Protein AF-0000000080649113 (afdb_homodimer)

Foldseek 3Di:
DFFAAEEEEELVQQADLVDALGGPLVLLLLLLLLCLVQVQNYAYEYEQRSFLLVLCVVQVLAQADDPVSQVRSQVRSVVSLVSNCVSNVVSPAAEDEDECQVAFEAENQATPGGDCVVVVVCNVVRHHYYYYWHWHQYPHRRIDIHHSLRVLLVVCVVPVHPAAEYADQDAAQDDPNHFALEDAPVPCVVCLVVQQQDPHSDPQRHSNNNLVSQNVSQQVPHKYFYGHSNDRPVVNCVSVPHRTTYIYHYDD/DFFAAEEEEELVQQADLVDALGGPLVLLLLLLLLCLVQVQNYAYEYEQRSFLLVLCVVQVLAQADDPVSQVRSQVRSVVSLVSNCVSNVVSPAAEDEDECQVAFEAENQATPGGDCVVVVVCNVVRHHYYYYWHWHQYPHRRIDIHHSLRVLLVVCVPPVHPAAEYADQDAAQDDPNHFALEDAPVPCVVCLVVQQQDPHSDPQRHSNNNLVSQNVSQQVPHKYAYGHSNDRPVVNCVSVPHRTTYIYHYDD

Structure (mmCIF, N/CA/C/O backbone):
data_AF-0000000080649113-model_v1
#
loop_
_entity.id
_entity.type
_entity.pdbx_description
1 polymer 'Isopentenyl phosphate kinase'
#
loop_
_atom_site.group_PDB
_atom_site.id
_atom_site.type_symbol
_atom_site.label_atom_id
_atom_site.label_alt_id
_atom_site.label_comp_id
_atom_site.label_asym_id
_atom_site.label_entity_id
_atom_site.label_seq_id
_atom_site.pdbx_PDB_ins_code
_atom_site.Cartn_x
_atom_site.Cartn_y
_atom_site.Cartn_z
_atom_site.occupancy
_atom_site.B_iso_or_equiv
_atom_site.auth_seq_id
_atom_site.auth_comp_id
_atom_site.auth_asym_id
_atom_site.auth_atom_id
_atom_site.pdbx_PDB_model_num
ATOM 1 N N . MET A 1 1 ? -21.609 15.133 -3.836 1 58.78 1 MET A N 1
ATOM 2 C CA . MET A 1 1 ? -20.297 14.531 -3.654 1 58.78 1 MET A CA 1
ATOM 3 C C . MET A 1 1 ? -19.734 14.852 -2.273 1 58.78 1 MET A C 1
ATOM 5 O O . MET A 1 1 ? -19.906 15.969 -1.771 1 58.78 1 MET A O 1
ATOM 9 N N . THR A 1 2 ? -19.328 13.82 -1.459 1 75.81 2 THR A N 1
ATOM 10 C CA . THR A 1 2 ? -18.844 14.016 -0.098 1 75.81 2 THR A CA 1
ATOM 11 C C . THR A 1 2 ? -17.656 14.984 -0.083 1 75.81 2 THR A C 1
ATOM 13 O O . THR A 1 2 ? -16.766 14.891 -0.926 1 75.81 2 THR A O 1
ATOM 16 N N . GLU A 1 3 ? -17.859 16.141 0.68 1 92.19 3 GLU A N 1
ATOM 17 C CA . GLU A 1 3 ? -16.766 17.078 0.888 1 92.19 3 GLU A CA 1
ATOM 18 C C . GLU A 1 3 ? -15.547 16.375 1.476 1 92.19 3 GLU A C 1
ATOM 20 O O . GLU A 1 3 ? -15.664 15.594 2.428 1 92.19 3 GLU A O 1
ATOM 25 N N . ILE A 1 4 ? -14.43 16.547 0.792 1 97.5 4 ILE A N 1
ATOM 26 C CA . ILE A 1 4 ? -13.203 15.914 1.259 1 97.5 4 ILE A CA 1
ATOM 27 C C . ILE A 1 4 ? -12.367 16.922 2.049 1 97.5 4 ILE A C 1
ATOM 29 O O . ILE A 1 4 ? -12.242 18.078 1.656 1 97.5 4 ILE A O 1
ATOM 33 N N . ARG A 1 5 ? -11.883 16.531 3.195 1 98.44 5 ARG A N 1
ATOM 34 C CA . ARG A 1 5 ? -10.922 17.25 4.02 1 98.44 5 ARG A CA 1
ATOM 35 C C . ARG A 1 5 ? -9.641 16.453 4.199 1 98.44 5 ARG A C 1
ATOM 37 O O . ARG A 1 5 ? -9.664 15.219 4.195 1 98.44 5 ARG A O 1
ATOM 44 N N . ILE A 1 6 ? -8.508 17.141 4.316 1 98.75 6 ILE A N 1
ATOM 45 C CA . ILE A 1 6 ? -7.223 16.5 4.547 1 98.75 6 ILE A CA 1
ATOM 46 C C . ILE A 1 6 ? -6.613 17.016 5.848 1 98.75 6 ILE A C 1
ATOM 48 O O . ILE A 1 6 ? -6.5 18.219 6.047 1 98.75 6 ILE A O 1
ATOM 52 N N . LEU A 1 7 ? -6.266 16.125 6.727 1 98.81 7 LEU A N 1
ATOM 53 C CA . LEU A 1 7 ? -5.562 16.422 7.969 1 98.81 7 LEU A CA 1
ATOM 54 C C . LEU A 1 7 ? -4.199 15.742 8.008 1 98.81 7 LEU A C 1
ATOM 56 O O . LEU A 1 7 ? -4.102 14.539 7.777 1 98.81 7 LEU A O 1
ATOM 60 N N . LYS A 1 8 ? -3.207 16.5 8.203 1 98.62 8 LYS A N 1
ATOM 61 C CA . LYS A 1 8 ? -1.888 15.945 8.508 1 98.62 8 LYS A CA 1
ATOM 62 C C . LYS A 1 8 ? -1.521 16.172 9.969 1 98.62 8 LYS A C 1
ATOM 64 O O . LYS A 1 8 ? -1.706 17.266 10.5 1 98.62 8 LYS A O 1
ATOM 69 N N . VAL A 1 9 ? -1.066 15.172 10.602 1 98.31 9 VAL A N 1
ATOM 70 C CA . VAL A 1 9 ? -0.513 15.289 11.953 1 98.31 9 VAL A CA 1
ATOM 71 C C . VAL A 1 9 ? 0.992 15.031 11.914 1 98.31 9 VAL A C 1
ATOM 73 O O . VAL A 1 9 ? 1.436 13.961 11.477 1 98.31 9 VAL A O 1
ATOM 76 N N . GLY A 1 10 ? 1.728 15.945 12.406 1 96.44 10 GLY A N 1
ATOM 77 C CA . GLY A 1 10 ? 3.178 15.844 12.375 1 96.44 10 GLY A CA 1
ATOM 78 C C . GLY A 1 10 ? 3.719 14.711 13.227 1 96.44 10 GLY A C 1
ATOM 79 O O . GLY A 1 10 ? 3.152 14.398 14.281 1 96.44 10 GLY A O 1
ATOM 80 N N . GLY A 1 11 ? 4.816 14.148 12.797 1 94.62 11 GLY A N 1
ATOM 81 C CA . GLY A 1 11 ? 5.473 13.102 13.562 1 94.62 11 GLY A CA 1
ATOM 82 C C . GLY A 1 11 ? 5.898 13.555 14.945 1 94.62 11 GLY A C 1
ATOM 83 O O . GLY A 1 11 ? 5.918 12.758 15.891 1 94.62 11 GLY A O 1
ATOM 84 N N . SER A 1 12 ? 6.168 14.836 15.086 1 91.94 12 SER A N 1
ATOM 85 C CA . SER A 1 12 ? 6.598 15.383 16.359 1 91.94 12 SER A CA 1
ATOM 86 C C . SER A 1 12 ? 5.453 15.406 17.375 1 91.94 12 SER A C 1
ATOM 88 O O . SER A 1 12 ? 5.684 15.438 18.578 1 91.94 12 SER A O 1
ATOM 90 N N . VAL A 1 13 ? 4.27 15.43 16.844 1 95.5 13 VAL A N 1
ATOM 91 C CA . VAL A 1 13 ? 3.096 15.383 17.703 1 95.5 13 VAL A CA 1
ATOM 92 C C . VAL A 1 13 ? 2.873 13.953 18.188 1 95.5 13 VAL A C 1
ATOM 94 O O . VAL A 1 13 ? 2.535 13.734 19.359 1 95.5 13 VAL A O 1
ATOM 97 N N . LEU A 1 14 ? 3.205 13 17.344 1 97.12 14 LEU A N 1
ATOM 98 C CA . LEU A 1 14 ? 2.848 11.609 17.594 1 97.12 14 LEU A CA 1
ATOM 99 C C . LEU A 1 14 ? 3.984 10.867 18.297 1 97.12 14 LEU A C 1
ATOM 101 O O . LEU A 1 14 ? 3.781 9.789 18.844 1 97.12 14 LEU A O 1
ATOM 105 N N . THR A 1 15 ? 5.176 11.406 18.188 1 94.81 15 THR A N 1
ATOM 106 C CA . THR A 1 15 ? 6.332 10.664 18.672 1 94.81 15 THR A CA 1
ATOM 107 C C . THR A 1 15 ? 7.285 11.57 19.438 1 94.81 15 THR A C 1
ATOM 109 O O . THR A 1 15 ? 7.191 12.797 19.344 1 94.81 15 THR A O 1
ATOM 112 N N . ASP A 1 16 ? 8.086 10.914 20.312 1 89.19 16 ASP A N 1
ATOM 113 C CA . ASP A 1 16 ? 9.258 11.57 20.875 1 89.19 16 ASP A CA 1
ATOM 114 C C . ASP A 1 16 ? 10.461 11.438 19.953 1 89.19 16 ASP A C 1
ATOM 116 O O . ASP A 1 16 ? 11.062 10.359 19.859 1 89.19 16 ASP A O 1
ATOM 120 N N . LYS A 1 17 ? 10.82 12.438 19.297 1 81.81 17 LYS A N 1
ATOM 121 C CA . LYS A 1 17 ? 11.828 12.414 18.234 1 81.81 17 LYS A CA 1
ATOM 122 C C . LYS A 1 17 ? 13.211 12.102 18.797 1 81.81 17 LYS A C 1
ATOM 124 O O . LYS A 1 17 ? 14.125 11.758 18.031 1 81.81 17 LYS A O 1
ATOM 129 N N . THR A 1 18 ? 13.312 12.188 20.094 1 78.56 18 THR A N 1
ATOM 130 C CA . THR A 1 18 ? 14.617 11.977 20.703 1 78.56 18 THR A CA 1
ATOM 131 C C . THR A 1 18 ? 14.844 10.5 21.016 1 78.56 18 THR A C 1
ATOM 133 O O . THR A 1 18 ? 15.961 10.086 21.344 1 78.56 18 THR A O 1
ATOM 136 N N . ARG A 1 19 ? 13.836 9.719 20.953 1 81.56 19 ARG A N 1
ATOM 137 C CA . ARG A 1 19 ? 13.922 8.297 21.281 1 81.56 19 ARG A CA 1
ATOM 138 C C . ARG A 1 19 ? 13.422 7.445 20.109 1 81.56 19 ARG A C 1
ATOM 140 O O . ARG A 1 19 ? 12.352 7.707 19.562 1 81.56 19 ARG A O 1
ATOM 147 N N . LEU A 1 20 ? 14.219 6.449 19.781 1 82.88 20 LEU A N 1
ATOM 148 C CA . LEU A 1 20 ? 13.891 5.555 18.688 1 82.88 20 LEU A CA 1
ATOM 149 C C . LEU A 1 20 ? 12.508 4.938 18.875 1 82.88 20 LEU A C 1
ATOM 151 O O . LEU A 1 20 ? 12.219 4.371 19.938 1 82.88 20 LEU A O 1
ATOM 155 N N . GLU A 1 21 ? 11.703 5.129 17.797 1 86.69 21 GLU A N 1
ATOM 156 C CA . GLU A 1 21 ? 10.383 4.508 17.688 1 86.69 21 GLU A CA 1
ATOM 157 C C . GLU A 1 21 ? 9.594 4.68 18.984 1 86.69 21 GLU A C 1
ATOM 159 O O . GLU A 1 21 ? 9.094 3.701 19.547 1 86.69 21 GLU A O 1
ATOM 164 N N . SER A 1 22 ? 9.469 5.891 19.484 1 91.25 22 SER A N 1
ATOM 165 C CA . SER A 1 22 ? 8.781 6.223 20.719 1 91.25 22 SER A CA 1
ATOM 166 C C . SER A 1 22 ? 7.477 6.961 20.438 1 91.25 22 SER A C 1
ATOM 168 O O . SER A 1 22 ? 7.465 8.188 20.328 1 91.25 22 SER A O 1
ATOM 170 N N . ALA A 1 23 ? 6.465 6.238 20.422 1 95.75 23 ALA A N 1
ATOM 171 C CA . ALA A 1 23 ? 5.141 6.797 20.141 1 95.75 23 ALA A CA 1
ATOM 172 C C . ALA A 1 23 ? 4.559 7.465 21.391 1 95.75 23 ALA A C 1
ATOM 174 O O . ALA A 1 23 ? 4.711 6.957 22.5 1 95.75 23 ALA A O 1
ATOM 175 N N . ARG A 1 24 ? 3.977 8.594 21.219 1 96.88 24 ARG A N 1
ATOM 176 C CA . ARG A 1 24 ? 3.178 9.227 22.266 1 96.88 24 ARG A CA 1
ATOM 177 C C . ARG A 1 24 ? 1.748 8.695 22.266 1 96.88 24 ARG A C 1
ATOM 179 O O . ARG A 1 24 ? 0.84 9.344 21.75 1 96.88 24 ARG A O 1
ATOM 186 N N . THR A 1 25 ? 1.541 7.609 22.953 1 96.88 25 THR A N 1
ATOM 187 C CA . THR A 1 25 ? 0.294 6.855 22.891 1 96.88 25 THR A CA 1
ATOM 188 C C . THR A 1 25 ? -0.881 7.715 23.344 1 96.88 25 THR A C 1
ATOM 190 O O . THR A 1 25 ? -1.963 7.66 22.766 1 96.88 25 THR A O 1
ATOM 193 N N . GLU A 1 26 ? -0.667 8.523 24.391 1 97.06 26 GLU A N 1
ATOM 194 C CA . GLU A 1 26 ? -1.735 9.375 24.891 1 97.06 26 GLU A CA 1
ATOM 195 C C . GLU A 1 26 ? -2.156 10.406 23.844 1 97.06 26 GLU A C 1
ATOM 197 O O . GLU A 1 26 ? -3.344 10.703 23.703 1 97.06 26 GLU A O 1
ATOM 202 N N . GLU A 1 27 ? -1.189 10.953 23.172 1 97.38 27 GLU A N 1
ATOM 203 C CA . GLU A 1 27 ? -1.486 11.914 22.109 1 97.38 27 GLU A CA 1
ATOM 204 C C . GLU A 1 27 ? -2.223 11.242 20.953 1 97.38 27 GLU A C 1
ATOM 206 O O . GLU A 1 27 ? -3.16 11.82 20.391 1 97.38 27 GLU A O 1
ATOM 211 N N . ILE A 1 28 ? -1.804 10.055 20.562 1 98.31 28 ILE A N 1
ATOM 212 C CA . ILE A 1 28 ? -2.445 9.305 19.5 1 98.31 28 ILE A CA 1
ATOM 213 C C . ILE A 1 28 ? -3.908 9.039 19.859 1 98.31 28 ILE A C 1
ATOM 215 O O . ILE A 1 28 ? -4.801 9.242 19.031 1 98.31 28 ILE A O 1
ATOM 219 N N . GLU A 1 29 ? -4.141 8.656 21.094 1 98.19 29 GLU A N 1
ATOM 220 C CA . GLU A 1 29 ? -5.504 8.383 21.547 1 98.19 29 GLU A CA 1
ATOM 221 C C . GLU A 1 29 ? -6.352 9.648 21.547 1 98.19 29 GLU A C 1
ATOM 223 O O . GLU A 1 29 ? -7.52 9.625 21.141 1 98.19 29 GLU A O 1
ATOM 228 N N . ARG A 1 30 ? -5.797 10.688 22.031 1 98.06 30 ARG A N 1
ATOM 229 C CA . ARG A 1 30 ? -6.512 11.953 22.062 1 98.06 30 ARG A CA 1
ATOM 230 C C . ARG A 1 30 ? -6.875 12.406 20.656 1 98.06 30 ARG A C 1
ATOM 232 O O . ARG A 1 30 ? -8.016 12.797 20.391 1 98.06 30 ARG A O 1
ATOM 239 N N . ILE A 1 31 ? -5.945 12.383 19.781 1 98.12 31 ILE A N 1
ATOM 240 C CA . ILE A 1 31 ? -6.148 12.781 18.391 1 98.12 31 ILE A CA 1
ATOM 241 C C . ILE A 1 31 ? -7.199 11.883 17.734 1 98.12 31 ILE A C 1
ATOM 243 O O . ILE A 1 31 ? -8.086 12.367 17.031 1 98.12 31 ILE A O 1
ATOM 247 N N . ALA A 1 32 ? -7.082 10.578 17.969 1 98.44 32 ALA A N 1
ATOM 248 C CA . ALA A 1 32 ? -8.047 9.617 17.438 1 98.44 32 ALA A CA 1
ATOM 249 C C . ALA A 1 32 ? -9.469 9.961 17.891 1 98.44 32 ALA A C 1
ATOM 251 O O . ALA A 1 32 ? -10.406 9.914 17.094 1 98.44 32 ALA A O 1
ATOM 252 N N . ALA A 1 33 ? -9.609 10.312 19.141 1 98 33 ALA A N 1
ATOM 253 C CA . ALA A 1 33 ? -10.914 10.672 19.688 1 98 33 ALA A CA 1
ATOM 254 C C . ALA A 1 33 ? -11.469 11.914 18.984 1 98 33 ALA A C 1
ATOM 256 O O . ALA A 1 33 ? -12.656 11.977 18.672 1 98 33 ALA A O 1
ATOM 257 N N . GLU A 1 34 ? -10.656 12.875 18.781 1 97.81 34 GLU A N 1
ATOM 258 C CA . GLU A 1 34 ? -11.094 14.102 18.109 1 97.81 34 GLU A CA 1
ATOM 259 C C . GLU A 1 34 ? -11.477 13.828 16.656 1 97.81 34 GLU A C 1
ATOM 261 O O . GLU A 1 34 ? -12.453 14.39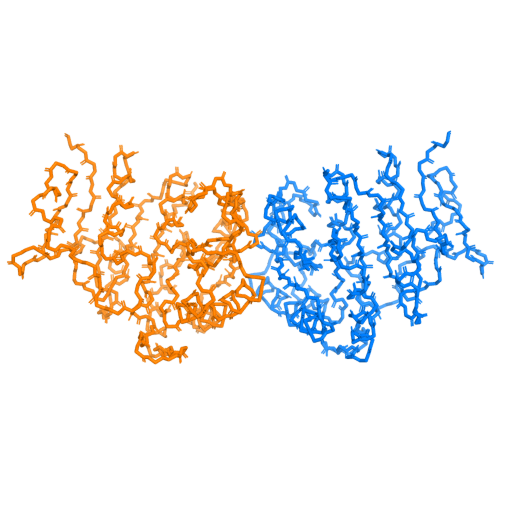8 16.156 1 97.81 34 GLU A O 1
ATOM 266 N N . VAL A 1 35 ? -10.758 12.961 15.969 1 97.31 35 VAL A N 1
ATOM 267 C CA . VAL A 1 35 ? -11 12.625 14.57 1 97.31 35 VAL A CA 1
ATOM 268 C C . VAL A 1 35 ? -12.312 11.852 14.445 1 97.31 35 VAL A C 1
ATOM 270 O O . VAL A 1 35 ? -13.039 12 13.461 1 97.31 35 VAL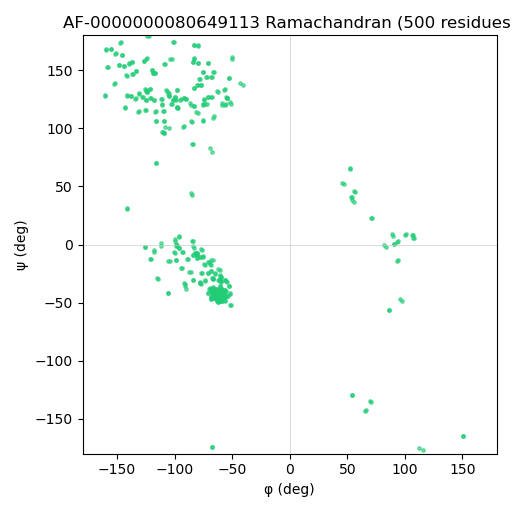 A O 1
ATOM 273 N N . ALA A 1 36 ? -12.594 10.969 15.398 1 95.19 36 ALA A N 1
ATOM 274 C CA . ALA A 1 36 ? -13.766 10.102 15.359 1 95.19 36 ALA A CA 1
ATOM 275 C C . ALA A 1 36 ? -15.047 10.914 15.18 1 95.19 36 ALA A C 1
ATOM 277 O O . ALA A 1 36 ? -15.977 10.484 14.492 1 95.19 36 ALA A O 1
ATOM 278 N N . GLY A 1 37 ? -15.102 12.125 15.703 1 89.88 37 GLY A N 1
ATOM 279 C CA . GLY A 1 37 ? -16.266 12.984 15.586 1 89.88 37 GLY A CA 1
ATOM 280 C C . GLY A 1 37 ? -16.328 13.734 14.266 1 89.88 37 GLY A C 1
ATOM 281 O O . GLY A 1 37 ? -17.359 14.336 13.938 1 89.88 37 GLY A O 1
ATOM 282 N N . CYS A 1 38 ? -15.297 13.641 13.477 1 92 38 CYS A N 1
ATOM 283 C CA . CYS A 1 38 ? -15.172 14.414 12.242 1 92 38 CYS A CA 1
ATOM 284 C C . CYS A 1 38 ? -14.547 13.578 11.133 1 92 38 CYS A C 1
ATOM 286 O O . CYS A 1 38 ? -13.82 14.102 10.281 1 92 38 CYS A O 1
ATOM 288 N N . GLY A 1 39 ? -14.781 12.281 11.148 1 89.19 39 GLY A N 1
ATOM 289 C CA . GLY A 1 39 ? -14.07 11.375 10.266 1 89.19 39 GLY A CA 1
ATOM 290 C C . GLY A 1 39 ? -14.688 11.273 8.883 1 89.19 39 GLY A C 1
ATOM 291 O O . GLY A 1 39 ? -14.078 10.719 7.969 1 89.19 39 GLY A O 1
ATOM 292 N N . GLU A 1 40 ? -15.891 11.875 8.734 1 93.31 40 GLU A N 1
ATOM 293 C CA . GLU A 1 40 ? -16.531 11.82 7.43 1 93.31 40 GLU A CA 1
ATOM 294 C C . GLU A 1 40 ? -15.773 12.648 6.398 1 93.31 40 GLU A C 1
ATOM 296 O O . GLU A 1 40 ? -15.43 13.805 6.664 1 93.31 40 GLU A O 1
ATOM 301 N N . GLY A 1 41 ? -15.438 11.984 5.238 1 97.19 41 GLY A N 1
ATOM 302 C CA . GLY A 1 41 ? -14.766 12.688 4.164 1 97.19 41 GLY A CA 1
ATOM 303 C C . GLY A 1 41 ? -13.32 13.039 4.492 1 97.19 41 GLY A C 1
ATOM 304 O O . GLY A 1 41 ? -12.766 13.992 3.936 1 97.19 41 GLY A O 1
ATOM 305 N N . LEU A 1 42 ? -12.711 12.32 5.406 1 98.44 42 LEU A N 1
ATOM 306 C CA . LEU A 1 42 ? -11.398 12.711 5.895 1 98.44 42 LEU A CA 1
ATOM 307 C C . LEU A 1 42 ? -10.312 11.805 5.324 1 98.44 42 LEU A C 1
ATOM 309 O O . LEU A 1 42 ? -10.461 10.586 5.301 1 98.44 42 LEU A O 1
ATOM 313 N N . ILE A 1 43 ? -9.297 12.414 4.793 1 98.81 43 ILE A N 1
ATOM 314 C CA . ILE A 1 43 ? -8.016 11.766 4.535 1 98.81 43 ILE A CA 1
ATOM 315 C C . ILE A 1 43 ? -7.004 12.164 5.605 1 98.81 43 ILE A C 1
ATOM 317 O O . ILE A 1 43 ? -6.758 13.352 5.82 1 98.81 43 ILE A O 1
ATOM 321 N N . LEU A 1 44 ? -6.473 11.195 6.309 1 98.88 44 LEU A N 1
ATOM 322 C CA . LEU A 1 44 ? -5.508 11.453 7.375 1 98.88 44 LEU A CA 1
ATOM 323 C C . LEU A 1 44 ? 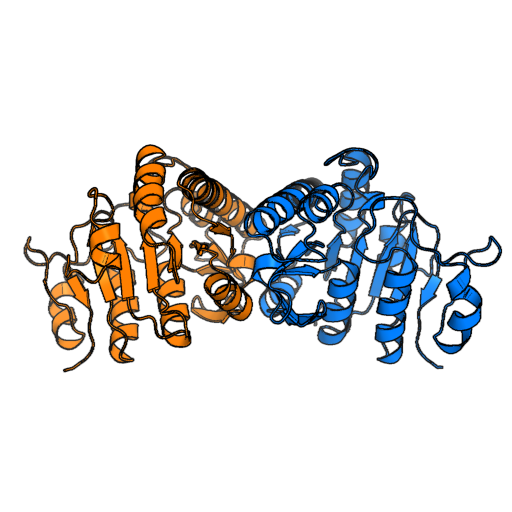-4.094 11.086 6.93 1 98.88 44 LEU A C 1
ATOM 325 O O . LEU A 1 44 ? -3.871 9.992 6.402 1 98.88 44 LEU A O 1
ATOM 329 N N . VAL A 1 45 ? -3.178 11.984 7.074 1 98.88 45 VAL A N 1
ATOM 330 C CA . VAL A 1 45 ? -1.76 11.758 6.812 1 98.88 45 VAL A CA 1
ATOM 331 C C . VAL A 1 45 ? -0.953 12.039 8.078 1 98.88 45 VAL A C 1
ATOM 333 O O . VAL A 1 45 ? -1.215 13.016 8.789 1 98.88 45 VAL A O 1
ATOM 336 N N . HIS A 1 46 ? -0.047 11.172 8.406 1 98.38 46 HIS A N 1
ATOM 337 C CA . HIS A 1 46 ? 0.792 11.523 9.547 1 98.38 46 HIS A CA 1
ATOM 338 C C . HIS A 1 46 ? 2.271 11.438 9.188 1 98.38 46 HIS A C 1
ATOM 340 O O . HIS A 1 46 ? 2.641 10.812 8.188 1 98.38 46 HIS A O 1
ATOM 346 N N . GLY A 1 47 ? 3.068 12.141 9.945 1 95.44 47 GLY A N 1
ATOM 347 C CA . GLY A 1 47 ? 4.512 12.078 9.789 1 95.44 47 GLY A CA 1
ATOM 348 C C . GLY A 1 47 ? 5.133 10.859 10.445 1 95.44 47 GLY A C 1
ATOM 349 O O . GLY A 1 47 ? 4.453 10.117 11.156 1 95.44 47 GLY A O 1
ATOM 350 N N . ALA A 1 48 ? 6.379 10.641 10.211 1 91.94 48 ALA A N 1
ATOM 351 C CA . ALA A 1 48 ? 7.066 9.445 10.703 1 91.94 48 ALA A CA 1
ATOM 352 C C . ALA A 1 48 ? 7.711 9.703 12.062 1 91.94 48 ALA A C 1
ATOM 354 O O . ALA A 1 48 ? 7.844 8.789 12.875 1 91.94 48 ALA A O 1
ATOM 355 N N . GLY A 1 49 ? 8.18 10.961 12.266 1 89 49 GLY A N 1
ATOM 356 C CA . GLY A 1 49 ? 8.867 11.25 13.508 1 89 49 GLY A CA 1
ATOM 357 C C . GLY A 1 49 ? 10.016 10.305 13.797 1 89 49 GLY A C 1
ATOM 358 O O . GLY A 1 49 ? 10.883 10.102 12.945 1 89 49 GLY A O 1
ATOM 359 N N . SER A 1 50 ? 9.984 9.75 15.055 1 88.19 50 SER A N 1
ATOM 360 C CA . SER A 1 50 ? 11.094 8.898 15.461 1 88.19 50 SER A CA 1
ATOM 361 C C . SER A 1 50 ? 10.984 7.516 14.82 1 88.19 50 SER A C 1
ATOM 363 O O . SER A 1 50 ? 11.867 6.672 15.008 1 88.19 50 SER A O 1
ATOM 365 N N . PHE A 1 51 ? 9.891 7.41 14.133 1 89.94 51 PHE A N 1
ATOM 366 C CA . PHE A 1 51 ? 9.734 6.223 13.305 1 89.94 51 PHE A CA 1
ATOM 367 C C . PHE A 1 51 ? 10.18 6.5 11.875 1 89.94 51 PHE A C 1
ATOM 369 O O . PHE A 1 51 ? 9.906 7.57 11.328 1 89.94 51 PHE A O 1
ATOM 376 N N . GLY A 1 52 ? 11.047 5.816 11.289 1 88.31 52 GLY A N 1
ATOM 377 C CA . GLY A 1 52 ? 11.492 5.996 9.914 1 88.31 52 GLY A CA 1
ATOM 378 C C . GLY A 1 52 ? 12.773 6.812 9.812 1 88.31 52 GLY A C 1
ATOM 379 O O . GLY A 1 52 ? 13.734 6.383 9.172 1 88.31 52 GLY A O 1
ATOM 380 N N . HIS A 1 53 ? 12.711 8.047 10.609 1 84.75 53 HIS A N 1
ATOM 381 C CA . HIS A 1 53 ? 13.82 8.984 10.445 1 84.75 53 HIS A CA 1
ATOM 382 C C . HIS A 1 53 ? 15.148 8.344 10.844 1 84.75 53 HIS A C 1
ATOM 384 O O . HIS A 1 53 ? 16.156 8.508 10.148 1 84.75 53 HIS A O 1
ATOM 390 N N . PHE A 1 54 ? 15.156 7.641 11.891 1 84.69 54 PHE A N 1
ATOM 391 C CA . PHE A 1 54 ? 16.375 6.992 12.352 1 84.69 54 PHE A CA 1
ATOM 392 C C . PHE A 1 54 ? 16.891 5.988 11.32 1 84.69 54 PHE A C 1
ATOM 394 O O . PHE A 1 54 ? 18.078 5.941 11.031 1 84.69 54 PHE A O 1
ATOM 401 N N . HIS A 1 55 ? 15.984 5.242 10.75 1 89.06 55 HIS A N 1
ATOM 402 C CA . HIS A 1 55 ? 16.359 4.25 9.75 1 89.06 55 HIS A CA 1
ATOM 403 C C . HIS A 1 55 ? 16.797 4.918 8.445 1 89.06 55 HIS A C 1
ATOM 405 O O . HIS A 1 55 ? 17.797 4.52 7.848 1 89.06 55 HIS A O 1
ATOM 411 N N . ALA A 1 56 ? 16.078 5.918 8.086 1 88.12 56 ALA A N 1
ATOM 412 C CA . ALA A 1 56 ? 16.438 6.652 6.879 1 88.12 56 ALA A CA 1
ATOM 413 C C . ALA A 1 56 ? 17.844 7.25 6.992 1 88.12 56 ALA A C 1
ATOM 415 O O . ALA A 1 56 ? 18.609 7.254 6.023 1 88.12 56 ALA A O 1
ATOM 416 N N . GLU A 1 57 ? 18.125 7.773 8.141 1 88 57 GLU A N 1
ATOM 417 C CA . GLU A 1 57 ? 19.438 8.344 8.383 1 88 57 GLU A CA 1
ATOM 418 C C . GLU A 1 57 ? 20.516 7.258 8.422 1 88 57 GLU A C 1
ATOM 420 O O . GLU A 1 57 ? 21.562 7.395 7.785 1 88 57 GLU A O 1
ATOM 425 N N . ARG A 1 58 ? 20.266 6.219 9.117 1 91.06 58 ARG A N 1
ATOM 426 C CA . ARG A 1 58 ? 21.219 5.117 9.258 1 91.06 58 ARG A CA 1
ATOM 427 C C . ARG A 1 58 ? 21.625 4.57 7.891 1 91.06 58 ARG A C 1
ATOM 429 O O . ARG A 1 58 ? 22.797 4.301 7.648 1 91.06 58 ARG A O 1
ATOM 436 N N . TYR A 1 59 ? 20.656 4.469 6.98 1 93.38 59 TYR A N 1
ATOM 437 C CA . TYR A 1 59 ? 20.906 3.867 5.68 1 93.38 59 TYR A CA 1
ATOM 438 C C . TYR A 1 59 ? 21.172 4.934 4.625 1 93.38 59 TYR A C 1
ATOM 440 O O . TYR A 1 59 ? 21.359 4.621 3.445 1 93.38 59 TYR A O 1
ATOM 448 N N . ARG A 1 60 ? 21.125 6.223 5.02 1 91.62 60 ARG A N 1
ATOM 449 C CA . ARG A 1 60 ? 21.438 7.367 4.164 1 91.62 60 ARG A CA 1
ATOM 450 C C . ARG A 1 60 ? 20.562 7.359 2.91 1 91.62 60 ARG A C 1
ATOM 452 O O . ARG A 1 60 ? 21.078 7.527 1.799 1 91.62 60 ARG A O 1
ATOM 459 N N . LEU A 1 61 ? 19.281 7.117 3.094 1 90.94 61 LEU A N 1
ATOM 460 C CA . LEU A 1 61 ? 18.359 6.945 1.979 1 90.94 61 LEU A CA 1
ATOM 461 C C . LEU A 1 61 ? 18.156 8.258 1.23 1 90.94 61 LEU A C 1
ATOM 463 O O . LEU A 1 61 ? 17.688 8.266 0.094 1 90.94 61 LEU A O 1
ATOM 467 N N . ALA A 1 62 ? 18.484 9.398 1.815 1 82.31 62 ALA A N 1
ATOM 468 C CA . ALA A 1 62 ? 18.438 10.688 1.127 1 82.31 62 ALA A CA 1
ATOM 469 C C . ALA A 1 62 ? 19.594 10.82 0.132 1 82.31 62 ALA A C 1
ATOM 471 O O . ALA A 1 62 ? 19.516 11.609 -0.815 1 82.31 62 ALA A O 1
ATOM 472 N N . GLU A 1 63 ? 20.578 10.016 0.285 1 86.69 63 GLU A N 1
ATOM 473 C CA . GLU A 1 63 ? 21.812 10.18 -0.488 1 86.69 63 GLU A CA 1
ATOM 474 C C . GLU A 1 63 ? 22.031 9 -1.436 1 86.69 63 GLU A C 1
ATOM 476 O O . GLU A 1 63 ? 22.688 9.148 -2.471 1 86.69 63 GLU A O 1
ATOM 481 N N . ARG A 1 64 ? 21.547 7.887 -1.039 1 91.38 64 ARG A N 1
ATOM 482 C CA . ARG A 1 64 ? 21.828 6.699 -1.841 1 91.38 64 ARG A CA 1
ATOM 483 C C . ARG A 1 64 ? 20.703 5.672 -1.706 1 91.38 64 ARG A C 1
ATOM 485 O O . ARG A 1 64 ? 19.953 5.699 -0.737 1 91.38 64 ARG A O 1
ATOM 492 N N . PHE A 1 65 ? 20.828 4.762 -2.705 1 96.44 65 PHE A N 1
ATOM 493 C CA . PHE A 1 65 ? 19.922 3.623 -2.635 1 96.44 65 PHE A CA 1
ATOM 494 C C . PHE A 1 65 ? 20.469 2.547 -1.708 1 96.44 65 PHE A C 1
ATOM 496 O O . PHE A 1 65 ? 21.672 2.229 -1.761 1 96.44 65 PHE A O 1
ATOM 503 N N . ASP A 1 66 ? 19.641 2.031 -0.881 1 97.06 66 ASP A N 1
ATOM 504 C CA . ASP A 1 66 ? 19.969 0.898 -0.017 1 97.06 66 ASP A CA 1
ATOM 505 C C . ASP A 1 66 ? 18.766 -0.03 0.137 1 97.06 66 ASP A C 1
ATOM 507 O O . ASP A 1 66 ? 17.734 0.361 0.706 1 97.06 66 ASP A O 1
ATOM 511 N N . ALA A 1 67 ? 18.953 -1.243 -0.32 1 97 67 ALA A N 1
ATOM 512 C CA . ALA A 1 67 ? 17.844 -2.191 -0.353 1 97 67 ALA A CA 1
ATOM 513 C C . ALA A 1 67 ? 17.328 -2.488 1.055 1 97 67 ALA A C 1
ATOM 515 O O . ALA A 1 67 ? 16.125 -2.469 1.302 1 97 67 ALA A O 1
ATOM 516 N N . GLU A 1 68 ? 18.219 -2.762 1.955 1 96.75 68 GLU A N 1
ATOM 517 C CA . GLU A 1 68 ? 17.844 -3.039 3.336 1 96.75 68 GLU A CA 1
ATOM 518 C C . GLU A 1 68 ? 17.188 -1.821 3.986 1 96.75 68 GLU A C 1
ATOM 520 O O . GLU A 1 68 ? 16.219 -1.956 4.742 1 96.75 68 GLU A O 1
ATOM 525 N N . GLY A 1 69 ? 17.719 -0.648 3.699 1 97.56 69 GLY A N 1
ATOM 526 C CA . GLY A 1 69 ? 17.188 0.593 4.234 1 97.56 69 GLY A CA 1
ATOM 527 C C . GLY A 1 69 ? 15.742 0.846 3.824 1 97.56 69 GLY A C 1
ATOM 528 O O . GLY A 1 69 ? 14.953 1.377 4.609 1 97.56 69 GLY A O 1
ATOM 529 N N . VAL A 1 70 ? 15.391 0.455 2.607 1 98.31 70 VAL A N 1
ATOM 530 C CA . VAL A 1 70 ? 14.023 0.629 2.119 1 98.31 70 VAL A CA 1
ATOM 531 C C . VAL A 1 70 ? 13.055 -0.171 2.99 1 98.31 70 VAL A C 1
ATOM 533 O O . VAL A 1 70 ? 12.078 0.376 3.508 1 98.31 70 VAL A O 1
ATOM 536 N N . LEU A 1 71 ? 13.383 -1.42 3.211 1 98.25 71 LEU A N 1
ATOM 537 C CA . LEU A 1 71 ? 12.5 -2.285 3.98 1 98.25 71 LEU A CA 1
ATOM 538 C C . LEU A 1 71 ? 12.438 -1.844 5.438 1 98.25 71 LEU A C 1
ATOM 540 O O . LEU A 1 71 ? 11.352 -1.722 6.008 1 98.25 71 LEU A O 1
ATOM 544 N N . GLU A 1 72 ? 13.57 -1.545 6.059 1 97.19 72 GLU A N 1
ATOM 545 C CA . GLU A 1 72 ? 13.617 -1.225 7.484 1 97.19 72 GLU A CA 1
ATOM 546 C C . GLU A 1 72 ? 12.93 0.103 7.773 1 97.19 72 GLU A C 1
ATOM 548 O O . GLU A 1 72 ? 12.234 0.24 8.789 1 97.19 72 GLU A O 1
ATOM 553 N N . THR A 1 73 ? 13.133 1.068 6.914 1 97.25 73 THR A N 1
ATOM 554 C CA . THR A 1 73 ? 12.469 2.355 7.082 1 97.25 73 THR A CA 1
ATOM 555 C C . THR A 1 73 ? 10.953 2.209 6.938 1 97.25 73 THR A C 1
ATOM 557 O O . THR A 1 73 ? 10.195 2.732 7.75 1 97.25 73 THR A O 1
ATOM 560 N N . HIS A 1 74 ? 10.547 1.47 5.938 1 98.44 74 HIS A N 1
ATOM 561 C CA . HIS A 1 74 ? 9.125 1.224 5.719 1 98.44 74 HIS A CA 1
ATOM 562 C C . HIS A 1 74 ? 8.492 0.515 6.914 1 98.44 74 HIS A C 1
ATOM 564 O O . HIS A 1 74 ? 7.449 0.938 7.41 1 98.44 74 HIS A O 1
ATOM 570 N N . ARG A 1 75 ? 9.125 -0.529 7.387 1 97.62 75 ARG A N 1
ATOM 571 C CA . ARG A 1 75 ? 8.602 -1.289 8.516 1 97.62 75 ARG A CA 1
ATOM 572 C C . ARG A 1 75 ? 8.461 -0.405 9.75 1 97.62 75 ARG A C 1
ATOM 574 O O . ARG A 1 75 ? 7.492 -0.536 10.508 1 97.62 75 ARG A O 1
ATOM 581 N N . SER A 1 76 ? 9.406 0.438 9.945 1 97.44 76 SER A N 1
ATOM 582 C CA . SER A 1 76 ? 9.398 1.335 11.094 1 97.44 76 SER A CA 1
ATOM 583 C C . SER A 1 76 ? 8.195 2.268 11.062 1 97.44 76 SER A C 1
ATOM 585 O O . SER A 1 76 ? 7.461 2.379 12.047 1 97.44 76 SER A O 1
ATOM 587 N N . VAL A 1 77 ? 7.953 2.881 9.914 1 97.62 77 VAL A N 1
ATOM 588 C CA . VAL A 1 77 ? 6.855 3.836 9.844 1 97.62 77 VAL A CA 1
ATOM 589 C C . VAL A 1 77 ? 5.52 3.09 9.859 1 97.62 77 VAL A C 1
ATOM 591 O O . VAL A 1 77 ? 4.523 3.6 10.383 1 97.62 77 VAL A O 1
ATOM 594 N N . VAL A 1 78 ? 5.449 1.906 9.336 1 98.19 78 VAL A N 1
ATOM 595 C CA . VAL A 1 78 ? 4.23 1.104 9.359 1 98.19 78 VAL A CA 1
ATOM 596 C C . VAL A 1 78 ? 3.85 0.786 10.805 1 98.19 78 VAL A C 1
ATOM 598 O O . VAL A 1 78 ? 2.666 0.771 11.156 1 98.19 78 VAL A O 1
ATOM 601 N N . ARG A 1 79 ? 4.852 0.521 11.672 1 97.56 79 ARG A N 1
ATOM 602 C CA . ARG A 1 79 ? 4.562 0.284 13.086 1 97.56 79 ARG A CA 1
ATOM 603 C C . ARG A 1 79 ? 3.84 1.478 13.703 1 97.56 79 ARG A C 1
ATOM 605 O O . ARG A 1 79 ? 2.885 1.307 14.461 1 97.56 79 ARG A O 1
ATOM 612 N N . LEU A 1 80 ? 4.289 2.662 13.398 1 98.12 80 LEU A N 1
ATOM 613 C CA . LEU A 1 80 ? 3.602 3.852 13.883 1 98.12 80 LEU A CA 1
ATOM 614 C C . LEU A 1 80 ? 2.195 3.945 13.305 1 98.12 80 LEU A C 1
ATOM 616 O O . LEU A 1 80 ? 1.239 4.25 14.016 1 98.12 80 LEU A O 1
ATOM 620 N N . ASN A 1 81 ? 2.109 3.732 12.023 1 98.62 81 ASN A N 1
ATOM 621 C CA . ASN A 1 81 ? 0.804 3.783 11.375 1 98.62 81 ASN A CA 1
ATOM 622 C C . ASN A 1 81 ? -0.18 2.809 12.016 1 98.62 81 ASN A C 1
ATOM 624 O O . ASN A 1 81 ? -1.364 3.119 12.156 1 98.62 81 ASN A O 1
ATOM 628 N N . ASP A 1 82 ? 0.32 1.633 12.367 1 98.25 82 ASP A N 1
ATOM 629 C CA . ASP A 1 82 ? -0.53 0.646 13.023 1 98.25 82 ASP A CA 1
ATOM 630 C C . ASP A 1 82 ? -1.093 1.194 14.336 1 98.25 82 ASP A C 1
ATOM 632 O O . ASP A 1 82 ? -2.26 0.968 14.656 1 98.25 82 ASP A O 1
ATOM 636 N N . LEU A 1 83 ? -0.291 1.891 15.086 1 98.38 83 LEU A N 1
ATOM 637 C CA . LEU A 1 83 ? -0.737 2.486 16.344 1 98.38 83 LEU A CA 1
ATOM 638 C C . LEU A 1 83 ? -1.806 3.545 16.094 1 98.38 83 LEU A C 1
ATOM 640 O O . LEU A 1 83 ? -2.803 3.609 16.812 1 98.38 83 LEU A O 1
ATOM 644 N N . VAL A 1 84 ? -1.623 4.355 15.055 1 98.69 84 VAL A N 1
ATOM 645 C CA . VAL A 1 84 ? -2.586 5.398 14.711 1 98.69 84 VAL A CA 1
ATOM 646 C C . VAL A 1 84 ? -3.898 4.762 14.266 1 98.69 84 VAL A C 1
ATOM 648 O O . VAL A 1 84 ? -4.973 5.145 14.727 1 98.69 84 VAL A O 1
ATOM 651 N N . VAL A 1 85 ? -3.811 3.785 13.422 1 98.75 85 VAL A N 1
ATOM 652 C CA . VAL A 1 85 ? -4.98 3.09 12.898 1 98.75 85 VAL A CA 1
ATOM 653 C C . VAL A 1 85 ? -5.75 2.43 14.039 1 98.75 85 VAL A C 1
ATOM 655 O O . VAL A 1 85 ? -6.977 2.539 14.117 1 98.75 85 VAL A O 1
ATOM 658 N N . GLU A 1 86 ? -5.02 1.817 14.922 1 98.38 86 GLU A N 1
ATOM 659 C CA . GLU A 1 86 ? -5.668 1.164 16.062 1 98.38 86 GLU A CA 1
ATOM 660 C C . GLU A 1 86 ? -6.344 2.184 16.969 1 98.38 86 GLU A C 1
ATOM 662 O O . GLU A 1 86 ? -7.449 1.946 17.453 1 98.38 86 GLU A O 1
ATOM 667 N N . GLY A 1 87 ? -5.656 3.268 17.234 1 98.44 87 GLY A N 1
ATOM 668 C CA . GLY A 1 87 ? -6.27 4.332 18.016 1 98.44 87 GLY A CA 1
ATOM 669 C C . GLY A 1 87 ? -7.57 4.84 17.422 1 98.44 87 GLY A C 1
ATOM 670 O O . GLY A 1 87 ? -8.562 5 18.125 1 98.44 87 GLY A O 1
ATOM 671 N N . LEU A 1 88 ? -7.566 5.07 16.125 1 98.62 88 LEU A N 1
ATOM 672 C CA . LEU A 1 88 ? -8.758 5.539 15.422 1 98.62 88 LEU A CA 1
ATOM 673 C C . LEU A 1 88 ? -9.875 4.512 15.508 1 98.62 88 LEU A C 1
ATOM 675 O O . LEU A 1 88 ? -11.039 4.867 15.734 1 98.62 88 LEU A O 1
ATOM 679 N N . ARG A 1 89 ? -9.484 3.281 15.312 1 98.06 89 ARG A N 1
ATOM 680 C CA . ARG A 1 89 ? -10.469 2.207 15.406 1 98.06 89 ARG A CA 1
ATOM 681 C C . ARG A 1 89 ? -11.117 2.168 16.781 1 98.06 89 ARG A C 1
ATOM 683 O O . ARG A 1 89 ? -12.336 2.08 16.906 1 98.06 89 ARG A O 1
ATOM 690 N N . ARG A 1 90 ? -10.328 2.24 17.828 1 97.88 90 ARG A N 1
ATOM 691 C CA . ARG A 1 90 ? -10.828 2.211 19.203 1 97.88 90 ARG A CA 1
ATOM 692 C C . ARG A 1 90 ? -11.75 3.393 19.484 1 97.88 90 ARG A C 1
ATOM 694 O O . ARG A 1 90 ? -12.688 3.281 20.266 1 97.88 90 ARG A O 1
ATOM 701 N N . ALA A 1 91 ? -11.484 4.508 18.812 1 98.12 91 ALA A N 1
ATOM 702 C CA . ALA A 1 91 ? -12.273 5.719 19.016 1 98.12 91 ALA A CA 1
ATOM 703 C C . ALA A 1 91 ? -13.578 5.664 18.234 1 98.12 91 ALA A C 1
ATOM 705 O O . ALA A 1 91 ? -14.422 6.562 18.344 1 98.12 91 ALA A O 1
ATOM 706 N N . GLY A 1 92 ? -13.734 4.637 17.344 1 97.31 92 GLY A N 1
ATOM 707 C CA . GLY A 1 92 ? -15 4.449 16.641 1 97.31 92 GLY A CA 1
ATOM 708 C C . GLY A 1 92 ? -14.945 4.828 15.18 1 97.31 92 GLY A C 1
ATOM 709 O O . GLY A 1 92 ? -15.969 4.832 14.492 1 97.31 92 GLY A O 1
ATOM 710 N N . SER A 1 93 ? -13.742 5.164 14.711 1 98 93 SER A N 1
ATOM 711 C CA . SER A 1 93 ? -13.578 5.441 13.289 1 98 93 SER A CA 1
ATOM 712 C C . SER A 1 93 ? -13.383 4.156 12.492 1 98 93 SER A C 1
ATOM 714 O O . SER A 1 93 ? -13.305 3.07 13.07 1 98 93 SER A O 1
ATOM 716 N N . SER A 1 94 ? -13.383 4.246 11.164 1 98.19 94 SER A N 1
ATOM 717 C CA . SER A 1 94 ? -13.102 3.137 10.258 1 98.19 94 SER A CA 1
ATOM 718 C C . SER A 1 94 ? -11.844 3.4 9.438 1 98.19 94 SER A C 1
ATOM 720 O O . SER A 1 94 ? -11.914 3.584 8.219 1 98.19 94 SER A O 1
ATOM 722 N N . PRO A 1 95 ? -10.703 3.361 10.117 1 98.62 95 PRO A N 1
ATOM 723 C CA . PRO A 1 95 ? -9.445 3.674 9.438 1 98.62 95 PRO A CA 1
ATOM 724 C C . PRO A 1 95 ? -8.961 2.537 8.539 1 98.62 95 PRO A C 1
ATOM 726 O O . PRO A 1 95 ? -9.203 1.364 8.836 1 98.62 95 PRO A O 1
ATOM 729 N N . VAL A 1 96 ? -8.305 2.854 7.492 1 98.62 96 VAL A N 1
ATOM 730 C CA . VAL A 1 96 ? -7.668 1.895 6.598 1 98.62 96 VAL A CA 1
ATOM 731 C C . VAL A 1 96 ? -6.285 2.402 6.195 1 98.62 96 VAL A C 1
ATOM 733 O O . VAL A 1 96 ? -6.145 3.531 5.719 1 98.62 96 VAL A O 1
ATOM 736 N N . PRO A 1 97 ? -5.246 1.589 6.359 1 98.75 97 PRO A N 1
ATOM 737 C CA . PRO A 1 97 ? -3.891 2.049 6.047 1 98.75 97 PRO A CA 1
ATOM 738 C C . PRO A 1 97 ? -3.607 2.07 4.547 1 98.75 97 PRO A C 1
ATOM 740 O O . PRO A 1 97 ? -4.062 1.187 3.816 1 98.75 97 PRO A O 1
ATOM 743 N N . VAL A 1 98 ? -2.979 3.086 4.059 1 98.44 98 VAL A N 1
ATOM 744 C CA . VAL A 1 98 ? -2.455 3.215 2.701 1 98.44 98 VAL A CA 1
ATOM 745 C C . VAL A 1 98 ? -0.967 3.555 2.752 1 98.44 98 VAL A C 1
ATOM 747 O O . VAL A 1 98 ? -0.586 4.637 3.199 1 98.44 98 VAL A O 1
ATOM 750 N N . HIS A 1 99 ? -0.145 2.65 2.252 1 98.19 99 HIS A N 1
ATOM 751 C CA . HIS A 1 99 ? 1.299 2.826 2.371 1 98.19 99 HIS A CA 1
ATOM 752 C C . HIS A 1 99 ? 1.893 3.396 1.088 1 98.19 99 HIS A C 1
ATOM 754 O O . HIS A 1 99 ? 1.781 2.785 0.022 1 98.19 99 HIS A O 1
ATOM 760 N N . PRO A 1 100 ? 2.584 4.477 1.178 1 97.94 100 PRO A N 1
ATOM 761 C CA . PRO A 1 100 ? 3.098 5.148 -0.017 1 97.94 100 PRO A CA 1
ATOM 762 C C . PRO A 1 100 ? 4.156 4.328 -0.748 1 97.94 100 PRO A C 1
ATOM 764 O O . PRO A 1 100 ? 4.281 4.422 -1.971 1 97.94 100 PRO A O 1
ATOM 767 N N . LEU A 1 101 ? 4.891 3.502 -0.037 1 97.81 101 LEU A N 1
ATOM 768 C CA . LEU A 1 101 ? 5.922 2.699 -0.685 1 97.81 101 LEU A CA 1
ATOM 769 C C . LEU A 1 101 ? 5.352 1.942 -1.88 1 97.81 101 LEU A C 1
ATOM 771 O O . LEU A 1 101 ? 5.977 1.894 -2.943 1 97.81 101 LEU A O 1
ATOM 775 N N . GLY A 1 102 ? 4.152 1.396 -1.693 1 96.62 102 GLY A N 1
ATOM 776 C CA . GLY A 1 102 ? 3.568 0.585 -2.75 1 96.62 102 GLY A CA 1
ATOM 777 C C . GLY A 1 102 ? 2.613 1.361 -3.639 1 96.62 102 GLY A C 1
ATOM 778 O O . GLY A 1 102 ? 2.172 0.858 -4.672 1 96.62 102 GLY A O 1
ATOM 779 N N . SER A 1 103 ? 2.373 2.625 -3.34 1 96.31 103 SER A N 1
ATOM 780 C CA . SER A 1 103 ? 1.296 3.309 -4.047 1 96.31 103 SER A CA 1
ATOM 781 C C . SER A 1 103 ? 1.789 4.598 -4.691 1 96.31 103 SER A C 1
ATOM 783 O O . SER A 1 103 ? 1.046 5.258 -5.422 1 96.31 103 SER A O 1
ATOM 785 N N . SER A 1 104 ? 3.057 4.934 -4.496 1 97.44 104 SER A N 1
ATOM 786 C CA . SER A 1 104 ? 3.57 6.176 -5.062 1 97.44 104 SER A CA 1
ATOM 787 C C . SER A 1 104 ? 4.906 5.953 -5.762 1 97.44 104 SER A C 1
ATOM 789 O O . SER A 1 104 ? 5.664 5.055 -5.391 1 97.44 104 SER A O 1
ATOM 791 N N . LEU A 1 105 ? 5.137 6.703 -6.742 1 98.31 105 LEU A N 1
ATOM 792 C CA . LEU A 1 105 ? 6.383 6.723 -7.5 1 98.31 105 LEU A CA 1
ATOM 793 C C . LEU A 1 105 ? 6.984 8.125 -7.52 1 98.31 105 LEU A C 1
ATOM 795 O O . LEU A 1 105 ? 6.273 9.109 -7.754 1 98.31 105 LEU A O 1
ATOM 799 N N . LEU A 1 106 ? 8.242 8.188 -7.219 1 98.06 106 LEU A N 1
ATOM 800 C CA . LEU A 1 106 ? 8.93 9.477 -7.156 1 98.06 106 LEU A CA 1
ATOM 801 C C . LEU A 1 106 ? 9.898 9.633 -8.328 1 98.06 106 LEU A C 1
ATOM 803 O O . LEU A 1 106 ? 10.273 8.641 -8.969 1 98.06 106 LEU A O 1
ATOM 807 N N . LYS A 1 107 ? 10.188 10.805 -8.672 1 98.19 107 LYS A N 1
ATOM 808 C CA . LYS A 1 107 ? 11.297 11.227 -9.523 1 98.19 107 LYS A CA 1
ATOM 809 C C . LYS A 1 107 ? 12.062 12.383 -8.891 1 98.19 107 LYS A C 1
ATOM 811 O O . LYS A 1 107 ? 11.5 13.461 -8.664 1 98.19 107 LYS A O 1
ATOM 816 N N . ASP A 1 108 ? 13.227 12.133 -8.555 1 97 108 ASP A N 1
ATOM 817 C CA . ASP A 1 108 ? 14.094 13.109 -7.906 1 97 108 ASP A CA 1
ATOM 818 C C . ASP A 1 108 ? 13.43 13.688 -6.66 1 97 108 ASP A C 1
ATOM 820 O O . ASP A 1 108 ? 13.391 14.906 -6.48 1 97 108 ASP A O 1
ATOM 824 N N . GLY A 1 109 ? 12.797 12.836 -5.934 1 95.31 109 GLY A N 1
ATOM 825 C CA . GLY A 1 109 ? 12.266 13.172 -4.621 1 95.31 109 GLY A CA 1
ATOM 826 C C . GLY A 1 109 ? 10.836 13.695 -4.672 1 95.31 109 GLY A C 1
ATOM 827 O O . GLY A 1 109 ? 10.242 13.984 -3.635 1 95.31 109 GLY A O 1
ATOM 828 N N . ARG A 1 110 ? 10.273 13.758 -5.859 1 96.94 110 ARG A N 1
ATOM 829 C CA . ARG A 1 110 ? 8.93 14.305 -6 1 96.94 110 ARG A CA 1
ATOM 830 C C . ARG A 1 110 ? 7.961 13.25 -6.527 1 96.94 110 ARG A C 1
ATOM 832 O O . ARG A 1 110 ? 8.32 12.438 -7.387 1 96.94 110 ARG A O 1
ATOM 839 N N . ILE A 1 111 ? 6.797 13.344 -6.129 1 97.88 111 ILE A N 1
ATOM 840 C CA . ILE A 1 111 ? 5.793 12.383 -6.566 1 97.88 111 ILE A CA 1
ATOM 841 C C . ILE A 1 111 ? 5.461 12.609 -8.039 1 97.88 111 ILE A C 1
ATOM 843 O O . ILE A 1 111 ? 5.062 13.711 -8.422 1 97.88 111 ILE A O 1
ATOM 847 N N . VAL A 1 112 ? 5.543 11.586 -8.828 1 97.75 112 VAL A N 1
ATOM 848 C CA . VAL A 1 112 ? 5.188 11.688 -10.242 1 97.75 112 VAL A CA 1
ATOM 849 C C . VAL A 1 112 ? 4.07 10.695 -10.562 1 97.75 112 VAL A C 1
ATOM 851 O O . VAL A 1 112 ? 3.479 10.75 -11.641 1 97.75 112 VAL A O 1
ATOM 854 N N . GLY A 1 113 ? 3.805 9.805 -9.664 1 96.12 113 GLY A N 1
ATOM 855 C CA . GLY A 1 113 ? 2.725 8.844 -9.812 1 96.12 113 GLY A CA 1
ATOM 856 C C . GLY A 1 113 ? 2.154 8.383 -8.484 1 96.12 113 GLY A C 1
ATOM 857 O O . GLY A 1 113 ? 2.896 8.18 -7.523 1 96.12 113 GLY A O 1
ATOM 858 N N . MET A 1 114 ? 0.851 8.258 -8.414 1 95.81 114 MET A N 1
ATOM 859 C CA . MET A 1 114 ? 0.157 7.73 -7.242 1 95.81 114 MET A CA 1
ATOM 860 C C . MET A 1 114 ? -1.248 7.262 -7.605 1 95.81 114 MET A C 1
ATOM 862 O O . MET A 1 114 ? -1.971 7.953 -8.328 1 95.81 114 MET A O 1
ATOM 866 N N . GLU A 1 115 ? -1.568 6.047 -7.238 1 93.62 115 GLU A N 1
ATOM 867 C CA . GLU A 1 115 ? -2.941 5.582 -7.418 1 93.62 115 GLU A CA 1
ATOM 868 C C . GLU A 1 115 ? -3.869 6.188 -6.367 1 93.62 115 GLU A C 1
ATOM 870 O O . GLU A 1 115 ? -3.883 5.746 -5.215 1 93.62 115 GLU A O 1
ATOM 875 N N . VAL A 1 116 ? -4.711 7.133 -6.738 1 96.12 116 VAL A N 1
ATOM 876 C CA . VAL A 1 116 ? -5.531 7.859 -5.777 1 96.12 116 VAL A CA 1
ATOM 877 C C . VAL A 1 116 ? -6.938 7.266 -5.738 1 96.12 116 VAL A C 1
ATOM 879 O O . VAL A 1 116 ? -7.703 7.535 -4.812 1 96.12 116 VAL A O 1
ATOM 882 N N . GLY A 1 117 ? -7.293 6.426 -6.723 1 96.81 117 GLY A N 1
ATOM 883 C CA . GLY A 1 117 ? -8.609 5.816 -6.82 1 96.81 117 GLY A CA 1
ATOM 884 C C . GLY A 1 117 ? -9.047 5.137 -5.539 1 96.81 117 GLY A C 1
ATOM 885 O O . GLY A 1 117 ? -10.133 5.418 -5.023 1 96.81 117 GLY A O 1
ATOM 886 N N . PRO A 1 118 ? -8.203 4.281 -5.039 1 98.06 118 PRO A N 1
ATOM 887 C CA . PRO A 1 118 ? -8.586 3.604 -3.797 1 98.06 118 PRO A CA 1
ATOM 888 C C . PRO A 1 118 ? -8.859 4.578 -2.652 1 98.06 118 PRO A C 1
ATOM 890 O O . PRO A 1 118 ? -9.797 4.379 -1.879 1 98.06 118 PRO A O 1
ATOM 893 N N . ILE A 1 119 ? -8.094 5.617 -2.512 1 98.12 119 ILE A N 1
ATOM 894 C CA . ILE A 1 119 ? -8.242 6.594 -1.439 1 98.12 119 ILE A CA 1
ATOM 895 C C . ILE A 1 119 ? -9.609 7.273 -1.545 1 98.12 119 ILE A C 1
ATOM 897 O O . ILE A 1 119 ? -10.328 7.387 -0.552 1 98.12 119 ILE A O 1
ATOM 901 N N . LEU A 1 120 ? -9.969 7.684 -2.74 1 97.62 120 LEU A N 1
ATOM 902 C CA . LEU A 1 120 ? -11.242 8.352 -2.967 1 97.62 120 LEU A CA 1
ATOM 903 C C . LEU A 1 120 ? -12.406 7.418 -2.674 1 97.62 120 LEU A C 1
ATOM 905 O O . LEU A 1 120 ? -13.406 7.828 -2.08 1 97.62 120 LEU A O 1
ATOM 909 N N . GLU A 1 121 ? -12.258 6.188 -3.1 1 97.81 121 GLU A N 1
ATOM 910 C CA . GLU A 1 121 ? -13.328 5.223 -2.842 1 97.81 121 GLU A CA 1
ATOM 911 C C . GLU A 1 121 ? -13.461 4.93 -1.35 1 97.81 121 GLU A C 1
ATOM 913 O O . GLU A 1 121 ? -14.562 4.719 -0.847 1 97.81 121 GLU A O 1
ATOM 918 N N . MET A 1 122 ? -12.312 4.879 -0.622 1 98.31 122 MET A N 1
ATOM 919 C CA . MET A 1 122 ? -12.352 4.73 0.831 1 98.31 122 MET A CA 1
ATOM 920 C C . MET A 1 122 ? -13.18 5.844 1.466 1 98.31 122 MET A C 1
ATOM 922 O O . MET A 1 122 ? -14.086 5.574 2.252 1 98.31 122 MET A O 1
ATOM 926 N N . VAL A 1 123 ? -12.914 7.059 1.073 1 97.81 123 VAL A N 1
ATOM 927 C CA . VAL A 1 123 ? -13.609 8.219 1.623 1 97.81 123 VAL A CA 1
ATOM 928 C C . VAL A 1 123 ? -15.094 8.148 1.271 1 97.81 123 VAL A C 1
ATOM 930 O O . VAL A 1 123 ? -15.953 8.375 2.127 1 97.81 123 VAL A O 1
ATOM 933 N N . ARG A 1 124 ? -15.367 7.793 0.084 1 96.62 124 ARG A N 1
ATOM 934 C CA . ARG A 1 124 ? -16.734 7.699 -0.39 1 96.62 124 ARG A CA 1
ATOM 935 C C . ARG A 1 124 ? -17.531 6.684 0.427 1 96.62 124 ARG A C 1
ATOM 937 O O . ARG A 1 124 ? -18.734 6.859 0.646 1 96.62 124 ARG A O 1
ATOM 944 N N . ARG A 1 125 ? -16.859 5.684 0.913 1 96.81 125 ARG A N 1
ATOM 945 C CA . ARG A 1 125 ? -17.531 4.598 1.623 1 96.81 125 ARG A CA 1
ATOM 946 C C . ARG A 1 125 ? -17.484 4.82 3.131 1 96.81 125 ARG A C 1
ATOM 948 O O . ARG A 1 125 ? -17.828 3.926 3.906 1 96.81 125 ARG A O 1
ATOM 955 N N . GLY A 1 126 ? -17 5.949 3.533 1 96.56 126 GLY A N 1
ATOM 956 C CA . GLY A 1 126 ? -17.031 6.312 4.941 1 96.56 126 GLY A CA 1
ATOM 957 C C . GLY A 1 126 ? -15.805 5.848 5.703 1 96.56 126 GLY A C 1
ATOM 958 O O . GLY A 1 126 ? -15.781 5.879 6.938 1 96.56 126 GLY A O 1
ATOM 959 N N . LEU A 1 127 ? -14.852 5.34 5.012 1 98.25 127 LEU A N 1
ATOM 960 C CA . LEU A 1 127 ? -13.586 4.969 5.637 1 98.25 127 LEU A CA 1
ATOM 961 C C . LEU A 1 127 ? -12.672 6.18 5.773 1 98.25 127 LEU A C 1
ATOM 963 O O . LEU A 1 127 ? -12.891 7.207 5.129 1 98.25 127 LEU A O 1
ATOM 967 N N . VAL A 1 128 ? -11.711 6.086 6.648 1 98.62 128 VAL A N 1
ATOM 968 C CA . VAL A 1 128 ? -10.664 7.094 6.805 1 98.62 128 VAL A CA 1
ATOM 969 C C . VAL A 1 128 ? -9.328 6.527 6.328 1 98.62 128 VAL A C 1
ATOM 971 O O . VAL A 1 128 ? -8.656 5.801 7.066 1 98.62 128 VAL A O 1
ATOM 974 N N . PRO A 1 129 ? -8.992 6.84 5.09 1 98.81 129 PRO A N 1
ATOM 975 C CA . PRO A 1 129 ? -7.637 6.438 4.691 1 98.81 129 PRO A CA 1
ATOM 976 C C . PRO A 1 129 ? -6.551 7.113 5.523 1 98.81 129 PRO A C 1
ATOM 978 O O . PRO A 1 129 ? -6.617 8.32 5.762 1 98.81 129 PRO A O 1
ATOM 981 N N . VAL A 1 130 ? -5.625 6.301 5.996 1 98.88 130 VAL A N 1
ATOM 982 C CA . VAL A 1 130 ? -4.52 6.789 6.812 1 98.88 130 VAL A CA 1
ATOM 983 C C . VAL A 1 130 ? -3.195 6.562 6.086 1 98.88 130 VAL A C 1
ATOM 985 O O . VAL A 1 130 ? -2.736 5.426 5.961 1 98.88 130 VAL A O 1
ATOM 988 N N . LEU A 1 131 ? -2.623 7.629 5.578 1 98.81 131 LEU A N 1
ATOM 989 C CA . LEU A 1 131 ? -1.315 7.605 4.934 1 98.81 131 LEU A CA 1
ATOM 990 C C . LEU A 1 131 ? -0.233 8.117 5.879 1 98.81 131 LEU A C 1
ATOM 992 O O . LEU A 1 131 ? -0.53 8.539 7 1 98.81 131 LEU A O 1
ATOM 996 N N . HIS A 1 132 ? 1.007 8.023 5.43 1 98.56 132 HIS A N 1
ATOM 997 C CA . HIS A 1 132 ? 2.127 8.438 6.266 1 98.56 132 HIS A CA 1
ATOM 998 C C . HIS A 1 132 ? 3.359 8.75 5.422 1 98.56 132 HIS A C 1
ATOM 1000 O O . HIS A 1 132 ? 3.494 8.242 4.305 1 98.56 132 HIS A O 1
ATOM 1006 N N . GLY A 1 133 ? 4.203 9.648 5.969 1 97.12 133 GLY A N 1
ATOM 1007 C CA . GLY A 1 133 ? 5.523 9.695 5.363 1 97.12 133 GLY A CA 1
ATOM 1008 C C . GLY A 1 133 ? 6.195 8.336 5.293 1 97.12 133 GLY A C 1
ATOM 1009 O O . GLY A 1 133 ? 6.09 7.539 6.223 1 97.12 133 GLY A O 1
ATOM 1010 N N . ASP A 1 134 ? 6.918 8.156 4.191 1 97.5 134 ASP A N 1
ATOM 1011 C CA . ASP A 1 134 ? 7.465 6.828 3.943 1 97.5 134 ASP A CA 1
ATOM 1012 C C . ASP A 1 134 ? 8.641 6.891 2.975 1 97.5 134 ASP A C 1
ATOM 1014 O O . ASP A 1 134 ? 8.938 7.953 2.418 1 97.5 134 ASP A O 1
ATOM 1018 N N . VAL A 1 135 ? 9.328 5.828 2.895 1 97.75 135 VAL A N 1
ATOM 1019 C CA . VAL A 1 135 ? 10.219 5.637 1.755 1 97.75 135 VAL A CA 1
ATOM 1020 C C . VAL A 1 135 ? 9.406 5.207 0.534 1 97.75 135 VAL A C 1
ATOM 1022 O O . VAL A 1 135 ? 8.391 4.516 0.666 1 97.75 135 VAL A O 1
ATOM 1025 N N . ALA A 1 136 ? 9.758 5.664 -0.625 1 97.56 136 ALA A N 1
ATOM 1026 C CA . ALA A 1 136 ? 9.141 5.281 -1.892 1 97.56 136 ALA A CA 1
ATOM 1027 C C . ALA A 1 136 ? 10.188 5.113 -2.986 1 97.56 136 ALA A C 1
ATOM 1029 O O . ALA A 1 136 ? 11.312 5.613 -2.861 1 97.56 136 ALA A O 1
ATOM 1030 N N . MET A 1 137 ? 9.859 4.344 -3.961 1 98.31 137 MET A N 1
ATOM 1031 C CA . MET A 1 137 ? 10.773 4.168 -5.086 1 98.31 137 MET A CA 1
ATOM 1032 C C . MET A 1 137 ? 10.898 5.457 -5.891 1 98.31 137 MET A C 1
ATOM 1034 O O . MET A 1 137 ? 9.93 6.195 -6.051 1 98.31 137 MET A O 1
ATOM 1038 N N . ASP A 1 138 ? 12.047 5.711 -6.387 1 98.25 138 ASP A N 1
ATOM 1039 C CA . ASP A 1 138 ? 12.375 6.938 -7.109 1 98.25 138 ASP A CA 1
ATOM 1040 C C . ASP A 1 138 ? 13.078 6.621 -8.43 1 98.25 138 ASP A C 1
ATOM 1042 O O . ASP A 1 138 ? 14.086 5.914 -8.453 1 98.25 138 ASP A O 1
ATOM 1046 N N . LEU A 1 139 ? 12.664 7.156 -9.523 1 97.88 139 LEU A N 1
ATOM 1047 C CA . LEU A 1 139 ? 13.133 6.836 -10.867 1 97.88 139 LEU A CA 1
ATOM 1048 C C . LEU A 1 139 ? 14.57 7.297 -11.062 1 97.88 139 LEU A C 1
ATOM 1050 O O . LEU A 1 139 ? 15.289 6.773 -11.922 1 97.88 139 LEU A O 1
ATOM 1054 N N . VAL A 1 140 ? 15.055 8.273 -10.281 1 97.56 140 VAL A N 1
ATOM 1055 C CA . VAL A 1 140 ? 16.391 8.836 -10.43 1 97.56 140 VAL A CA 1
ATOM 1056 C C . VAL A 1 140 ? 17.297 8.336 -9.305 1 97.56 140 VAL A C 1
ATOM 1058 O O . VAL A 1 140 ? 18.375 7.812 -9.562 1 97.56 140 VAL A O 1
ATOM 1061 N N . ARG A 1 141 ? 16.766 8.297 -8.102 1 96.75 141 ARG A N 1
ATOM 1062 C CA . ARG A 1 141 ? 17.578 8.047 -6.918 1 96.75 141 ARG A CA 1
ATOM 1063 C C . ARG A 1 141 ? 17.453 6.594 -6.465 1 96.75 141 ARG A C 1
ATOM 1065 O O . ARG A 1 141 ? 18.172 6.16 -5.555 1 96.75 141 ARG A O 1
ATOM 1072 N N . GLY A 1 142 ? 16.594 5.836 -7.066 1 97.25 142 GLY A N 1
ATOM 1073 C CA . GLY A 1 142 ? 16.281 4.496 -6.605 1 97.25 142 GLY A CA 1
ATOM 1074 C C . GLY A 1 142 ? 15.195 4.477 -5.539 1 97.25 142 GLY A C 1
ATOM 1075 O O . GLY A 1 142 ? 14.18 3.791 -5.688 1 97.25 142 GLY A O 1
ATOM 1076 N N . ALA A 1 143 ? 15.461 5.203 -4.508 1 97.5 143 ALA A N 1
ATOM 1077 C CA . ALA A 1 143 ? 14.5 5.414 -3.426 1 97.5 143 ALA A CA 1
ATOM 1078 C C . ALA A 1 143 ? 14.68 6.793 -2.797 1 97.5 143 ALA A C 1
ATOM 1080 O O . ALA A 1 143 ? 15.766 7.375 -2.861 1 97.5 143 ALA A O 1
ATOM 1081 N N . ALA A 1 144 ? 13.648 7.281 -2.24 1 96.44 144 ALA A N 1
ATOM 1082 C CA . ALA A 1 144 ? 13.664 8.547 -1.513 1 96.44 144 ALA A CA 1
ATOM 1083 C C . ALA A 1 144 ? 12.539 8.602 -0.486 1 96.44 144 ALA A C 1
ATOM 1085 O O . ALA A 1 144 ? 11.672 7.723 -0.456 1 96.44 144 ALA A O 1
ATOM 1086 N N . ILE A 1 145 ? 12.648 9.586 0.35 1 95.81 145 ILE A N 1
ATOM 1087 C CA . ILE A 1 145 ? 11.617 9.773 1.367 1 95.81 145 ILE A CA 1
ATOM 1088 C C . ILE A 1 145 ? 10.516 10.68 0.825 1 95.81 145 ILE A C 1
ATOM 1090 O O . ILE A 1 145 ? 10.797 11.742 0.27 1 95.81 145 ILE A O 1
ATOM 1094 N N . VAL A 1 146 ? 9.336 10.227 0.87 1 95.81 146 VAL A N 1
ATOM 1095 C CA . VAL A 1 146 ? 8.188 11.078 0.603 1 95.81 146 VAL A CA 1
ATOM 1096 C C . VAL A 1 146 ? 7.578 11.555 1.92 1 95.81 146 VAL A C 1
ATOM 1098 O O . VAL A 1 146 ? 7.129 10.742 2.732 1 95.81 146 VAL A O 1
ATOM 1101 N N . SER A 1 147 ? 7.566 12.836 2.137 1 94.62 147 SER A N 1
ATOM 1102 C CA . SER A 1 147 ? 7.074 13.383 3.395 1 94.62 147 SER A CA 1
ATOM 1103 C C . SER A 1 147 ? 5.547 13.438 3.414 1 94.62 147 SER A C 1
ATOM 1105 O O . SER A 1 147 ? 4.906 13.43 2.361 1 94.62 147 SER A O 1
ATOM 1107 N N . GLY A 1 148 ? 5.031 13.43 4.637 1 96.75 148 GLY A N 1
ATOM 1108 C CA . GLY A 1 148 ? 3.602 13.664 4.762 1 96.75 148 GLY A CA 1
ATOM 1109 C C . GLY A 1 148 ? 3.156 14.977 4.137 1 96.75 148 GLY A C 1
ATOM 1110 O O . GLY A 1 148 ? 2.053 15.07 3.596 1 96.75 148 GLY A O 1
ATOM 1111 N N . ASP A 1 149 ? 4.012 15.953 4.133 1 96.31 149 ASP A N 1
ATOM 1112 C CA . ASP A 1 149 ? 3.68 17.25 3.555 1 96.31 149 ASP A CA 1
ATOM 1113 C C . ASP A 1 149 ? 3.537 17.156 2.037 1 96.31 149 ASP A C 1
ATOM 1115 O O . ASP A 1 149 ? 2.623 17.75 1.456 1 96.31 149 ASP A O 1
ATOM 1119 N N . GLN A 1 150 ? 4.43 16.5 1.428 1 96.25 150 GLN A N 1
ATOM 1120 C CA . GLN A 1 150 ? 4.344 16.297 -0.014 1 96.25 150 GLN A CA 1
ATOM 1121 C C . GLN A 1 150 ? 3.096 15.508 -0.384 1 96.25 150 GLN A C 1
ATOM 1123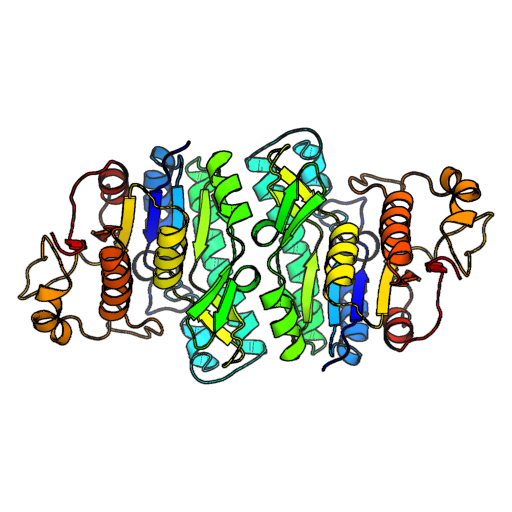 O O . GLN A 1 150 ? 2.43 15.812 -1.376 1 96.25 150 GLN A O 1
ATOM 1128 N N . LEU A 1 151 ? 2.768 14.484 0.414 1 98.06 151 LEU A N 1
ATOM 1129 C CA . LEU A 1 151 ? 1.56 13.703 0.18 1 98.06 151 LEU A CA 1
ATOM 1130 C C . LEU A 1 151 ? 0.319 14.586 0.233 1 98.06 151 LEU A C 1
ATOM 1132 O O . LEU A 1 151 ? -0.549 14.5 -0.638 1 98.06 151 LEU A O 1
ATOM 1136 N N . VAL A 1 152 ? 0.244 15.422 1.249 1 98.06 152 VAL A N 1
ATOM 1137 C CA . VAL A 1 152 ? -0.886 16.328 1.417 1 98.06 152 VAL A CA 1
ATOM 1138 C C . VAL A 1 152 ? -1.008 17.234 0.195 1 98.06 152 VAL A C 1
ATOM 1140 O O . VAL A 1 152 ? -2.092 17.391 -0.374 1 98.06 152 VAL A O 1
ATOM 1143 N N . SER A 1 153 ? 0.122 17.828 -0.193 1 96.81 153 SER A N 1
ATOM 1144 C CA . SER A 1 153 ? 0.096 18.734 -1.342 1 96.81 153 SER A CA 1
ATOM 1145 C C . SER A 1 153 ? -0.351 18 -2.604 1 96.81 153 SER A C 1
ATOM 1147 O O . SER A 1 153 ? -1.175 18.516 -3.365 1 96.81 153 SER A O 1
ATOM 1149 N N . HIS A 1 154 ? 0.161 16.812 -2.834 1 97.25 154 HIS A N 1
ATOM 1150 C CA . HIS A 1 154 ? -0.182 16.031 -4.012 1 97.25 154 HIS A CA 1
ATOM 1151 C C . HIS A 1 154 ? -1.664 15.672 -4.02 1 97.25 154 HIS A C 1
ATOM 1153 O O . HIS A 1 154 ? -2.35 15.867 -5.027 1 97.25 154 HIS A O 1
ATOM 1159 N N . LEU A 1 155 ? -2.139 15.188 -2.912 1 98 155 LEU A N 1
ATOM 1160 C CA . LEU A 1 155 ? -3.537 14.781 -2.801 1 98 155 LEU A CA 1
ATOM 1161 C C . LEU A 1 155 ? -4.461 15.984 -2.924 1 98 155 LEU A C 1
ATOM 1163 O O . LEU A 1 155 ? -5.496 15.914 -3.59 1 98 155 LEU A O 1
ATOM 1167 N N . ALA A 1 156 ? -4.07 17.062 -2.299 1 97.94 156 ALA A N 1
ATOM 1168 C CA . ALA A 1 156 ? -4.91 18.25 -2.311 1 97.94 156 ALA A CA 1
ATOM 1169 C C . ALA A 1 156 ? -5.086 18.781 -3.729 1 97.94 156 ALA A C 1
ATOM 1171 O O . ALA A 1 156 ? -6.176 19.234 -4.098 1 97.94 156 ALA A O 1
ATOM 1172 N N . ARG A 1 157 ? -4.027 18.75 -4.531 1 95.75 157 ARG A N 1
ATOM 1173 C CA . ARG A 1 157 ? -4.102 19.188 -5.922 1 95.75 157 ARG A CA 1
ATOM 1174 C C . ARG A 1 157 ? -5.117 18.359 -6.703 1 95.75 157 ARG A C 1
ATOM 1176 O O . ARG A 1 157 ? -5.789 18.875 -7.598 1 95.75 157 ARG A O 1
ATOM 1183 N N . LEU A 1 158 ? -5.273 17.156 -6.363 1 94.19 158 LEU A N 1
ATOM 1184 C CA . LEU A 1 158 ? -6.082 16.219 -7.145 1 94.19 158 LEU A CA 1
ATOM 1185 C C . LEU A 1 158 ? -7.531 16.219 -6.668 1 94.19 158 LEU A C 1
ATOM 1187 O O . LEU A 1 158 ? -8.461 16.156 -7.48 1 94.19 158 LEU A O 1
ATOM 1191 N N . VAL A 1 159 ? -7.742 16.375 -5.34 1 95 159 VAL A N 1
ATOM 1192 C CA . VAL A 1 159 ? -9.086 16.125 -4.832 1 95 159 VAL A CA 1
ATOM 1193 C C . VAL A 1 159 ? -9.773 17.453 -4.504 1 95 159 VAL A C 1
ATOM 1195 O O . VAL A 1 159 ? -10.984 17.484 -4.27 1 95 159 VAL A O 1
ATOM 1198 N N . LYS A 1 160 ? -9.023 18.547 -4.43 1 93.06 160 LYS A N 1
ATOM 1199 C CA . LYS A 1 160 ? -9.547 19.891 -4.141 1 93.06 160 LYS A CA 1
ATOM 1200 C C . LYS A 1 160 ? -10.391 19.875 -2.865 1 93.06 160 LYS A C 1
ATOM 1202 O O . LYS A 1 160 ? -11.57 20.219 -2.896 1 93.06 160 LYS A O 1
ATOM 1207 N N . PRO A 1 161 ? -9.773 19.609 -1.751 1 97.06 161 PRO A N 1
ATOM 1208 C CA . PRO A 1 161 ? -10.477 19.5 -0.472 1 97.06 161 PRO A CA 1
ATOM 1209 C C . PRO A 1 161 ? -10.984 20.844 0.041 1 97.06 161 PRO A C 1
ATOM 1211 O O . PRO A 1 161 ? -10.469 21.891 -0.344 1 97.06 161 PRO A O 1
ATOM 1214 N N . THR A 1 162 ? -12.008 20.797 0.88 1 96.38 162 THR A N 1
ATOM 1215 C CA . THR A 1 162 ? -12.562 22.016 1.479 1 96.38 162 THR A CA 1
ATOM 1216 C C . THR A 1 162 ? -11.664 22.516 2.602 1 96.38 162 THR A C 1
ATOM 1218 O O . THR A 1 162 ? -11.664 23.719 2.914 1 96.38 162 THR A O 1
ATOM 1221 N N . ILE A 1 163 ? -10.898 21.578 3.16 1 97 163 ILE A N 1
ATOM 1222 C CA . ILE A 1 163 ? -9.984 21.922 4.242 1 97 163 ILE A CA 1
ATOM 1223 C C . ILE A 1 163 ? -8.672 21.141 4.078 1 97 163 ILE A C 1
ATOM 1225 O O . ILE A 1 163 ? -8.688 19.938 3.793 1 97 163 ILE A O 1
ATOM 1229 N N . VAL A 1 164 ? -7.617 21.859 4.105 1 98.19 164 VAL A N 1
ATOM 1230 C CA . VAL A 1 164 ? -6.285 21.297 4.293 1 98.19 164 VAL A CA 1
ATOM 1231 C C . VAL A 1 164 ? -5.684 21.812 5.602 1 98.19 164 VAL A C 1
ATOM 1233 O O . VAL A 1 164 ? -5.422 23 5.746 1 98.19 164 VAL A O 1
ATOM 1236 N N . ALA A 1 165 ? -5.477 20.891 6.543 1 98.38 165 ALA A N 1
ATOM 1237 C CA . ALA A 1 165 ? -5.008 21.266 7.875 1 98.38 165 ALA A CA 1
ATOM 1238 C C . ALA A 1 165 ? -3.732 20.516 8.242 1 98.38 165 ALA A C 1
ATOM 1240 O O . ALA A 1 165 ? -3.703 19.281 8.211 1 98.38 165 ALA A O 1
ATOM 1241 N N . LEU A 1 166 ? -2.721 21.25 8.578 1 98.19 166 LEU A N 1
ATOM 1242 C CA . LEU A 1 166 ? -1.455 20.672 9.008 1 98.19 166 LEU A CA 1
ATOM 1243 C C . LEU A 1 166 ? -1.229 20.891 10.5 1 98.19 166 LEU A C 1
ATOM 1245 O O . LEU A 1 166 ? -0.89 22 10.922 1 98.19 166 LEU A O 1
ATOM 1249 N N . GLY A 1 167 ? -1.39 19.797 11.211 1 97.75 167 GLY A N 1
ATOM 1250 C CA . GLY A 1 167 ? -1.171 19.844 12.648 1 97.75 167 GLY A CA 1
ATOM 1251 C C . GLY A 1 167 ? 0.277 19.625 13.039 1 97.75 167 GLY A C 1
ATOM 1252 O O . GLY A 1 167 ? 0.848 18.562 12.75 1 97.75 167 GLY A O 1
ATOM 1253 N N . THR A 1 168 ? 0.859 20.562 13.719 1 95.94 168 THR A N 1
ATOM 1254 C CA . THR A 1 168 ? 2.221 20.5 14.234 1 95.94 168 THR A CA 1
ATOM 1255 C C . THR A 1 168 ? 2.238 20.719 15.742 1 95.94 168 THR A C 1
ATOM 1257 O O . THR A 1 168 ? 1.185 20.75 16.391 1 95.94 168 THR A O 1
ATOM 1260 N N . ALA A 1 169 ? 3.473 20.672 16.312 1 93.25 169 ALA A N 1
ATOM 1261 C CA . ALA A 1 169 ? 3.604 20.953 17.75 1 93.25 169 ALA A CA 1
ATOM 1262 C C . ALA A 1 169 ? 3.688 22.453 18 1 93.25 169 ALA A C 1
ATOM 1264 O O . ALA A 1 169 ? 3.691 22.891 19.156 1 93.25 169 ALA A O 1
ATOM 1265 N N . ALA A 1 170 ? 3.668 23.25 16.984 1 93.25 170 ALA A N 1
ATOM 1266 C CA . ALA A 1 170 ? 3.713 24.719 17.109 1 93.25 170 ALA A CA 1
ATOM 1267 C C . ALA A 1 170 ? 2.332 25.328 16.875 1 93.25 170 ALA A C 1
ATOM 1269 O O . ALA A 1 170 ? 1.487 24.734 16.203 1 93.25 170 ALA A O 1
ATOM 1270 N N . ASP A 1 171 ? 2.088 26.547 17.344 1 95.31 171 ASP A N 1
ATOM 1271 C CA . ASP A 1 171 ? 0.798 27.219 17.234 1 95.31 171 ASP A CA 1
ATOM 1272 C C . ASP A 1 171 ? 0.556 27.719 15.812 1 95.31 171 ASP A C 1
ATOM 1274 O O . ASP A 1 171 ? -0.564 28.094 15.469 1 95.31 171 ASP A O 1
ATOM 1278 N N . GLY A 1 172 ? 1.478 27.703 14.953 1 94.88 172 GLY A N 1
ATOM 1279 C CA . GLY A 1 172 ? 1.507 28.188 13.578 1 94.88 172 GLY A CA 1
ATOM 1280 C C . GLY A 1 172 ? 2.889 28.625 13.133 1 94.88 172 GLY A C 1
ATOM 1281 O O . GLY A 1 172 ? 3.896 28.172 13.688 1 94.88 172 GLY A O 1
ATOM 1282 N N . VAL A 1 173 ? 2.941 29.312 12.102 1 93.19 173 VAL A N 1
ATOM 1283 C CA . VAL A 1 173 ? 4.203 29.922 11.688 1 93.19 173 VAL A CA 1
ATOM 1284 C C . VAL A 1 173 ? 4.516 31.125 12.57 1 93.19 173 VAL A C 1
ATOM 1286 O O . VAL A 1 173 ? 3.719 32.062 12.664 1 93.19 173 VAL A O 1
ATOM 1289 N N . ILE A 1 174 ? 5.645 31.031 13.211 1 91.19 174 ILE A N 1
ATOM 1290 C CA . ILE A 1 174 ? 6.02 32.062 14.172 1 91.19 174 ILE A CA 1
ATOM 1291 C C . ILE A 1 174 ? 7.043 33 13.539 1 91.19 174 ILE A C 1
ATOM 1293 O O . ILE A 1 174 ? 8.031 32.562 12.961 1 91.19 174 ILE A O 1
ATOM 1297 N N . SER A 1 175 ? 6.746 34.219 13.539 1 87.62 175 SER A N 1
ATOM 1298 C CA . SER A 1 175 ? 7.641 35.312 13.141 1 87.62 175 SER A CA 1
ATOM 1299 C C . SER A 1 175 ? 7.699 36.406 14.203 1 87.62 175 SER A C 1
ATOM 1301 O O . SER A 1 175 ? 6.664 36.875 14.664 1 87.62 175 SER A O 1
ATOM 1303 N N . ASP A 1 176 ? 8.922 36.719 14.602 1 87.25 176 ASP A N 1
ATOM 1304 C CA . ASP A 1 176 ? 9.141 37.75 15.641 1 87.25 176 ASP A CA 1
ATOM 1305 C C . ASP A 1 176 ? 8.367 37.406 16.906 1 87.25 176 ASP A C 1
ATOM 1307 O O . ASP A 1 176 ? 7.707 38.25 17.484 1 87.25 176 ASP A O 1
ATOM 1311 N N . GLY A 1 177 ? 8.305 36.094 17.219 1 87.38 177 GLY A N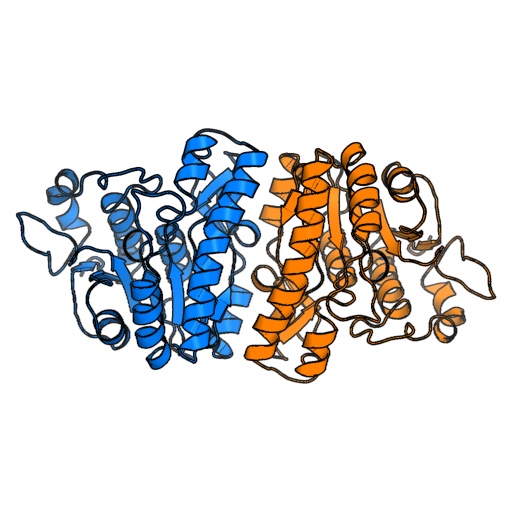 1
ATOM 1312 C CA . GLY A 1 177 ? 7.75 35.625 18.469 1 87.38 177 GLY A CA 1
ATOM 1313 C C . GLY A 1 177 ? 6.238 35.5 18.438 1 87.38 177 GLY A C 1
ATOM 1314 O O . GLY A 1 177 ? 5.625 35.125 19.438 1 87.38 177 GLY A O 1
ATOM 1315 N N . GLU A 1 178 ? 5.688 35.875 17.328 1 92.38 178 GLU A N 1
ATOM 1316 C CA . GLU A 1 178 ? 4.23 35.844 17.219 1 92.38 178 GLU A CA 1
ATOM 1317 C C . GLU A 1 178 ? 3.779 34.906 16.094 1 92.38 178 GLU A C 1
ATOM 1319 O O . GLU A 1 178 ? 4.484 34.75 15.109 1 92.38 178 GLU A O 1
ATOM 1324 N N . VAL A 1 179 ? 2.625 34.344 16.281 1 94.31 179 VAL A N 1
ATOM 1325 C CA . VAL A 1 179 ? 2.041 33.5 15.242 1 94.31 179 VAL A CA 1
ATOM 1326 C C . VAL A 1 179 ? 1.513 34.375 14.109 1 94.31 179 VAL A C 1
ATOM 1328 O O . VAL A 1 179 ? 0.738 35.312 14.352 1 94.31 179 VAL A O 1
ATOM 1331 N N . LEU A 1 180 ? 1.934 34.156 12.914 1 93.75 180 LEU A N 1
ATOM 1332 C CA . LEU A 1 180 ? 1.385 34.844 11.758 1 93.75 180 LEU A CA 1
ATOM 1333 C C . LEU A 1 180 ? -0.024 34.344 11.445 1 93.75 180 LEU A C 1
ATOM 1335 O O . LEU A 1 180 ? -0.233 33.156 11.219 1 93.75 180 LEU A O 1
ATOM 1339 N N . PRO A 1 181 ? -0.987 35.281 11.477 1 94.81 181 PRO A N 1
ATOM 1340 C CA . PRO A 1 181 ? -2.346 34.812 11.18 1 94.81 181 PRO A CA 1
ATOM 1341 C C . PRO A 1 181 ? -2.506 34.344 9.734 1 94.81 181 PRO A C 1
ATOM 1343 O O . PRO A 1 181 ? -3.361 33.5 9.445 1 94.81 181 PRO A O 1
ATOM 1346 N N . GLN A 1 182 ? -1.703 34.969 8.867 1 94.81 182 GLN A N 1
ATOM 1347 C CA . GLN A 1 182 ? -1.765 34.656 7.438 1 94.81 182 GLN A CA 1
ATOM 1348 C C . GLN A 1 182 ? -0.372 34.656 6.816 1 94.81 182 GLN A C 1
ATOM 1350 O O . GLN A 1 182 ? 0.517 35.375 7.27 1 94.81 182 GLN A O 1
ATOM 1355 N N . LEU A 1 183 ? -0.224 33.781 5.883 1 93.81 183 LEU A N 1
ATOM 1356 C CA . LEU A 1 183 ? 1.027 33.688 5.137 1 93.81 183 LEU A CA 1
ATOM 1357 C C . LEU A 1 183 ? 0.763 33.594 3.641 1 93.81 183 LEU A C 1
ATOM 1359 O O . LEU A 1 183 ? -0.073 32.781 3.209 1 93.81 183 LEU A O 1
ATOM 1363 N N . ARG A 1 184 ? 1.351 34.469 2.818 1 93.56 184 ARG A N 1
ATOM 1364 C CA . ARG A 1 184 ? 1.312 34.469 1.36 1 93.56 184 ARG A CA 1
ATOM 1365 C C . ARG A 1 184 ? 2.719 34.469 0.774 1 93.56 184 ARG A C 1
ATOM 1367 O O . ARG A 1 184 ? 3.689 34.781 1.47 1 93.56 184 ARG A O 1
ATOM 1374 N N . ARG A 1 185 ? 2.779 34.062 -0.45 1 90.31 185 ARG A N 1
ATOM 1375 C CA . ARG A 1 185 ? 4.074 33.969 -1.113 1 90.31 185 ARG A CA 1
ATOM 1376 C C . ARG A 1 185 ? 4.844 35.281 -1.038 1 90.31 185 ARG A C 1
ATOM 1378 O O . ARG A 1 185 ? 6.059 35.281 -0.817 1 90.31 185 ARG A O 1
ATOM 1385 N N . ALA A 1 186 ? 4.203 36.375 -1.284 1 85 186 ALA A N 1
ATOM 1386 C CA . ALA A 1 186 ? 4.828 37.688 -1.289 1 85 186 ALA A CA 1
ATOM 1387 C C . ALA A 1 186 ? 5.445 38.031 0.07 1 85 186 ALA A C 1
ATOM 1389 O O . ALA A 1 186 ? 6.422 38.75 0.156 1 85 186 ALA A O 1
ATOM 1390 N N . GLY A 1 187 ? 4.984 37.5 1.172 1 79.12 187 GLY A N 1
ATOM 1391 C CA . GLY A 1 187 ? 5.422 37.844 2.514 1 79.12 187 GLY A CA 1
ATOM 1392 C C . GLY A 1 187 ? 6.449 36.875 3.076 1 79.12 187 GLY A C 1
ATOM 1393 O O . GLY A 1 187 ? 6.977 37.094 4.168 1 79.12 187 GLY A O 1
ATOM 1394 N N . VAL A 1 188 ? 6.793 35.844 2.32 1 80.25 188 VAL A N 1
ATOM 1395 C CA . VAL A 1 188 ? 7.559 34.75 2.914 1 80.25 188 VAL A CA 1
ATOM 1396 C C . VAL A 1 188 ? 9.047 35.094 2.9 1 80.25 188 VAL A C 1
ATOM 1398 O O . VAL A 1 188 ? 9.805 34.656 3.766 1 80.25 188 VAL A O 1
ATOM 1401 N N . SER A 1 189 ? 9.484 35.844 1.955 1 76.94 189 SER A N 1
ATOM 1402 C CA . SER A 1 189 ? 10.906 36.156 1.842 1 76.94 189 SER A CA 1
ATOM 1403 C C . SER A 1 189 ? 11.453 36.719 3.15 1 76.94 189 SER A C 1
ATOM 1405 O O . SER A 1 189 ? 12.578 36.406 3.547 1 76.94 189 SER A O 1
ATOM 1407 N N . GLY A 1 190 ? 10.664 37.469 3.83 1 74.5 190 GLY A N 1
ATOM 1408 C CA . GLY A 1 190 ? 11.117 38.125 5.043 1 74.5 190 GLY A CA 1
ATOM 1409 C C . GLY A 1 190 ? 11.188 37.188 6.238 1 74.5 190 GLY A C 1
ATOM 1410 O O . GLY A 1 190 ? 11.812 37.5 7.254 1 74.5 190 GLY A O 1
ATOM 1411 N N . ILE A 1 191 ? 10.609 35.969 6.066 1 77.5 191 ILE A N 1
ATOM 1412 C CA . ILE A 1 191 ? 10.5 35.156 7.27 1 77.5 191 ILE A CA 1
ATOM 1413 C C . ILE A 1 191 ? 11.297 33.875 7.09 1 77.5 191 ILE A C 1
ATOM 1415 O O . ILE A 1 191 ? 11.484 33.125 8.039 1 77.5 191 ILE A O 1
ATOM 1419 N N . TRP A 1 192 ? 11.859 33.562 5.938 1 76.19 192 TRP A N 1
ATOM 1420 C CA . TRP A 1 192 ? 12.562 32.312 5.656 1 76.19 192 TRP A CA 1
ATOM 1421 C C . TRP A 1 192 ? 13.703 32.125 6.645 1 76.19 192 TRP A C 1
ATOM 1423 O O . TRP A 1 192 ? 13.945 30.984 7.094 1 76.19 192 TRP A O 1
ATOM 1433 N N . SER A 1 193 ? 14.312 33.188 6.906 1 72.69 193 SER A N 1
ATOM 1434 C CA . SER A 1 193 ? 15.469 33.125 7.797 1 72.69 193 SER A CA 1
ATOM 1435 C C . SER A 1 193 ? 15.055 32.688 9.203 1 72.69 193 SER A C 1
ATOM 1437 O O . SER A 1 193 ? 15.875 32.188 9.969 1 72.69 193 SER A O 1
ATOM 1439 N N . GLU A 1 194 ? 13.805 32.938 9.508 1 72.25 194 GLU A N 1
ATOM 1440 C CA . GLU A 1 194 ? 13.281 32.594 10.828 1 72.25 194 GLU A CA 1
ATOM 1441 C C . GLU A 1 194 ? 12.773 31.172 10.859 1 72.25 194 GLU A C 1
ATOM 1443 O O . GLU A 1 194 ? 12.602 30.594 11.938 1 72.25 194 GLU A O 1
ATOM 1448 N N . LEU A 1 195 ? 12.445 30.688 9.711 1 69.06 195 LEU A N 1
ATOM 1449 C CA . LEU A 1 195 ? 11.875 29.344 9.602 1 69.06 195 LEU A CA 1
ATOM 1450 C C . LEU A 1 195 ? 12.969 28.281 9.523 1 69.06 195 LEU A C 1
ATOM 1452 O O . LEU A 1 195 ? 13.344 27.859 8.43 1 69.06 195 LEU A O 1
ATOM 1456 N N . GLY A 1 196 ? 13.938 28.453 10.383 1 55.88 196 GLY A N 1
ATOM 1457 C CA . GLY A 1 196 ? 15.109 27.594 10.359 1 55.88 196 GLY A CA 1
ATOM 1458 C C . GLY A 1 196 ? 14.758 26.109 10.344 1 55.88 196 GLY A C 1
ATOM 1459 O O . GLY A 1 196 ? 13.578 25.75 10.43 1 55.88 196 GLY A O 1
ATOM 1460 N N . PRO A 1 197 ? 15.812 25.312 9.906 1 51.53 197 PRO A N 1
ATOM 1461 C CA . PRO A 1 197 ? 15.656 23.859 9.953 1 51.53 197 PRO A CA 1
ATOM 1462 C C . PRO A 1 197 ? 15.211 23.359 11.328 1 51.53 197 PRO A C 1
ATOM 1464 O O . PRO A 1 197 ? 15.453 24.031 12.336 1 51.53 197 PRO A O 1
ATOM 1467 N N . SER A 1 198 ? 14.094 22.641 11.484 1 49.56 198 SER A N 1
ATOM 1468 C CA . SER A 1 198 ? 13.625 22.078 12.742 1 49.56 198 SER A CA 1
ATOM 1469 C C . SER A 1 198 ? 14.781 21.453 13.531 1 49.56 198 SER A C 1
ATOM 1471 O O . SER A 1 198 ? 15.773 21.016 12.945 1 49.56 198 SER A O 1
ATOM 1473 N N . ALA A 1 199 ? 14.758 21.703 14.93 1 46.69 199 ALA A N 1
ATOM 1474 C CA . ALA A 1 199 ? 15.641 21 15.859 1 46.69 199 ALA A CA 1
ATOM 1475 C C . ALA A 1 199 ? 15.43 19.5 15.789 1 46.69 199 ALA A C 1
ATOM 1477 O O . ALA A 1 199 ? 14.297 19.031 15.719 1 46.69 199 ALA A O 1
ATOM 1478 N N . GLY A 1 200 ? 16.516 18.609 15.461 1 46.12 200 GLY A N 1
ATOM 1479 C CA . GLY A 1 200 ? 16.609 17.156 15.453 1 46.12 200 GLY A CA 1
ATOM 1480 C C . GLY A 1 200 ? 16.766 16.594 14.055 1 46.12 200 GLY A C 1
ATOM 1481 O O . GLY A 1 200 ? 17.031 17.328 13.102 1 46.12 200 GLY A O 1
ATOM 1482 N N . VAL A 1 201 ? 16.75 15.242 14.016 1 39.84 201 VAL A N 1
ATOM 1483 C CA . VAL A 1 201 ? 16.938 14.531 12.758 1 39.84 201 VAL A CA 1
ATOM 1484 C C . VAL A 1 201 ? 15.719 14.742 11.859 1 39.84 201 VAL A C 1
ATOM 1486 O O . VAL A 1 201 ? 14.617 14.312 12.195 1 39.84 201 VAL A O 1
ATOM 1489 N N . ASP A 1 202 ? 15.625 15.914 11.078 1 49.91 202 ASP A N 1
ATOM 1490 C CA . ASP A 1 202 ? 14.508 16.188 10.18 1 49.91 202 ASP A CA 1
ATOM 1491 C C . ASP A 1 202 ? 14.93 16.062 8.719 1 49.91 202 ASP A C 1
ATOM 1493 O O . ASP A 1 202 ? 15.703 16.875 8.211 1 49.91 202 ASP A O 1
ATOM 1497 N N . VAL A 1 203 ? 14.57 14.891 8.086 1 49.06 203 VAL A N 1
ATOM 1498 C CA . VAL A 1 203 ? 14.969 14.609 6.711 1 49.06 203 VAL A CA 1
ATOM 1499 C C . VAL A 1 203 ? 13.977 15.25 5.746 1 49.06 203 VAL A C 1
ATOM 1501 O O . VAL A 1 203 ? 14.109 15.117 4.527 1 49.06 203 VAL A O 1
ATOM 1504 N N . THR A 1 204 ? 12.961 16 6.242 1 57.88 204 THR A N 1
ATOM 1505 C CA . THR A 1 204 ? 11.906 16.547 5.395 1 57.88 204 THR A CA 1
ATOM 1506 C C . THR A 1 204 ? 12.008 18.062 5.309 1 57.88 204 THR A C 1
ATOM 1508 O O . THR A 1 204 ? 11.234 18.703 4.59 1 57.88 204 THR A O 1
ATOM 1511 N N . GLY A 1 205 ? 12.875 18.703 5.91 1 66.94 205 GLY A N 1
ATOM 1512 C CA . GLY A 1 205 ? 13.102 20.141 5.82 1 66.94 205 GLY A CA 1
ATOM 1513 C C . GLY A 1 205 ? 12.391 20.922 6.906 1 66.94 205 GLY A C 1
ATOM 1514 O O . GLY A 1 205 ? 12.359 22.156 6.867 1 66.94 205 GLY A O 1
ATOM 1515 N N . GLY A 1 206 ? 11.719 20.312 7.828 1 79.88 206 GLY A N 1
ATOM 1516 C CA . GLY A 1 206 ? 11.117 20.969 8.969 1 79.88 206 GLY A CA 1
ATOM 1517 C C . GLY A 1 206 ? 9.992 21.922 8.586 1 79.88 206 GLY A C 1
ATOM 1518 O O . GLY A 1 206 ? 9.188 21.609 7.703 1 79.88 206 GLY A O 1
ATOM 1519 N N . MET A 1 207 ? 9.898 23.062 9.312 1 85.12 207 MET A N 1
ATOM 1520 C CA . MET A 1 207 ? 8.844 24.047 9.086 1 85.12 207 MET A CA 1
ATOM 1521 C C . MET A 1 207 ? 8.992 24.703 7.715 1 85.12 207 MET A C 1
ATOM 1523 O O . MET A 1 207 ? 8 24.953 7.031 1 85.12 207 MET A O 1
ATOM 1527 N N . ARG A 1 208 ? 10.219 24.969 7.309 1 86.56 208 ARG A N 1
ATOM 1528 C CA . ARG A 1 208 ? 10.461 25.578 6.004 1 86.56 208 ARG A CA 1
ATOM 1529 C C . ARG A 1 208 ? 9.914 24.703 4.883 1 86.56 208 ARG A C 1
ATOM 1531 O O . ARG A 1 208 ? 9.25 25.188 3.967 1 86.56 208 ARG A O 1
ATOM 1538 N N . GLY A 1 209 ? 10.203 23.438 4.922 1 89.06 209 GLY A N 1
ATOM 1539 C CA . GLY A 1 209 ? 9.695 22.516 3.928 1 89.06 209 GLY A CA 1
ATOM 1540 C C . GLY A 1 209 ? 8.18 22.469 3.873 1 89.06 209 GLY A C 1
ATOM 1541 O O . GLY A 1 209 ? 7.59 22.453 2.789 1 89.06 209 GLY A O 1
ATOM 1542 N N . LYS A 1 210 ? 7.57 22.516 5.02 1 93.06 210 LYS A N 1
ATOM 1543 C CA . LYS A 1 210 ? 6.113 22.531 5.109 1 93.06 210 LYS A CA 1
ATOM 1544 C C . LYS A 1 210 ? 5.531 23.781 4.453 1 93.06 210 LYS A C 1
ATOM 1546 O O . LYS A 1 210 ? 4.605 23.688 3.643 1 93.06 210 LYS A O 1
ATOM 1551 N N . VAL A 1 211 ? 6.098 24.844 4.801 1 92.69 211 VAL A N 1
ATOM 1552 C CA . VAL A 1 211 ? 5.605 26.125 4.309 1 92.69 211 VAL A CA 1
ATOM 1553 C C . VAL A 1 211 ? 5.77 26.188 2.793 1 92.69 211 VAL A C 1
ATOM 1555 O O . VAL A 1 211 ? 4.859 26.625 2.084 1 92.69 211 VAL A O 1
ATOM 1558 N N . GLU A 1 212 ? 6.891 25.75 2.312 1 92.06 212 GLU A N 1
ATOM 1559 C CA . GLU A 1 212 ? 7.117 25.75 0.87 1 92.06 212 GLU A CA 1
ATOM 1560 C C . GLU A 1 212 ? 6.066 24.906 0.145 1 92.06 212 GLU A C 1
ATOM 1562 O O . GLU A 1 212 ? 5.504 25.344 -0.862 1 92.06 212 GLU A O 1
ATOM 1567 N N . GLU A 1 213 ? 5.785 23.719 0.641 1 94 213 GLU A N 1
ATOM 1568 C CA . GLU A 1 213 ? 4.766 22.844 0.063 1 94 213 GLU A CA 1
ATOM 1569 C C . GLU A 1 213 ? 3.402 23.531 0.039 1 94 213 GLU A C 1
ATOM 1571 O O . GLU A 1 213 ? 2.682 23.453 -0.959 1 94 213 GLU A O 1
ATOM 1576 N N . LEU A 1 214 ? 3.1 24.219 1.107 1 95.44 214 LEU A N 1
ATOM 1577 C CA . LEU A 1 214 ? 1.771 24.797 1.266 1 95.44 214 LEU A CA 1
ATOM 1578 C C . LEU A 1 214 ? 1.632 26.062 0.432 1 95.44 214 LEU A C 1
ATOM 1580 O O . LEU A 1 214 ? 0.547 26.375 -0.073 1 95.44 214 LEU A O 1
ATOM 1584 N N . LEU A 1 215 ? 2.744 26.797 0.299 1 94.5 215 LEU A N 1
ATOM 1585 C CA . LEU A 1 215 ? 2.707 27.969 -0.569 1 94.5 215 LEU A CA 1
ATOM 1586 C C . LEU A 1 215 ? 2.502 27.562 -2.023 1 94.5 215 LEU A C 1
ATOM 1588 O O . LEU A 1 215 ? 1.771 28.234 -2.764 1 94.5 215 LEU A O 1
ATOM 1592 N N . ASP A 1 216 ? 3.146 26.5 -2.43 1 94.44 216 ASP A N 1
ATOM 1593 C CA . ASP A 1 216 ? 2.93 25.969 -3.773 1 94.44 216 ASP A CA 1
ATOM 1594 C C . ASP A 1 216 ? 1.46 25.609 -3.992 1 94.44 216 ASP A C 1
ATOM 1596 O O . ASP A 1 216 ? 0.9 25.891 -5.055 1 94.44 216 ASP A O 1
ATOM 1600 N N . LEU A 1 217 ? 0.894 25 -3.035 1 95.38 217 LEU A N 1
ATOM 1601 C CA . LEU A 1 217 ? -0.521 24.641 -3.094 1 95.38 217 LEU A CA 1
ATOM 1602 C C . LEU A 1 217 ? -1.39 25.891 -3.162 1 95.38 217 LEU A C 1
ATOM 1604 O O . LEU A 1 217 ? -2.346 25.953 -3.939 1 95.38 217 LEU A O 1
ATOM 1608 N N . ALA A 1 218 ? -1.054 26.859 -2.352 1 95.62 218 ALA A N 1
ATOM 1609 C CA . ALA A 1 218 ? -1.791 28.125 -2.322 1 95.62 218 ALA A CA 1
ATOM 1610 C C . ALA A 1 218 ? -1.746 28.812 -3.682 1 95.62 218 ALA A C 1
ATOM 1612 O O . ALA A 1 218 ? -2.732 29.406 -4.113 1 95.62 218 ALA A O 1
ATOM 1613 N N . ASP A 1 219 ? -0.619 28.703 -4.32 1 93.94 219 ASP A N 1
ATOM 1614 C CA . ASP A 1 219 ? -0.454 29.281 -5.652 1 93.94 219 ASP A CA 1
ATOM 1615 C C . ASP A 1 219 ? -1.421 28.641 -6.648 1 93.94 219 ASP A C 1
ATOM 1617 O O . ASP A 1 219 ? -1.755 29.25 -7.668 1 93.94 219 ASP A O 1
ATOM 1621 N N . GLU A 1 220 ? -1.875 27.531 -6.344 1 94.12 220 GLU A N 1
ATOM 1622 C CA . GLU A 1 220 ? -2.803 26.812 -7.215 1 94.12 220 GLU A CA 1
ATOM 1623 C C . GLU A 1 220 ? -4.246 26.969 -6.742 1 94.12 220 GLU A C 1
ATOM 1625 O O . GLU A 1 220 ? -5.152 26.312 -7.254 1 94.12 220 GLU A O 1
ATOM 1630 N N . GLY A 1 221 ? -4.438 27.75 -5.742 1 94.44 221 GLY A N 1
ATOM 1631 C CA . GLY A 1 221 ? -5.781 28.109 -5.328 1 94.44 221 GLY A CA 1
ATOM 1632 C C . GLY A 1 221 ? -6.285 27.312 -4.145 1 94.44 221 GLY A C 1
ATOM 1633 O O . GLY A 1 221 ? -7.465 27.375 -3.799 1 94.44 221 GLY A O 1
ATOM 1634 N N . VAL A 1 222 ? -5.434 26.516 -3.504 1 96.19 222 VAL A N 1
ATOM 1635 C CA . VAL A 1 222 ? -5.848 25.703 -2.365 1 96.19 222 VAL A CA 1
ATOM 1636 C C . VAL A 1 222 ? -5.227 26.266 -1.084 1 96.19 222 VAL A C 1
ATOM 1638 O O . VAL A 1 222 ? -4.004 26.234 -0.921 1 96.19 222 VAL A O 1
ATOM 1641 N N . SER A 1 223 ? -6.035 26.75 -0.199 1 96.38 223 SER A N 1
ATOM 1642 C CA . SER A 1 223 ? -5.574 27.281 1.082 1 96.38 223 SER A CA 1
ATOM 1643 C C . SER A 1 223 ? -5.391 26.156 2.102 1 96.38 223 SER A C 1
ATOM 1645 O O . SER A 1 223 ? -5.949 25.062 1.946 1 96.38 223 SER A O 1
ATOM 1647 N N . SER A 1 224 ? -4.578 26.422 3.068 1 97.62 224 SER A N 1
ATOM 1648 C CA . SER A 1 224 ? -4.316 25.469 4.141 1 97.62 224 SER A CA 1
ATOM 1649 C C . SER A 1 224 ? -4.086 26.188 5.469 1 97.62 224 SER A C 1
ATOM 1651 O O . SER A 1 224 ? -3.885 27.391 5.504 1 97.62 224 SER A O 1
ATOM 1653 N N . VAL A 1 225 ? -4.18 25.469 6.547 1 98 225 VAL A N 1
ATOM 1654 C CA . VAL A 1 225 ? -3.934 26.031 7.871 1 98 225 VAL A CA 1
ATOM 1655 C C . VAL A 1 225 ? -2.869 25.203 8.594 1 98 225 VAL A C 1
ATOM 1657 O O . VAL A 1 225 ? -2.852 23.969 8.484 1 98 225 VAL A O 1
ATOM 1660 N N . ILE A 1 226 ? -1.953 25.859 9.164 1 97.56 226 ILE A N 1
ATOM 1661 C CA . ILE A 1 226 ? -0.995 25.266 10.086 1 97.56 226 ILE A CA 1
ATOM 1662 C C . ILE A 1 226 ? -1.411 25.547 11.523 1 97.56 226 ILE A C 1
ATOM 1664 O O . ILE A 1 226 ? -1.616 26.703 11.898 1 97.56 226 ILE A O 1
ATOM 1668 N N . PHE A 1 227 ? -1.529 24.547 12.367 1 97.81 227 PHE A N 1
ATOM 1669 C CA . PHE A 1 227 ? -2.051 24.75 13.711 1 97.81 227 PHE A CA 1
ATOM 1670 C C . PHE A 1 227 ? -1.392 23.781 14.695 1 97.81 227 PHE A C 1
ATOM 1672 O O . PHE A 1 227 ? -0.588 22.938 14.305 1 97.81 227 PHE A O 1
ATOM 1679 N N . ASN A 1 228 ? -1.687 23.969 15.969 1 97.75 228 ASN A N 1
ATOM 1680 C CA . ASN A 1 228 ? -1.102 23.156 17.031 1 97.75 228 ASN A CA 1
ATOM 1681 C C . ASN A 1 228 ? -1.971 21.938 17.359 1 97.75 228 ASN A C 1
ATOM 1683 O O . ASN A 1 228 ? -2.928 22.047 18.125 1 97.75 228 ASN A O 1
ATOM 1687 N N . ALA A 1 229 ? -1.594 20.797 16.875 1 97.81 229 ALA A N 1
ATOM 1688 C CA . ALA A 1 229 ? -2.363 19.562 17.078 1 97.81 229 ALA A CA 1
ATOM 1689 C C . ALA A 1 229 ? -2.09 18.953 18.438 1 97.81 229 ALA A C 1
ATOM 1691 O O . ALA A 1 229 ? -2.764 18.016 18.859 1 97.81 229 ALA A O 1
ATOM 1692 N N . SER A 1 230 ? -1.127 19.469 19.203 1 97.12 230 SER A N 1
ATOM 1693 C CA . SER A 1 230 ? -0.83 18.984 20.547 1 97.12 230 SER A CA 1
ATOM 1694 C C . SER A 1 230 ? -1.799 19.562 21.562 1 97.12 230 SER A C 1
ATOM 1696 O O . SER A 1 230 ? -1.838 19.109 22.719 1 97.12 230 SER A O 1
ATOM 1698 N N . LYS A 1 231 ? -2.539 20.516 21.188 1 97.19 231 LYS A N 1
ATOM 1699 C CA . LYS A 1 231 ? -3.527 21.125 22.078 1 97.19 231 LYS A CA 1
ATOM 1700 C C . LYS A 1 231 ? -4.887 20.453 21.922 1 97.19 231 LYS A C 1
ATOM 1702 O O . LYS A 1 231 ? -5.441 20.391 20.828 1 97.19 231 LYS A O 1
ATOM 1707 N N . PRO A 1 232 ? -5.398 20.016 23.062 1 97.44 232 PRO A N 1
ATOM 1708 C CA . PRO A 1 232 ? -6.688 19.312 23.016 1 97.44 232 PRO A CA 1
ATOM 1709 C C . PRO A 1 232 ? -7.785 20.172 22.359 1 97.44 232 PRO A C 1
ATOM 1711 O O . PRO A 1 232 ? -7.875 21.359 22.625 1 97.44 232 PRO A O 1
ATOM 1714 N N . GLY A 1 233 ? -8.523 19.547 21.453 1 97.12 233 GLY A N 1
ATOM 1715 C CA . GLY A 1 233 ? -9.688 20.172 20.859 1 97.12 233 GLY A CA 1
ATOM 1716 C C . GLY A 1 233 ? -9.383 20.891 19.562 1 97.12 233 GLY A C 1
ATOM 1717 O O . GLY A 1 233 ? -10.289 21.219 18.797 1 97.12 233 GLY A O 1
ATOM 1718 N N . MET A 1 234 ? -8.156 21.125 19.266 1 97.62 234 MET A N 1
ATOM 1719 C CA . MET A 1 234 ? -7.777 21.938 18.125 1 97.62 234 MET A CA 1
ATOM 1720 C C . MET A 1 234 ? -8.117 21.234 16.812 1 97.62 234 MET A C 1
ATOM 1722 O O . MET A 1 234 ? -8.555 21.875 15.852 1 97.62 234 MET A O 1
ATOM 1726 N N . ILE A 1 235 ? -7.941 19.953 16.703 1 98 235 ILE A N 1
ATOM 1727 C CA . ILE A 1 235 ? -8.203 19.203 15.492 1 98 235 ILE A CA 1
ATOM 1728 C C . ILE A 1 235 ? -9.688 19.297 15.141 1 98 235 ILE A C 1
ATOM 1730 O O . ILE A 1 235 ? -10.047 19.562 13.984 1 98 235 ILE A O 1
ATOM 1734 N N . GLU A 1 236 ? -10.539 19.109 16.109 1 96.94 236 GLU A N 1
ATOM 1735 C CA . GLU A 1 236 ? -11.977 19.219 15.875 1 96.94 236 GLU A CA 1
ATOM 1736 C C . GLU A 1 236 ? -12.352 20.609 15.375 1 96.94 236 GLU A C 1
ATOM 1738 O O . GLU A 1 236 ? -13.133 20.75 14.43 1 96.94 236 GLU A O 1
ATOM 1743 N N . ARG A 1 237 ? -11.805 21.609 16.031 1 97 237 ARG A N 1
ATOM 1744 C CA . ARG A 1 237 ? -12.094 23 15.672 1 97 237 ARG A CA 1
ATOM 1745 C C . ARG A 1 237 ? -11.703 23.281 14.234 1 97 237 ARG A C 1
ATOM 1747 O O . ARG A 1 237 ? -12.484 23.859 13.469 1 97 237 ARG A O 1
ATOM 1754 N N . VAL A 1 238 ? -10.523 22.859 13.852 1 97.25 238 VAL A N 1
ATOM 1755 C CA . VAL A 1 238 ? -10.016 23.125 12.508 1 97.25 238 VAL A CA 1
ATOM 1756 C C . VAL A 1 238 ? -10.844 22.375 11.477 1 97.25 238 VAL A C 1
ATOM 1758 O O . VAL A 1 238 ? -11.188 22.922 10.43 1 97.25 238 VAL A O 1
ATOM 1761 N N . LEU A 1 239 ? -11.188 21.125 11.758 1 96.38 239 LEU A N 1
ATOM 1762 C CA . LEU A 1 239 ? -11.922 20.297 10.812 1 96.38 239 LEU A CA 1
ATOM 1763 C C . LEU A 1 239 ? -13.359 20.781 10.672 1 96.38 239 LEU A C 1
ATOM 1765 O O . LEU A 1 239 ? -14.047 20.438 9.703 1 96.38 239 LEU A O 1
ATOM 1769 N N . ARG A 1 240 ? -13.797 21.609 11.594 1 94.62 240 ARG A N 1
ATOM 1770 C CA . ARG A 1 240 ? -15.117 22.219 11.516 1 94.62 240 ARG A CA 1
ATOM 1771 C C . ARG A 1 240 ? -15.055 23.578 10.828 1 94.62 240 ARG A C 1
ATOM 1773 O O . ARG A 1 240 ? -16.078 24.25 10.672 1 94.62 240 ARG A O 1
ATOM 1780 N N . GLY A 1 241 ? -13.906 24.031 10.555 1 94.31 241 GLY A N 1
ATOM 1781 C CA . GLY A 1 241 ? -13.789 25.219 9.727 1 94.31 241 GLY A CA 1
ATOM 1782 C C . GLY A 1 241 ? -13.375 26.453 10.516 1 94.31 241 GLY A C 1
ATOM 1783 O O . GLY A 1 241 ? -13.328 27.562 9.969 1 94.31 241 GLY A O 1
ATOM 1784 N N . GLU A 1 242 ? -13.023 26.25 11.781 1 95.38 242 GLU A N 1
ATOM 1785 C CA . GLU A 1 242 ? -12.594 27.391 12.586 1 95.38 242 GLU A CA 1
ATOM 1786 C C . GLU A 1 242 ? -11.203 27.875 12.156 1 95.38 242 GLU A C 1
ATOM 1788 O O . GLU A 1 242 ? -10.336 27.062 11.836 1 95.38 242 GLU A O 1
ATOM 1793 N N . ARG A 1 243 ? -10.992 29.156 12.195 1 90.81 243 ARG A N 1
ATOM 1794 C CA . ARG A 1 243 ? -9.695 29.734 11.891 1 90.81 243 ARG A CA 1
ATOM 1795 C C . ARG A 1 243 ? -8.75 29.625 13.086 1 90.81 243 ARG A C 1
ATOM 1797 O O . ARG A 1 243 ? -9.016 30.203 14.148 1 90.81 243 ARG A O 1
ATOM 1804 N N . VAL A 1 244 ? -7.762 28.875 12.953 1 93.75 244 VAL A N 1
ATOM 1805 C CA . VAL A 1 244 ? -6.75 28.688 13.992 1 93.75 244 VAL A CA 1
ATOM 1806 C C . VAL A 1 244 ? -5.359 28.703 13.367 1 93.75 244 VAL A C 1
ATOM 1808 O O . VAL A 1 244 ? -5.191 28.375 12.188 1 93.75 244 VAL A O 1
ATOM 1811 N N . GLY A 1 245 ? -4.422 29.188 14.07 1 96.75 245 GLY A N 1
ATOM 1812 C CA . GLY A 1 245 ? -3.035 29.125 13.633 1 96.75 245 GLY A CA 1
ATOM 1813 C C . GLY A 1 245 ? -2.746 30.047 12.461 1 96.75 245 GLY A C 1
ATOM 1814 O O . GLY A 1 245 ? -3.121 31.219 12.477 1 96.75 245 GLY A O 1
ATOM 1815 N N . THR A 1 246 ? -2.031 29.578 11.469 1 97.06 246 THR A N 1
ATOM 1816 C CA . THR A 1 246 ? -1.632 30.359 10.312 1 97.06 246 THR A CA 1
ATOM 1817 C C . THR A 1 246 ? -2.354 29.891 9.055 1 97.06 246 THR A C 1
ATOM 1819 O O . THR A 1 246 ? -2.268 28.719 8.688 1 97.06 246 THR A O 1
ATOM 1822 N N . LEU A 1 247 ? -3.1 30.781 8.445 1 97.19 247 LEU A N 1
ATOM 1823 C CA . LEU A 1 247 ? -3.705 30.5 7.145 1 97.19 247 LEU A CA 1
ATOM 1824 C C . LEU A 1 247 ? -2.711 30.766 6.016 1 97.19 247 LEU A C 1
ATOM 1826 O O . LEU A 1 247 ? -2.166 31.859 5.898 1 97.19 247 LEU A O 1
ATOM 1830 N N . VAL A 1 248 ? -2.4 29.734 5.242 1 96.56 248 VAL A N 1
ATOM 1831 C CA . VAL A 1 248 ? -1.569 29.875 4.051 1 96.56 248 VAL A CA 1
ATOM 1832 C C . VAL A 1 248 ? -2.455 29.984 2.812 1 96.56 248 VAL A C 1
ATOM 1834 O O . VAL A 1 248 ? -3.172 29.047 2.471 1 96.56 248 VAL A O 1
ATOM 1837 N N . GLU A 1 249 ? -2.42 31.031 2.129 1 95.44 249 GLU A N 1
ATOM 1838 C CA . GLU A 1 249 ? -3.344 31.25 1.02 1 95.44 249 GLU A CA 1
ATOM 1839 C C . GLU A 1 249 ? -2.664 32 -0.128 1 95.44 249 GLU A C 1
ATOM 1841 O O . GLU A 1 249 ? -1.561 32.531 0.032 1 95.44 249 GLU A O 1
ATOM 1846 N N . GLY A 1 250 ? -3.225 31.734 -1.337 1 86.12 250 GLY A N 1
ATOM 1847 C CA . GLY A 1 250 ? -2.682 32.375 -2.533 1 86.12 250 GLY A CA 1
ATOM 1848 C C . GLY A 1 250 ? -2.9 33.875 -2.576 1 86.12 250 GLY A C 1
ATOM 1849 O O . GLY A 1 250 ? -3.273 34.469 -1.571 1 86.12 250 GLY A O 1
ATOM 1850 N N . ARG A 1 251 ? -2.473 34.531 -3.828 1 72.75 251 ARG A N 1
ATOM 1851 C CA . ARG A 1 251 ? -2.568 35.969 -4.086 1 72.75 251 ARG A CA 1
ATOM 1852 C C . ARG A 1 251 ? -4.023 36.406 -4.152 1 72.75 251 ARG A C 1
ATOM 1854 O O . ARG A 1 251 ? -4.883 35.656 -4.637 1 72.75 251 ARG A O 1
ATOM 1861 N N . ARG A 1 252 ? -4.48 37.188 -3.121 1 55.75 252 ARG A N 1
ATOM 1862 C CA . ARG A 1 252 ? -5.738 37.875 -3.447 1 55.75 252 ARG A CA 1
ATOM 1863 C C . ARG A 1 252 ? -5.582 38.75 -4.68 1 55.75 252 ARG A C 1
ATOM 1865 O O . ARG A 1 252 ? -4.5 39.281 -4.938 1 55.75 252 ARG A O 1
ATOM 1872 N N . MET B 1 1 ? 17.156 -4.352 -20.656 1 58.34 1 MET B N 1
ATOM 1873 C CA . MET B 1 1 ? 16.078 -4.297 -19.672 1 58.34 1 MET B CA 1
ATOM 1874 C C . MET B 1 1 ? 15.969 -5.613 -18.922 1 58.34 1 MET B C 1
ATOM 1876 O O . MET B 1 1 ? 16.141 -6.688 -19.484 1 58.34 1 MET B O 1
ATOM 1880 N N . THR B 1 2 ? 16.031 -5.586 -17.531 1 75.31 2 THR B N 1
ATOM 1881 C CA . THR B 1 2 ? 15.992 -6.793 -16.719 1 75.31 2 THR B CA 1
ATOM 1882 C C . THR B 1 2 ? 14.75 -7.625 -17.031 1 75.31 2 THR B C 1
ATOM 1884 O O . THR B 1 2 ? 13.656 -7.082 -17.172 1 75.31 2 THR B O 1
ATOM 1887 N N . GLU B 1 3 ? 15.016 -8.914 -17.484 1 92.12 3 GLU B N 1
ATOM 1888 C CA . GLU B 1 3 ? 13.922 -9.852 -17.688 1 92.12 3 GLU B CA 1
ATOM 1889 C C . GLU B 1 3 ? 13.078 -9.992 -16.422 1 92.12 3 GLU B C 1
ATOM 1891 O O . GLU B 1 3 ? 13.617 -10.164 -15.328 1 92.12 3 GLU B O 1
ATOM 1896 N N . ILE B 1 4 ? 11.789 -9.773 -16.609 1 97.44 4 ILE B N 1
ATOM 1897 C CA . ILE B 1 4 ? 10.891 -9.875 -15.461 1 97.44 4 ILE B CA 1
ATOM 1898 C C . ILE B 1 4 ? 10.219 -11.25 -15.453 1 97.44 4 ILE B C 1
ATOM 1900 O O . ILE B 1 4 ? 9.805 -11.75 -16.5 1 97.44 4 ILE B O 1
ATOM 1904 N N . ARG B 1 5 ? 10.203 -11.891 -14.32 1 98.44 5 ARG B N 1
ATOM 1905 C CA . ARG B 1 5 ? 9.469 -13.125 -14.039 1 98.44 5 ARG B CA 1
ATOM 1906 C C . ARG B 1 5 ? 8.445 -12.914 -12.93 1 98.44 5 ARG B C 1
ATOM 1908 O O . ARG B 1 5 ? 8.656 -12.094 -12.031 1 98.44 5 ARG B O 1
ATOM 1915 N N . ILE B 1 6 ? 7.328 -13.633 -13 1 98.75 6 ILE B N 1
ATOM 1916 C CA . ILE B 1 6 ? 6.301 -13.57 -11.969 1 98.75 6 ILE B CA 1
ATOM 1917 C C . ILE B 1 6 ? 6.078 -14.953 -11.367 1 98.75 6 ILE B C 1
ATOM 1919 O O . ILE B 1 6 ? 5.859 -15.93 -12.094 1 98.75 6 ILE B O 1
ATOM 1923 N N . LEU B 1 7 ? 6.176 -15.062 -10.078 1 98.81 7 LEU B N 1
ATOM 1924 C CA . LEU B 1 7 ? 5.883 -16.281 -9.32 1 98.81 7 LEU B CA 1
ATOM 1925 C C . LEU B 1 7 ? 4.723 -16.047 -8.359 1 98.81 7 LEU B C 1
ATOM 1927 O O . LEU B 1 7 ? 4.738 -15.102 -7.574 1 98.81 7 LEU B O 1
ATOM 1931 N N . LYS B 1 8 ? 3.744 -16.844 -8.477 1 98.62 8 LYS B N 1
ATOM 1932 C CA . LYS B 1 8 ? 2.693 -16.906 -7.465 1 98.62 8 LYS B CA 1
ATOM 1933 C C . LYS B 1 8 ? 2.793 -18.172 -6.629 1 98.62 8 LYS B C 1
ATOM 1935 O O . LYS B 1 8 ? 2.982 -19.266 -7.172 1 98.62 8 LYS B O 1
ATOM 1940 N N . VAL B 1 9 ? 2.729 -18.047 -5.367 1 98.31 9 VAL B N 1
ATOM 1941 C CA . VAL B 1 9 ? 2.633 -19.188 -4.469 1 98.31 9 VAL B CA 1
ATOM 1942 C C . VAL B 1 9 ? 1.256 -19.219 -3.809 1 98.31 9 VAL B C 1
ATOM 1944 O O . VAL B 1 9 ? 0.857 -18.25 -3.148 1 98.31 9 VAL B O 1
ATOM 1947 N N . GLY B 1 10 ? 0.584 -20.297 -3.941 1 96.44 10 GLY B N 1
ATOM 1948 C CA . GLY B 1 10 ? -0.766 -20.422 -3.416 1 96.44 10 GLY B CA 1
ATOM 1949 C C . GLY B 1 10 ? -0.822 -20.375 -1.9 1 96.44 10 GLY B C 1
ATOM 1950 O O . GLY B 1 10 ? 0.095 -20.844 -1.226 1 96.44 10 GLY B O 1
ATOM 1951 N N . GLY B 1 11 ? -1.906 -19.844 -1.388 1 94.5 11 GLY B N 1
ATOM 1952 C CA . GLY B 1 11 ? -2.111 -19.812 0.052 1 94.5 11 GLY B CA 1
ATOM 1953 C C . GLY B 1 11 ? -2.121 -21.188 0.688 1 94.5 11 GLY B C 1
ATOM 1954 O O . GLY B 1 11 ? -1.716 -21.344 1.841 1 94.5 11 GLY B O 1
ATOM 1955 N N . SER B 1 12 ? -2.516 -22.172 -0.081 1 91.94 12 SER B N 1
ATOM 1956 C CA . SER B 1 12 ? -2.582 -23.547 0.429 1 91.94 12 SER B CA 1
ATOM 1957 C C . SER B 1 12 ? -1.188 -24.125 0.648 1 91.94 12 SER B C 1
ATOM 1959 O O . SER B 1 12 ? -1.015 -25.062 1.422 1 91.94 12 SER B O 1
ATOM 1961 N N . VAL B 1 13 ? -0.259 -23.562 -0.084 1 95.5 13 VAL B N 1
ATOM 1962 C CA . VAL B 1 13 ? 1.126 -24 0.09 1 95.5 13 VAL B CA 1
ATOM 1963 C C . VAL B 1 13 ? 1.705 -23.359 1.355 1 95.5 13 VAL B C 1
ATOM 1965 O O . VAL B 1 13 ? 2.434 -24.016 2.104 1 95.5 13 VAL B O 1
ATOM 1968 N N . LEU B 1 14 ? 1.265 -22.156 1.646 1 97.12 14 LEU B N 1
ATOM 1969 C CA . LEU B 1 14 ? 1.885 -21.359 2.695 1 97.12 14 LEU B CA 1
ATOM 1970 C C . LEU B 1 14 ? 1.161 -21.547 4.023 1 97.12 14 LEU B C 1
ATOM 1972 O O . LEU B 1 14 ? 1.693 -21.203 5.082 1 97.12 14 LEU B O 1
ATOM 1976 N N . THR B 1 15 ? -0.066 -22 3.955 1 94.75 15 THR B N 1
ATOM 1977 C CA . THR B 1 15 ? -0.876 -22.031 5.168 1 94.75 15 THR B CA 1
ATOM 1978 C C . THR B 1 15 ? -1.656 -23.328 5.273 1 94.75 15 THR B C 1
ATOM 1980 O O . THR B 1 15 ? -1.785 -24.062 4.289 1 94.75 15 THR B O 1
ATOM 1983 N N . ASP B 1 16 ? -2.023 -23.641 6.539 1 89 16 ASP B N 1
ATOM 1984 C CA . ASP B 1 16 ? -3.033 -24.672 6.781 1 89 16 ASP B CA 1
ATOM 1985 C C . ASP B 1 16 ? -4.441 -24.078 6.719 1 89 16 ASP B C 1
ATOM 1987 O O . ASP B 1 16 ? -4.867 -23.375 7.641 1 89 16 ASP B O 1
ATOM 1991 N N . LYS B 1 17 ? -5.148 -24.328 5.723 1 81.75 17 LYS B N 1
ATOM 1992 C CA . LYS B 1 17 ? -6.426 -23.688 5.422 1 81.75 17 LYS B CA 1
ATOM 1993 C C . LYS B 1 17 ? -7.492 -24.094 6.438 1 81.75 17 LYS B C 1
ATOM 1995 O O . LYS B 1 17 ? -8.539 -23.438 6.531 1 81.75 17 LYS B O 1
ATOM 2000 N N . THR B 1 18 ? -7.172 -25.109 7.191 1 78.62 18 THR B N 1
ATOM 2001 C CA . THR B 1 18 ? -8.164 -25.609 8.133 1 78.62 18 THR B CA 1
ATOM 2002 C C . THR B 1 18 ? -8.047 -24.891 9.477 1 78.62 18 THR B C 1
ATOM 2004 O O . THR B 1 18 ? -8.93 -25.016 10.328 1 78.62 18 THR B O 1
ATOM 2007 N N . ARG B 1 19 ? -7.008 -24.188 9.68 1 81.62 19 ARG B N 1
ATOM 2008 C CA . ARG B 1 19 ? -6.766 -23.484 10.945 1 81.62 19 ARG B CA 1
ATOM 2009 C C . ARG B 1 19 ? -6.547 -22 10.711 1 81.62 19 ARG B C 1
ATOM 2011 O O . ARG B 1 19 ? -5.773 -21.609 9.828 1 81.62 19 ARG B O 1
ATOM 2018 N N . LEU B 1 20 ? -7.246 -21.219 11.508 1 83 20 LEU B N 1
ATOM 2019 C CA . LEU B 1 20 ? -7.164 -19.766 11.398 1 83 20 LEU B CA 1
ATOM 2020 C C . LEU B 1 20 ? -5.715 -19.297 11.508 1 83 20 LEU B C 1
ATOM 2022 O O . LEU B 1 20 ? -5.016 -19.641 12.453 1 83 20 LEU B O 1
ATOM 2026 N N . GLU B 1 21 ? -5.355 -18.5 10.453 1 86.75 21 GLU B N 1
ATOM 2027 C CA . GLU B 1 21 ? -4.066 -17.828 10.414 1 86.75 21 GLU B CA 1
ATOM 2028 C C . GLU B 1 21 ? -2.93 -18.766 10.805 1 86.75 21 GLU B C 1
ATOM 2030 O O . GLU B 1 21 ? -2.131 -18.453 11.688 1 86.75 21 GLU B O 1
ATOM 2035 N N . SER B 1 22 ? -2.84 -19.906 10.172 1 91.31 22 SER B N 1
ATOM 2036 C CA . SER B 1 22 ? -1.842 -20.938 10.445 1 91.31 22 SER B CA 1
ATOM 2037 C C . SER B 1 22 ? -0.823 -21.031 9.312 1 91.31 22 SER B C 1
ATOM 2039 O O . SER B 1 22 ? -1.034 -21.766 8.344 1 91.31 22 SER B O 1
ATOM 2041 N N . ALA B 1 23 ? 0.224 -20.391 9.492 1 95.75 23 ALA B N 1
ATOM 2042 C CA . ALA B 1 23 ? 1.285 -20.359 8.484 1 95.75 23 ALA B CA 1
ATOM 2043 C C . ALA B 1 23 ? 2.135 -21.625 8.555 1 95.75 23 ALA B C 1
ATOM 2045 O O . ALA B 1 23 ? 2.434 -22.125 9.641 1 95.75 23 ALA B O 1
ATOM 2046 N N . ARG B 1 24 ? 2.453 -22.172 7.445 1 96.88 24 ARG B N 1
ATOM 2047 C CA . ARG B 1 24 ? 3.445 -23.234 7.355 1 96.88 24 ARG B CA 1
ATOM 2048 C C . ARG B 1 24 ? 4.855 -22.672 7.273 1 96.88 24 ARG B C 1
ATOM 2050 O O . ARG B 1 24 ? 5.441 -22.594 6.191 1 96.88 24 ARG B O 1
ATOM 2057 N N . THR B 1 25 ? 5.438 -22.422 8.414 1 96.81 25 THR B N 1
ATOM 2058 C CA . THR B 1 25 ? 6.695 -21.688 8.523 1 96.81 25 THR B CA 1
ATOM 2059 C C . THR B 1 25 ? 7.812 -22.422 7.785 1 96.81 25 THR B C 1
ATOM 2061 O O . THR B 1 25 ? 8.641 -21.797 7.121 1 96.81 25 THR B O 1
ATOM 2064 N N . GLU B 1 26 ? 7.828 -23.75 7.883 1 97.06 26 GLU B N 1
ATOM 2065 C CA . GLU B 1 26 ? 8.859 -24.531 7.211 1 97.06 26 GLU B CA 1
ATOM 2066 C C . GLU B 1 26 ? 8.758 -24.391 5.695 1 97.06 26 GLU B C 1
ATOM 2068 O O . GLU B 1 26 ? 9.781 -24.312 5.004 1 97.06 26 GLU B O 1
ATOM 2073 N N . GLU B 1 27 ? 7.566 -24.406 5.203 1 97.38 27 GLU B N 1
ATOM 2074 C CA . GLU B 1 27 ? 7.355 -24.219 3.771 1 97.38 27 GLU B CA 1
ATOM 2075 C C . GLU B 1 27 ? 7.762 -22.812 3.324 1 97.38 27 GLU B C 1
ATOM 2077 O O . GLU B 1 27 ? 8.367 -22.656 2.266 1 97.38 27 GLU B O 1
ATOM 2082 N N . ILE B 1 28 ? 7.418 -21.812 4.094 1 98.31 28 ILE B N 1
ATOM 2083 C CA . ILE B 1 28 ? 7.785 -20.422 3.797 1 98.31 28 ILE B CA 1
ATOM 2084 C C . ILE B 1 28 ? 9.305 -20.297 3.729 1 98.31 28 ILE B C 1
ATOM 2086 O O . ILE B 1 28 ? 9.844 -19.703 2.795 1 98.31 28 ILE B O 1
ATOM 2090 N N . GLU B 1 29 ? 9.984 -20.922 4.676 1 98.19 29 GLU B N 1
ATOM 2091 C CA . GLU B 1 29 ? 11.445 -20.859 4.703 1 98.19 29 GLU B CA 1
ATOM 2092 C C . GLU B 1 29 ? 12.047 -21.578 3.498 1 98.19 29 GLU B C 1
ATOM 2094 O O . GLU B 1 29 ? 13.008 -21.094 2.9 1 98.19 29 GLU B O 1
ATOM 2099 N N . ARG B 1 30 ? 11.531 -22.703 3.221 1 98.06 30 ARG B N 1
ATOM 2100 C CA . ARG B 1 30 ? 12.023 -23.469 2.074 1 98.06 30 ARG B CA 1
ATOM 2101 C C . ARG B 1 30 ? 11.836 -22.688 0.779 1 98.06 30 ARG B C 1
ATOM 2103 O O . ARG B 1 30 ? 12.758 -22.578 -0.028 1 98.06 30 ARG B O 1
ATOM 2110 N N . ILE B 1 31 ? 10.688 -22.172 0.574 1 98.12 31 ILE B N 1
ATOM 2111 C CA . ILE B 1 31 ? 10.367 -21.391 -0.616 1 98.12 31 ILE B CA 1
ATOM 2112 C C . ILE B 1 31 ? 11.266 -20.156 -0.688 1 98.12 31 ILE B C 1
ATOM 2114 O O . ILE B 1 31 ? 11.797 -19.828 -1.753 1 98.12 31 ILE B O 1
ATOM 2118 N N . ALA B 1 32 ? 11.43 -19.469 0.44 1 98.44 32 ALA B N 1
ATOM 2119 C CA . ALA B 1 32 ? 12.297 -18.297 0.508 1 98.44 32 ALA B CA 1
ATOM 2120 C C . ALA B 1 32 ? 13.719 -18.641 0.062 1 98.44 32 ALA B C 1
ATOM 2122 O O . ALA B 1 32 ? 14.344 -17.891 -0.688 1 98.44 32 ALA B O 1
ATOM 2123 N N . ALA B 1 33 ? 14.211 -19.766 0.506 1 97.94 33 ALA B N 1
ATOM 2124 C CA . ALA B 1 33 ? 15.555 -20.219 0.139 1 97.94 33 ALA B CA 1
ATOM 2125 C C . ALA B 1 33 ? 15.656 -20.453 -1.364 1 97.94 33 ALA B C 1
ATOM 2127 O O . ALA B 1 33 ? 16.656 -20.078 -1.989 1 97.94 33 ALA B O 1
ATOM 2128 N N . GLU B 1 34 ? 14.695 -21.062 -1.923 1 97.81 34 GLU B N 1
ATOM 2129 C CA . GLU B 1 34 ? 14.695 -21.312 -3.359 1 97.81 34 GLU B CA 1
ATOM 2130 C C . GLU B 1 34 ? 14.625 -20.016 -4.156 1 97.81 34 GLU B C 1
ATOM 2132 O O . GLU B 1 34 ? 15.289 -19.875 -5.188 1 97.81 34 GLU B O 1
ATOM 2137 N N . VAL B 1 35 ? 13.859 -19.047 -3.699 1 97.31 35 VAL B N 1
ATOM 2138 C CA . VAL B 1 35 ? 13.68 -17.766 -4.371 1 97.31 35 VAL B CA 1
ATOM 2139 C C . VAL B 1 35 ? 14.977 -16.953 -4.305 1 97.31 35 VAL B C 1
ATOM 2141 O O . VAL B 1 35 ? 15.305 -16.234 -5.238 1 97.31 35 VAL B O 1
ATOM 2144 N N . ALA B 1 36 ? 15.68 -17.031 -3.186 1 95.12 36 ALA B N 1
ATOM 2145 C CA . ALA B 1 36 ? 16.891 -16.234 -2.957 1 95.12 36 ALA B CA 1
ATOM 2146 C C . ALA B 1 36 ? 17.906 -16.453 -4.078 1 95.12 36 ALA B C 1
ATOM 2148 O O . ALA B 1 36 ? 18.609 -15.523 -4.48 1 95.12 36 ALA B O 1
ATOM 2149 N N . GLY B 1 37 ? 17.953 -17.625 -4.676 1 89.69 37 GLY B N 1
ATOM 2150 C CA . GLY B 1 37 ? 18.875 -17.938 -5.754 1 89.69 37 GLY B CA 1
ATOM 2151 C C . GLY B 1 37 ? 18.391 -17.469 -7.113 1 89.69 37 GLY B C 1
ATOM 2152 O O . GLY B 1 37 ? 19.141 -17.469 -8.086 1 89.69 37 GLY B O 1
ATOM 2153 N N . CYS B 1 38 ? 17.172 -16.984 -7.176 1 92 38 CYS B N 1
ATOM 2154 C CA . CYS B 1 38 ? 16.531 -16.609 -8.438 1 92 38 CYS B CA 1
ATOM 2155 C C . CYS B 1 38 ? 15.711 -15.344 -8.281 1 92 38 CYS B C 1
ATOM 2157 O O . CYS B 1 38 ? 14.68 -15.18 -8.938 1 92 38 CYS B O 1
ATOM 2159 N N . GLY B 1 39 ? 16.125 -14.461 -7.398 1 89.31 39 GLY B N 1
ATOM 2160 C CA . GLY B 1 39 ? 15.312 -13.32 -7.027 1 89.31 39 GLY B CA 1
ATOM 2161 C C . GLY B 1 39 ? 15.453 -12.148 -7.984 1 89.31 39 GLY B C 1
ATOM 2162 O O . GLY B 1 39 ? 14.672 -11.195 -7.93 1 89.31 39 GLY B O 1
ATOM 2163 N N . GLU B 1 40 ? 16.438 -12.25 -8.906 1 93.38 40 GLU B N 1
ATOM 2164 C CA . GLU B 1 40 ? 16.625 -11.164 -9.867 1 93.38 40 GLU B CA 1
ATOM 2165 C C . GLU B 1 40 ? 15.453 -11.078 -10.836 1 93.38 40 GLU B C 1
ATOM 2167 O O . GLU B 1 40 ? 15.039 -12.086 -11.414 1 93.38 40 GLU B O 1
ATOM 2172 N N . GLY B 1 41 ? 14.867 -9.836 -10.93 1 97.25 41 GLY B N 1
ATOM 2173 C CA . GLY B 1 41 ? 13.781 -9.625 -11.867 1 97.25 41 GLY B CA 1
ATOM 2174 C C . GLY B 1 41 ? 12.492 -10.312 -11.461 1 97.25 41 GLY B C 1
ATOM 2175 O O . GLY B 1 41 ? 11.641 -10.609 -12.305 1 97.25 41 GLY B O 1
ATOM 2176 N N . LEU B 1 42 ? 12.328 -10.602 -10.188 1 98.44 42 LEU B N 1
ATOM 2177 C CA . LEU B 1 42 ? 11.195 -11.414 -9.75 1 98.44 42 LEU B CA 1
ATOM 2178 C C . LEU B 1 42 ? 10.133 -10.555 -9.078 1 98.44 42 LEU B C 1
ATOM 2180 O O . LEU B 1 42 ? 10.453 -9.703 -8.25 1 98.44 42 LEU B O 1
ATOM 2184 N N . ILE B 1 43 ? 8.922 -10.734 -9.508 1 98.81 43 ILE B N 1
ATOM 2185 C CA . ILE B 1 43 ? 7.734 -10.297 -8.773 1 98.81 43 ILE B CA 1
ATOM 2186 C C . ILE B 1 43 ? 7.078 -11.492 -8.094 1 98.81 43 ILE B C 1
ATOM 2188 O O . ILE B 1 43 ? 6.738 -12.484 -8.75 1 98.81 43 ILE B O 1
ATOM 2192 N N . LEU B 1 44 ? 6.965 -11.438 -6.789 1 98.88 44 LEU B N 1
ATOM 2193 C CA . LEU B 1 44 ? 6.371 -12.531 -6.027 1 98.88 44 LEU B CA 1
ATOM 2194 C C . LEU B 1 44 ? 4.965 -12.172 -5.562 1 98.88 44 LEU B C 1
ATOM 2196 O O . LEU B 1 44 ? 4.746 -11.086 -5.012 1 98.88 44 LEU B O 1
ATOM 2200 N N . VAL B 1 45 ? 4.02 -13.016 -5.84 1 98.88 45 VAL B N 1
ATOM 2201 C CA . VAL B 1 45 ? 2.645 -12.891 -5.367 1 98.88 45 VAL B CA 1
ATOM 2202 C C . VAL B 1 45 ? 2.262 -14.125 -4.551 1 98.88 45 VAL B C 1
ATOM 2204 O O . VAL B 1 45 ? 2.588 -15.25 -4.93 1 98.88 45 VAL B O 1
ATOM 2207 N N . HIS B 1 46 ? 1.656 -13.914 -3.424 1 98.38 46 HIS B N 1
ATOM 2208 C CA . HIS B 1 46 ? 1.194 -15.109 -2.725 1 98.38 46 HIS B CA 1
ATOM 2209 C C . HIS B 1 46 ? -0.292 -15.016 -2.396 1 98.38 46 HIS B C 1
ATOM 2211 O O . HIS B 1 46 ? -0.868 -13.922 -2.41 1 98.38 46 HIS B O 1
ATOM 2217 N N . GLY B 1 47 ? -0.892 -16.156 -2.197 1 95.44 47 GLY B N 1
ATOM 2218 C CA . GLY B 1 47 ? -2.281 -16.219 -1.774 1 95.44 47 GLY B CA 1
ATOM 2219 C C . GLY B 1 47 ? -2.463 -15.977 -0.287 1 95.44 47 GLY B C 1
ATOM 2220 O O . GLY B 1 47 ? -1.486 -15.914 0.461 1 95.44 47 GLY B O 1
ATOM 2221 N N . ALA B 1 48 ? -3.666 -15.836 0.14 1 91.88 48 ALA B N 1
ATOM 2222 C CA . ALA B 1 48 ? -3.969 -15.508 1.53 1 91.88 48 ALA B CA 1
ATOM 2223 C C . ALA B 1 48 ? -4.168 -16.766 2.363 1 91.88 48 ALA B C 1
ATOM 2225 O O . ALA B 1 48 ? -3.877 -16.781 3.561 1 91.88 48 ALA B O 1
ATOM 2226 N N . GLY B 1 49 ? -4.734 -17.828 1.722 1 88.81 49 GLY B N 1
ATOM 2227 C CA . GLY B 1 49 ? -5.02 -19.047 2.477 1 88.81 49 GLY B CA 1
ATOM 2228 C C . GLY B 1 49 ? -5.863 -18.781 3.713 1 88.81 49 GLY B C 1
ATOM 2229 O O . GLY B 1 49 ? -6.918 -18.156 3.631 1 88.81 49 GLY B O 1
ATOM 2230 N N . SER B 1 50 ? -5.34 -19.328 4.863 1 87.81 50 SER B N 1
ATOM 2231 C CA . SER B 1 50 ? -6.117 -19.219 6.094 1 87.81 50 SER B CA 1
ATOM 2232 C C . SER B 1 50 ? -6.023 -17.812 6.68 1 87.81 50 SER B C 1
ATOM 2234 O O . SER B 1 50 ? -6.66 -17.516 7.691 1 87.81 50 SER B O 1
ATOM 2236 N N . PHE B 1 51 ? -5.199 -17.094 5.988 1 89.94 51 PHE B N 1
ATOM 2237 C CA . PHE B 1 51 ? -5.145 -15.664 6.305 1 89.94 51 PHE B CA 1
ATOM 2238 C C . PHE B 1 51 ? -6.07 -14.867 5.395 1 89.94 51 PHE B C 1
ATOM 2240 O O . PHE B 1 51 ? -6.168 -15.148 4.199 1 89.94 51 PHE B O 1
ATOM 2247 N N . GLY B 1 52 ? -6.957 -14.102 5.84 1 88.19 52 GLY B N 1
ATOM 2248 C CA . GLY B 1 52 ? -7.852 -13.289 5.035 1 88.19 52 GLY B CA 1
ATOM 2249 C C . GLY B 1 52 ? -9.195 -13.945 4.789 1 88.19 52 GLY B C 1
ATOM 2250 O O . GLY B 1 52 ? -10.242 -13.328 5.012 1 88.19 52 GLY B O 1
ATOM 2251 N N . HIS B 1 53 ? -9.07 -15.336 4.367 1 85 53 HIS B N 1
ATOM 2252 C CA . HIS B 1 53 ? -10.297 -16 3.945 1 85 53 HIS B CA 1
ATOM 2253 C C . HIS B 1 53 ? -11.312 -16.062 5.086 1 85 53 HIS B C 1
ATOM 2255 O O . HIS B 1 53 ? -12.5 -15.828 4.879 1 85 53 HIS B O 1
ATOM 2261 N N . PHE B 1 54 ? -10.875 -16.375 6.227 1 84.88 54 PHE B N 1
ATOM 2262 C CA . PHE B 1 54 ? -11.766 -16.469 7.379 1 84.88 54 PHE B CA 1
ATOM 2263 C C . PHE B 1 54 ? -12.422 -15.117 7.656 1 84.88 54 PHE B C 1
ATOM 2265 O O . PHE B 1 54 ? -13.633 -15.055 7.902 1 84.88 54 PHE B O 1
ATOM 2272 N N . HIS B 1 55 ? -11.664 -14.078 7.559 1 89.25 55 HIS B N 1
ATOM 2273 C CA . HIS B 1 55 ? -12.188 -12.734 7.801 1 89.25 55 HIS B CA 1
ATOM 2274 C C . HIS B 1 55 ? -13.117 -12.297 6.676 1 89.25 55 HIS B C 1
ATOM 2276 O O . HIS B 1 55 ? -14.188 -11.742 6.934 1 89.25 55 HIS B O 1
ATOM 2282 N N . ALA B 1 56 ? -12.719 -12.594 5.496 1 88.38 56 ALA B N 1
ATOM 2283 C CA . ALA B 1 56 ? -13.555 -12.25 4.352 1 88.38 56 ALA B CA 1
ATOM 2284 C C . ALA B 1 56 ? -14.914 -12.938 4.438 1 88.38 56 ALA B C 1
ATOM 2286 O O . ALA B 1 56 ? -15.945 -12.344 4.102 1 88.38 56 ALA B O 1
ATOM 2287 N N . GLU B 1 57 ? -14.891 -14.164 4.828 1 88.06 57 GLU B N 1
ATOM 2288 C CA . GLU B 1 57 ? -16.125 -14.922 4.984 1 88.06 57 GLU B CA 1
ATOM 2289 C C . GLU B 1 57 ? -16.953 -14.383 6.148 1 88.06 57 GLU B C 1
ATOM 2291 O O . GLU B 1 57 ? -18.156 -14.164 6.012 1 88.06 57 GLU B O 1
ATOM 2296 N N . ARG B 1 58 ? -16.344 -14.164 7.258 1 91.19 58 ARG B N 1
ATOM 2297 C CA . ARG B 1 58 ? -17.016 -13.672 8.453 1 91.19 58 ARG B CA 1
ATOM 2298 C C . ARG B 1 58 ? -17.75 -12.375 8.164 1 91.19 58 ARG B C 1
ATOM 2300 O O . ARG B 1 58 ? -18.891 -12.188 8.609 1 91.19 58 ARG B O 1
ATOM 2307 N N . TYR B 1 59 ? -17.141 -11.492 7.383 1 93.38 59 TYR B N 1
ATOM 2308 C CA . TYR B 1 59 ? -17.719 -10.18 7.129 1 93.38 59 TYR B CA 1
ATOM 2309 C C . TYR B 1 59 ? -18.453 -10.156 5.801 1 93.38 59 TYR B C 1
ATOM 2311 O O . TYR B 1 59 ? -18.969 -9.109 5.383 1 93.38 59 TYR B O 1
ATOM 2319 N N . ARG B 1 60 ? -18.469 -11.305 5.082 1 91.75 60 ARG B N 1
ATOM 2320 C CA . ARG B 1 60 ? -19.203 -11.492 3.834 1 91.75 60 ARG B CA 1
ATOM 2321 C C . ARG B 1 60 ? -18.812 -10.438 2.805 1 91.75 60 ARG B C 1
ATOM 2323 O O . ARG B 1 60 ? -19.672 -9.812 2.182 1 91.75 60 ARG B O 1
ATOM 2330 N N . LEU B 1 61 ? -17.516 -10.219 2.67 1 90.94 61 LEU B N 1
ATOM 2331 C CA . LEU B 1 61 ? -17 -9.148 1.823 1 90.94 61 LEU B CA 1
ATOM 2332 C C . LEU B 1 61 ? -17.25 -9.453 0.35 1 90.94 61 LEU B C 1
ATOM 2334 O O . LEU B 1 61 ? -17.172 -8.555 -0.493 1 90.94 61 LEU B O 1
ATOM 2338 N N . ALA B 1 62 ? -17.547 -10.695 -0.029 1 82.5 62 ALA B N 1
ATOM 2339 C CA . ALA B 1 62 ? -17.906 -11.039 -1.398 1 82.5 62 ALA B CA 1
ATOM 2340 C C . ALA B 1 62 ? -19.328 -10.57 -1.72 1 82.5 62 ALA B C 1
ATOM 2342 O O . ALA B 1 62 ? -19.688 -10.398 -2.889 1 82.5 62 ALA B O 1
ATOM 2343 N N . GLU B 1 63 ? -20.078 -10.281 -0.708 1 86.88 63 GLU B N 1
ATOM 2344 C CA . GLU B 1 63 ? -21.5 -10.008 -0.894 1 86.88 63 GLU B CA 1
ATOM 2345 C C . GLU B 1 63 ? -21.844 -8.562 -0.528 1 86.88 63 GLU B C 1
ATOM 2347 O O . GLU B 1 63 ? -22.812 -8 -1.034 1 86.88 63 GLU B O 1
ATOM 2352 N N . ARG B 1 64 ? -21.078 -8.039 0.368 1 91.44 64 ARG B N 1
ATOM 2353 C CA . ARG B 1 64 ? 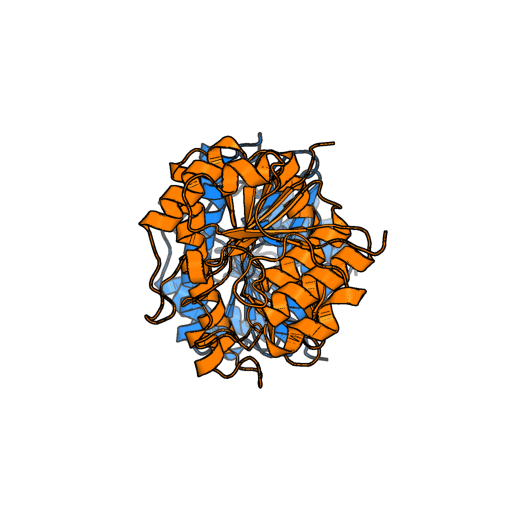-21.422 -6.707 0.851 1 91.44 64 ARG B CA 1
ATOM 2354 C C . ARG B 1 64 ? -20.188 -5.957 1.312 1 91.44 64 ARG B C 1
ATOM 2356 O O . ARG B 1 64 ? -19.156 -6.566 1.616 1 91.44 64 ARG B O 1
ATOM 2363 N N . PHE B 1 65 ? -20.484 -4.645 1.419 1 96.44 65 PHE B N 1
ATOM 2364 C CA . PHE B 1 65 ? -19.453 -3.801 2 1 96.44 65 PHE B CA 1
ATOM 2365 C C . PHE B 1 65 ? -19.5 -3.846 3.523 1 96.44 65 PHE B C 1
ATOM 2367 O O . PHE B 1 65 ? -20.594 -3.777 4.109 1 96.44 65 PHE B O 1
ATOM 2374 N N . ASP B 1 66 ? -18.391 -3.979 4.125 1 97.12 66 ASP B N 1
ATOM 2375 C CA . ASP B 1 66 ? -18.234 -3.902 5.574 1 97.12 66 ASP B CA 1
ATOM 2376 C C . ASP B 1 66 ? -16.922 -3.217 5.953 1 97.12 66 ASP B C 1
ATOM 2378 O O . ASP B 1 66 ? -15.836 -3.738 5.676 1 97.12 66 ASP B O 1
ATOM 2382 N N . ALA B 1 67 ? -17.062 -2.107 6.633 1 97 67 ALA B N 1
ATOM 2383 C CA . ALA B 1 67 ? -15.898 -1.285 6.945 1 97 67 ALA B CA 1
ATOM 2384 C C . ALA B 1 67 ? -14.922 -2.041 7.836 1 97 67 ALA B C 1
ATOM 2386 O O . ALA B 1 67 ? -13.719 -2.053 7.574 1 97 67 ALA B O 1
ATOM 2387 N N . GLU B 1 68 ? -15.422 -2.643 8.867 1 96.81 68 GLU B N 1
ATOM 2388 C CA . GLU B 1 68 ? -14.57 -3.412 9.773 1 96.81 68 GLU B CA 1
ATOM 2389 C C . GLU B 1 68 ? -13.938 -4.602 9.055 1 96.81 68 GLU B C 1
ATOM 2391 O O . GLU B 1 68 ? -12.766 -4.922 9.297 1 96.81 68 GLU B O 1
ATOM 2396 N N . GLY B 1 69 ? -14.695 -5.258 8.203 1 97.56 69 GLY B N 1
ATOM 2397 C CA . GLY B 1 69 ? -14.203 -6.395 7.441 1 97.56 69 GLY B CA 1
ATOM 2398 C C . GLY B 1 69 ? -13.031 -6.047 6.543 1 97.56 69 GLY B C 1
ATOM 2399 O O . GLY B 1 69 ? -12.117 -6.855 6.367 1 97.56 69 GLY B O 1
ATOM 2400 N N . VAL B 1 70 ? -13.039 -4.84 5.98 1 98.38 70 VAL B N 1
ATOM 2401 C CA . VAL B 1 70 ? -11.945 -4.395 5.117 1 98.38 70 VAL B CA 1
ATOM 2402 C C . VAL B 1 70 ? -10.641 -4.355 5.91 1 98.38 70 VAL B C 1
ATOM 2404 O O . VAL B 1 70 ? -9.641 -4.953 5.5 1 98.38 70 VAL B O 1
ATOM 2407 N N . LEU B 1 71 ? -10.688 -3.738 7.062 1 98.25 71 LEU B N 1
ATOM 2408 C CA . LEU B 1 71 ? -9.484 -3.594 7.867 1 98.25 71 LEU B CA 1
ATOM 2409 C C . LEU B 1 71 ? -9.016 -4.945 8.391 1 98.25 71 LEU B C 1
ATOM 2411 O O . LEU B 1 71 ? -7.836 -5.285 8.289 1 98.25 71 LEU B O 1
ATOM 2415 N N . GLU B 1 72 ? -9.914 -5.766 8.922 1 97.19 72 GLU B N 1
ATOM 2416 C CA . GLU B 1 72 ? -9.547 -7.027 9.555 1 97.19 72 GLU B CA 1
ATOM 2417 C C . GLU B 1 72 ? -9 -8.023 8.531 1 97.19 72 GLU B C 1
ATOM 2419 O O . GLU B 1 72 ? -8.047 -8.75 8.812 1 97.19 72 GLU B O 1
ATOM 2424 N N . THR B 1 73 ? -9.625 -8.062 7.375 1 97.25 73 THR B N 1
ATOM 2425 C CA . THR B 1 73 ? -9.148 -8.945 6.32 1 97.25 73 THR B CA 1
ATOM 2426 C C . THR B 1 73 ? -7.762 -8.516 5.848 1 97.25 73 THR B C 1
ATOM 2428 O O . THR B 1 73 ? -6.863 -9.352 5.707 1 97.25 73 THR B O 1
ATOM 2431 N N . HIS B 1 74 ? -7.586 -7.242 5.652 1 98.38 74 HIS B N 1
ATOM 2432 C CA . HIS B 1 74 ? -6.293 -6.707 5.234 1 98.38 74 HIS B CA 1
ATOM 2433 C C . HIS B 1 74 ? -5.211 -7.016 6.266 1 98.38 74 HIS B C 1
ATOM 2435 O O . HIS B 1 74 ? -4.137 -7.504 5.914 1 98.38 74 HIS B O 1
ATOM 2441 N N . ARG B 1 75 ? -5.488 -6.754 7.523 1 97.62 75 ARG B N 1
ATOM 2442 C CA . ARG B 1 75 ? -4.516 -6.996 8.586 1 97.62 75 ARG B CA 1
ATOM 2443 C C . ARG B 1 75 ? -4.109 -8.461 8.633 1 97.62 75 ARG B C 1
ATOM 2445 O O . ARG B 1 75 ? -2.943 -8.781 8.867 1 97.62 75 ARG B O 1
ATOM 2452 N N . SER B 1 76 ? -5.062 -9.305 8.438 1 97.38 76 SER B N 1
ATOM 2453 C CA . SER B 1 76 ? -4.812 -10.742 8.469 1 97.38 76 SER B CA 1
ATOM 2454 C C . SER B 1 76 ? -3.836 -11.164 7.375 1 97.38 76 SER B C 1
ATOM 2456 O O . SER B 1 76 ? -2.85 -11.852 7.645 1 97.38 76 SER B O 1
ATOM 2458 N N . VAL B 1 77 ? -4.078 -10.695 6.156 1 97.56 77 VAL B N 1
ATOM 2459 C CA . VAL B 1 77 ? -3.217 -11.117 5.059 1 97.56 77 VAL B CA 1
ATOM 2460 C C . VAL B 1 77 ? -1.857 -10.43 5.176 1 97.56 77 VAL B C 1
ATOM 2462 O O . VAL B 1 77 ? -0.834 -11 4.785 1 97.56 77 VAL B O 1
ATOM 2465 N N . VAL B 1 78 ? -1.782 -9.25 5.707 1 98.12 78 VAL B N 1
ATOM 2466 C CA . VAL B 1 78 ? -0.518 -8.547 5.91 1 98.12 78 VAL B CA 1
ATOM 2467 C C . VAL B 1 78 ? 0.359 -9.336 6.879 1 98.12 78 VAL B C 1
ATOM 2469 O O . VAL B 1 78 ? 1.579 -9.406 6.711 1 98.12 78 VAL B O 1
ATOM 2472 N N . ARG B 1 79 ? -0.251 -9.945 7.918 1 97.56 79 ARG B N 1
ATOM 2473 C CA . ARG B 1 79 ? 0.518 -10.773 8.844 1 97.56 79 ARG B CA 1
ATOM 2474 C C . ARG B 1 79 ? 1.214 -11.914 8.102 1 97.56 79 ARG B C 1
ATOM 2476 O O . ARG B 1 79 ? 2.379 -12.211 8.375 1 97.56 79 ARG B O 1
ATOM 2483 N N . LEU B 1 80 ? 0.515 -12.547 7.199 1 98.06 80 LEU B N 1
ATOM 2484 C CA . LEU B 1 80 ? 1.139 -13.594 6.398 1 98.06 80 LEU B CA 1
ATOM 2485 C C . LEU B 1 80 ? 2.246 -13.016 5.52 1 98.06 80 LEU B C 1
ATOM 2487 O O . LEU B 1 80 ? 3.328 -13.602 5.414 1 98.06 80 LEU B O 1
ATOM 2491 N N . ASN B 1 81 ? 1.947 -11.922 4.887 1 98.62 81 ASN B N 1
ATOM 2492 C CA . ASN B 1 81 ? 2.945 -11.289 4.035 1 98.62 81 ASN B CA 1
ATOM 2493 C C . ASN B 1 81 ? 4.219 -10.961 4.809 1 98.62 81 ASN B C 1
ATOM 2495 O O . ASN B 1 81 ? 5.324 -11.094 4.277 1 98.62 81 ASN B O 1
ATOM 2499 N N . ASP B 1 82 ? 4.039 -10.516 6.043 1 98.25 82 ASP B N 1
ATOM 2500 C CA . ASP B 1 82 ? 5.195 -10.219 6.883 1 98.25 82 ASP B CA 1
ATOM 2501 C C . ASP B 1 82 ? 6.062 -11.461 7.082 1 98.25 82 ASP B C 1
ATOM 2503 O O . ASP B 1 82 ? 7.293 -11.375 7.055 1 98.25 82 ASP B O 1
ATOM 2507 N N . LEU B 1 83 ? 5.453 -12.586 7.281 1 98.38 83 LEU B N 1
ATOM 2508 C CA . LEU B 1 83 ? 6.188 -13.836 7.449 1 98.38 83 LEU B CA 1
ATOM 2509 C C . LEU B 1 83 ? 6.945 -14.195 6.176 1 98.38 83 LEU B C 1
ATOM 2511 O O . LEU B 1 83 ? 8.102 -14.625 6.238 1 98.38 83 LEU B O 1
ATOM 2515 N N . VAL B 1 84 ? 6.32 -14.008 5.023 1 98.69 84 VAL B N 1
ATOM 2516 C CA . VAL B 1 84 ? 6.949 -14.305 3.74 1 98.69 84 VAL B CA 1
ATOM 2517 C C . VAL B 1 84 ? 8.125 -13.359 3.51 1 98.69 84 VAL B C 1
ATOM 2519 O O . VAL B 1 84 ? 9.219 -13.797 3.156 1 98.69 84 VAL B O 1
ATOM 2522 N N . VAL B 1 85 ? 7.906 -12.102 3.75 1 98.75 85 VAL B N 1
ATOM 2523 C CA . VAL B 1 85 ? 8.93 -11.086 3.561 1 98.75 85 VAL B CA 1
ATOM 2524 C C . VAL B 1 85 ? 10.117 -11.367 4.477 1 98.75 85 VAL B C 1
ATOM 2526 O O . VAL B 1 85 ? 11.273 -11.312 4.043 1 98.75 85 VAL B O 1
ATOM 2529 N N . GLU B 1 86 ? 9.82 -11.711 5.691 1 98.38 86 GLU B N 1
ATOM 2530 C CA . GLU B 1 86 ? 10.891 -12.016 6.637 1 98.38 86 GLU B CA 1
ATOM 2531 C C . GLU B 1 86 ? 11.664 -13.258 6.219 1 98.38 86 GLU B C 1
ATOM 2533 O O . GLU B 1 86 ? 12.891 -13.297 6.328 1 98.38 86 GLU B O 1
ATOM 2538 N N . GLY B 1 87 ? 10.953 -14.281 5.809 1 98.44 87 GLY B N 1
ATOM 2539 C CA . GLY B 1 87 ? 11.625 -15.469 5.297 1 98.44 87 GLY B CA 1
ATOM 2540 C C . GLY B 1 87 ? 12.562 -15.172 4.145 1 98.44 87 GLY B C 1
ATOM 2541 O O . GLY B 1 87 ? 13.695 -15.656 4.125 1 98.44 87 GLY B O 1
ATOM 2542 N N . LEU B 1 88 ? 12.109 -14.375 3.207 1 98.62 88 LEU B N 1
ATOM 2543 C CA . LEU B 1 88 ? 12.914 -13.992 2.055 1 98.62 88 LEU B CA 1
ATOM 2544 C C . LEU B 1 88 ? 14.148 -13.203 2.494 1 98.62 88 LEU B C 1
ATOM 2546 O O . LEU B 1 88 ? 15.25 -13.438 1.989 1 98.62 88 LEU B O 1
ATOM 2550 N N . ARG B 1 89 ? 13.898 -12.305 3.406 1 98.06 89 ARG B N 1
ATOM 2551 C CA . ARG B 1 89 ? 15.008 -11.508 3.926 1 98.06 89 ARG B CA 1
ATOM 2552 C C . ARG B 1 89 ? 16.062 -12.398 4.57 1 98.06 89 ARG B C 1
ATOM 2554 O O . ARG B 1 89 ? 17.266 -12.242 4.309 1 98.06 89 ARG B O 1
ATOM 2561 N N . ARG B 1 90 ? 15.656 -13.336 5.402 1 97.88 90 ARG B N 1
ATOM 2562 C CA . ARG B 1 90 ? 16.578 -14.242 6.086 1 97.88 90 ARG B CA 1
ATOM 2563 C C . ARG B 1 90 ? 17.344 -15.094 5.086 1 97.88 90 ARG B C 1
ATOM 2565 O O . ARG B 1 90 ? 18.5 -15.461 5.336 1 97.88 90 ARG B O 1
ATOM 2572 N N . ALA B 1 91 ? 16.719 -15.391 3.957 1 98.12 91 ALA B N 1
ATOM 2573 C CA . ALA B 1 91 ? 17.344 -16.219 2.934 1 98.12 91 ALA B CA 1
ATOM 2574 C C . ALA B 1 91 ? 18.312 -15.414 2.078 1 98.12 91 ALA B C 1
ATOM 2576 O O . ALA B 1 91 ? 19 -15.969 1.215 1 98.12 91 ALA B O 1
ATOM 2577 N N . GLY B 1 92 ? 18.328 -14.062 2.238 1 97.31 92 GLY B N 1
ATOM 2578 C CA . GLY B 1 92 ? 19.312 -13.242 1.551 1 97.31 92 GLY B CA 1
ATOM 2579 C C . GLY B 1 92 ? 18.719 -12.43 0.416 1 97.31 92 GLY B C 1
ATOM 2580 O O . GLY B 1 92 ? 19.453 -11.773 -0.33 1 97.31 92 GLY B O 1
ATOM 2581 N N . SER B 1 93 ? 17.391 -12.484 0.276 1 98 93 SER B N 1
ATOM 2582 C CA . SER B 1 93 ? 16.734 -11.656 -0.726 1 98 93 SER B CA 1
ATOM 2583 C C . SER B 1 93 ? 16.484 -10.242 -0.197 1 98 93 SER B C 1
ATOM 2585 O O . SER B 1 93 ? 16.766 -9.953 0.968 1 98 93 SER B O 1
ATOM 2587 N N . SER B 1 94 ? 16.047 -9.328 -1.057 1 98.19 94 SER B N 1
ATOM 2588 C CA . SER B 1 94 ? 15.648 -7.973 -0.698 1 98.19 94 SER B CA 1
ATOM 2589 C C . SER B 1 94 ? 14.164 -7.734 -0.973 1 98.19 94 SER B C 1
ATOM 2591 O O . SER B 1 94 ? 13.812 -6.957 -1.859 1 98.19 94 SER B O 1
ATOM 2593 N N . PRO B 1 95 ? 13.328 -8.375 -0.167 1 98.62 95 PRO B N 1
ATOM 2594 C CA . PRO B 1 95 ? 11.883 -8.273 -0.395 1 98.62 95 PRO B CA 1
ATOM 2595 C C . PRO B 1 95 ? 11.305 -6.934 0.056 1 98.62 95 PRO B C 1
ATOM 2597 O O . PRO B 1 95 ? 11.805 -6.336 1.016 1 98.62 95 PRO B O 1
ATOM 2600 N N . VAL B 1 96 ? 10.305 -6.484 -0.589 1 98.62 96 VAL B N 1
ATOM 2601 C CA . VAL B 1 96 ? 9.562 -5.289 -0.208 1 98.62 96 VAL B CA 1
ATOM 2602 C C . VAL B 1 96 ? 8.062 -5.543 -0.371 1 98.62 96 VAL B C 1
ATOM 2604 O O . VAL B 1 96 ? 7.609 -5.969 -1.437 1 98.62 96 VAL B O 1
ATOM 2607 N N . PRO B 1 97 ? 7.266 -5.277 0.663 1 98.75 97 PRO B N 1
ATOM 2608 C CA . PRO B 1 97 ? 5.832 -5.555 0.583 1 98.75 97 PRO B CA 1
ATOM 2609 C C . PRO B 1 97 ? 5.074 -4.516 -0.24 1 98.75 97 PRO B C 1
ATOM 2611 O O . PRO B 1 97 ? 5.391 -3.324 -0.181 1 98.75 97 PRO B O 1
ATOM 2614 N N . VAL B 1 98 ? 4.176 -4.926 -1.069 1 98.44 98 VAL B N 1
ATOM 2615 C CA . VAL B 1 98 ? 3.227 -4.098 -1.807 1 98.44 98 VAL B CA 1
ATOM 2616 C C . VAL B 1 98 ? 1.803 -4.582 -1.542 1 98.44 98 VAL B C 1
ATOM 2618 O O . VAL B 1 98 ? 1.434 -5.691 -1.936 1 98.44 98 VAL B O 1
ATOM 2621 N N . HIS B 1 99 ? 1.005 -3.736 -0.92 1 98.19 99 HIS B N 1
ATOM 2622 C CA . HIS B 1 99 ? -0.329 -4.156 -0.507 1 98.19 99 HIS B CA 1
ATOM 2623 C C . HIS B 1 99 ? -1.387 -3.684 -1.5 1 98.19 99 HIS B C 1
ATOM 2625 O O . HIS B 1 99 ? -1.54 -2.482 -1.728 1 98.19 99 HIS B O 1
ATOM 2631 N N . PRO B 1 100 ? -2.17 -4.562 -2.002 1 97.94 100 PRO B N 1
ATOM 2632 C CA . PRO B 1 100 ? -3.141 -4.215 -3.041 1 97.94 100 PRO B CA 1
ATOM 2633 C C . PRO B 1 100 ? -4.246 -3.293 -2.531 1 97.94 100 PRO B C 1
ATOM 2635 O O . PRO B 1 100 ? -4.781 -2.482 -3.293 1 97.94 100 PRO B O 1
ATOM 2638 N N . LEU B 1 101 ? -4.566 -3.377 -1.262 1 97.81 101 LEU B N 1
ATOM 2639 C CA . LEU B 1 101 ? -5.621 -2.521 -0.723 1 97.81 101 LEU B CA 1
ATOM 2640 C C . LEU B 1 101 ? -5.363 -1.06 -1.07 1 97.81 101 LEU B C 1
ATOM 2642 O O . LEU B 1 101 ? -6.281 -0.342 -1.47 1 97.81 101 LEU B O 1
ATOM 2646 N N . GLY B 1 102 ? -4.105 -0.65 -0.948 1 96.69 102 GLY B N 1
ATOM 2647 C CA . GLY B 1 102 ? -3.783 0.75 -1.178 1 96.69 102 GLY B CA 1
ATOM 2648 C C . GLY B 1 102 ? -3.295 1.026 -2.586 1 96.69 102 GLY B C 1
ATOM 2649 O O . GLY B 1 102 ? -3.143 2.184 -2.98 1 96.69 102 GLY B O 1
ATOM 2650 N N . SER B 1 103 ? -3.158 0.001 -3.416 1 96.38 103 SER B N 1
ATOM 2651 C CA . SER B 1 103 ? -2.48 0.225 -4.688 1 96.38 103 SER B CA 1
ATOM 2652 C C . SER B 1 103 ? -3.342 -0.23 -5.859 1 96.38 103 SER B C 1
ATOM 2654 O O . SER B 1 103 ? -2.975 -0.031 -7.02 1 96.38 103 SER B O 1
ATOM 2656 N N . SER B 1 104 ? -4.512 -0.775 -5.574 1 97.44 104 SER B N 1
ATOM 2657 C CA . SER B 1 104 ? -5.359 -1.258 -6.66 1 97.44 104 SER B CA 1
ATOM 2658 C C . SER B 1 104 ? -6.805 -0.8 -6.477 1 97.44 104 SER B C 1
ATOM 2660 O O . SER B 1 104 ? -7.254 -0.58 -5.348 1 97.44 104 SER B O 1
ATOM 2662 N N . LEU B 1 105 ? -7.457 -0.621 -7.531 1 98.38 105 LEU B N 1
ATOM 2663 C CA . LEU B 1 105 ? -8.867 -0.265 -7.594 1 98.38 105 LEU B CA 1
ATOM 2664 C C . LEU B 1 105 ? -9.648 -1.271 -8.438 1 98.38 105 LEU B C 1
ATOM 2666 O O . LEU B 1 105 ? -9.203 -1.646 -9.531 1 98.38 105 LEU B O 1
ATOM 2670 N N . LEU B 1 106 ? -10.734 -1.725 -7.891 1 98.12 106 LEU B N 1
ATOM 2671 C CA . LEU B 1 106 ? -11.547 -2.727 -8.57 1 98.12 106 LEU B CA 1
ATOM 2672 C C . LEU B 1 106 ? -12.859 -2.121 -9.07 1 98.12 106 LEU B C 1
ATOM 2674 O O . LEU B 1 106 ? -13.266 -1.055 -8.609 1 98.12 106 LEU B O 1
ATOM 2678 N N . LYS B 1 107 ? -13.414 -2.695 -10.055 1 98.19 107 LYS B N 1
ATOM 2679 C CA . LYS B 1 107 ? -14.789 -2.523 -10.508 1 98.19 107 LYS B CA 1
ATOM 2680 C C . LYS B 1 107 ? -15.469 -3.873 -10.719 1 98.19 107 LYS B C 1
ATOM 2682 O O . LYS B 1 107 ? -15.023 -4.676 -11.539 1 98.19 107 LYS B O 1
ATOM 2687 N N . ASP B 1 108 ? -16.422 -4.113 -9.953 1 97 108 ASP B N 1
ATOM 2688 C CA . ASP B 1 108 ? -17.156 -5.371 -9.992 1 97 108 ASP B CA 1
ATOM 2689 C C . ASP B 1 108 ? -16.219 -6.57 -9.891 1 97 108 ASP B C 1
ATOM 2691 O O . ASP B 1 108 ? -16.312 -7.508 -10.688 1 97 108 ASP B O 1
ATOM 2695 N N . GLY B 1 109 ? -15.258 -6.438 -9.039 1 95.31 109 GLY B N 1
ATOM 2696 C CA . GLY B 1 109 ? -14.383 -7.535 -8.672 1 95.31 109 GLY B CA 1
ATOM 2697 C C . GLY B 1 109 ? -13.148 -7.637 -9.547 1 95.31 109 GLY B C 1
ATOM 2698 O O . GLY B 1 109 ? -12.289 -8.492 -9.328 1 95.31 109 GLY B O 1
ATOM 2699 N N . ARG B 1 110 ? -13.016 -6.727 -10.5 1 96.94 110 ARG B N 1
ATOM 2700 C CA . ARG B 1 110 ? -11.891 -6.789 -11.422 1 96.94 110 ARG B CA 1
ATOM 2701 C C . ARG B 1 110 ? -11 -5.559 -11.281 1 96.94 110 ARG B C 1
ATOM 2703 O O . ARG B 1 110 ? -11.492 -4.445 -11.086 1 96.94 110 ARG B O 1
ATOM 2710 N N . ILE B 1 111 ? -9.797 -5.75 -11.492 1 97.88 111 ILE B N 1
ATOM 2711 C CA . ILE B 1 111 ? -8.859 -4.641 -11.375 1 97.88 111 ILE B CA 1
ATOM 2712 C C . ILE B 1 111 ? -9.062 -3.664 -12.531 1 97.88 111 ILE B C 1
ATOM 2714 O O . ILE B 1 111 ? -8.984 -4.051 -13.703 1 97.88 111 ILE B O 1
ATOM 2718 N N . VAL B 1 112 ? -9.25 -2.416 -12.227 1 97.75 112 VAL B N 1
ATOM 2719 C CA . VAL B 1 112 ? -9.391 -1.395 -13.258 1 97.75 112 VAL B CA 1
ATOM 2720 C C . VAL B 1 112 ? -8.297 -0.336 -13.094 1 97.75 112 VAL B C 1
ATOM 2722 O O . VAL B 1 112 ? -8.109 0.507 -13.977 1 97.75 112 VAL B O 1
ATOM 2725 N N . GLY B 1 113 ? -7.629 -0.367 -12 1 96.12 113 GLY B N 1
ATOM 2726 C CA . GLY B 1 113 ? -6.523 0.542 -11.734 1 96.12 113 GLY B CA 1
ATOM 2727 C C . GLY B 1 113 ? -5.492 -0.035 -10.781 1 96.12 113 GLY B C 1
ATOM 2728 O O . GLY B 1 113 ? -5.844 -0.709 -9.812 1 96.12 113 GLY B O 1
ATOM 2729 N N . MET B 1 114 ? -4.234 0.185 -11.078 1 95.81 114 MET B N 1
ATOM 2730 C CA . MET B 1 114 ? -3.125 -0.218 -10.211 1 95.81 114 MET B CA 1
ATOM 2731 C C . MET B 1 114 ? -1.862 0.569 -10.547 1 95.81 114 MET B C 1
ATOM 2733 O O . MET B 1 114 ? -1.524 0.74 -11.719 1 95.81 114 MET B O 1
ATOM 2737 N N . GLU B 1 115 ? -1.263 1.17 -9.539 1 93.69 115 GLU B N 1
ATOM 2738 C CA . GLU B 1 115 ? 0.029 1.813 -9.766 1 93.69 115 GLU B CA 1
ATOM 2739 C C . GLU B 1 115 ? 1.147 0.782 -9.875 1 93.69 115 GLU B C 1
ATOM 2741 O O . GLU B 1 115 ? 1.597 0.234 -8.867 1 93.69 115 GLU B O 1
ATOM 2746 N N . VAL B 1 116 ? 1.671 0.551 -11.07 1 96.12 116 VAL B N 1
ATOM 2747 C CA . VAL B 1 116 ? 2.641 -0.516 -11.289 1 96.12 116 VAL B CA 1
ATOM 2748 C C . VAL B 1 116 ? 4.055 0.062 -11.289 1 96.12 116 VAL B C 1
ATOM 2750 O O . VAL B 1 116 ? 5.035 -0.679 -11.188 1 96.12 116 VAL B O 1
ATOM 2753 N N . GLY B 1 117 ? 4.191 1.391 -11.375 1 96.81 117 GLY B N 1
ATOM 2754 C CA . GLY B 1 117 ? 5.477 2.064 -11.422 1 96.81 117 GLY B CA 1
ATOM 2755 C C . GLY B 1 117 ? 6.406 1.646 -10.297 1 96.81 117 GLY B C 1
ATOM 2756 O O . GLY B 1 117 ? 7.547 1.248 -10.547 1 96.81 117 GLY B O 1
ATOM 2757 N N . PRO B 1 118 ? 5.91 1.72 -9.094 1 98.06 118 PRO B N 1
ATOM 2758 C CA . PRO B 1 118 ? 6.77 1.319 -7.98 1 98.06 118 PRO B CA 1
ATOM 2759 C C . PRO B 1 118 ? 7.254 -0.124 -8.102 1 98.06 118 PRO B C 1
ATOM 2761 O O . PRO B 1 118 ? 8.414 -0.417 -7.797 1 98.06 118 PRO B O 1
ATOM 2764 N N . ILE B 1 119 ? 6.434 -1.027 -8.523 1 98.06 119 ILE B N 1
ATOM 2765 C CA . ILE B 1 119 ? 6.777 -2.439 -8.641 1 98.06 119 ILE B CA 1
ATOM 2766 C C . ILE B 1 119 ? 7.914 -2.611 -9.648 1 98.06 119 ILE B C 1
ATOM 2768 O O . ILE B 1 119 ? 8.898 -3.305 -9.375 1 98.06 119 ILE B O 1
ATOM 2772 N N . LEU B 1 120 ? 7.797 -1.959 -10.781 1 97.62 120 LEU B N 1
ATOM 2773 C CA . LEU B 1 120 ? 8.812 -2.047 -11.828 1 97.62 120 LEU B CA 1
ATOM 2774 C C . LEU B 1 120 ? 10.141 -1.468 -11.344 1 97.62 120 LEU B C 1
ATOM 2776 O O . LEU B 1 120 ? 11.203 -2.029 -11.617 1 97.62 120 LEU B O 1
ATOM 2780 N N . GLU B 1 121 ? 10.047 -0.359 -10.656 1 97.81 121 GLU B N 1
ATOM 2781 C CA . GLU B 1 121 ? 11.266 0.25 -10.141 1 97.81 121 GLU B CA 1
ATOM 2782 C C . GLU B 1 121 ? 11.922 -0.627 -9.078 1 97.81 121 GLU B C 1
ATOM 2784 O O . GLU B 1 121 ? 13.148 -0.691 -8.977 1 97.81 121 GLU B O 1
ATOM 2789 N N . MET B 1 122 ? 11.094 -1.295 -8.227 1 98.31 122 MET B N 1
ATOM 2790 C CA . MET B 1 122 ? 11.625 -2.252 -7.262 1 98.31 122 MET B CA 1
ATOM 2791 C C . MET B 1 122 ? 12.438 -3.338 -7.965 1 98.31 122 MET B C 1
ATOM 2793 O O . MET B 1 122 ? 13.578 -3.602 -7.594 1 98.31 122 MET B O 1
ATOM 2797 N N . VAL B 1 123 ? 11.883 -3.893 -9 1 97.81 123 VAL B N 1
ATOM 2798 C CA . VAL B 1 123 ? 12.539 -4.961 -9.742 1 97.81 123 VAL B CA 1
ATOM 2799 C C . VAL B 1 123 ? 13.82 -4.438 -10.391 1 97.81 123 VAL B C 1
ATOM 2801 O O . VAL B 1 123 ? 14.867 -5.09 -10.32 1 97.81 123 VAL B O 1
ATOM 2804 N N . ARG B 1 124 ? 13.742 -3.295 -10.93 1 96.62 124 ARG B N 1
ATOM 2805 C CA . ARG B 1 124 ? 14.883 -2.682 -11.594 1 96.62 124 ARG B CA 1
ATOM 2806 C C . ARG B 1 124 ? 16.047 -2.486 -10.625 1 96.62 124 ARG B C 1
ATOM 2808 O O . ARG B 1 124 ? 17.203 -2.586 -11.008 1 96.62 124 ARG B O 1
ATOM 2815 N N . ARG B 1 125 ? 15.727 -2.268 -9.383 1 96.81 125 ARG B N 1
ATOM 2816 C CA . ARG B 1 125 ? 16.75 -1.967 -8.383 1 96.81 125 ARG B CA 1
ATOM 2817 C C . ARG B 1 125 ? 17.156 -3.225 -7.625 1 96.81 125 ARG B C 1
ATOM 2819 O O . ARG B 1 125 ? 17.875 -3.146 -6.621 1 96.81 125 ARG B O 1
ATOM 2826 N N . GLY B 1 126 ? 16.672 -4.344 -8.047 1 96.56 126 GLY B N 1
ATOM 2827 C CA . GLY B 1 126 ? 17.094 -5.613 -7.477 1 96.56 126 GLY B CA 1
ATOM 2828 C C . GLY B 1 126 ? 16.281 -6.039 -6.277 1 96.56 126 GLY B C 1
ATOM 2829 O O . GLY B 1 126 ? 16.656 -6.965 -5.555 1 96.56 126 GLY B O 1
ATOM 2830 N N . LEU B 1 127 ? 15.234 -5.344 -6.016 1 98.25 127 LEU B N 1
ATOM 2831 C CA . LEU B 1 127 ? 14.312 -5.742 -4.953 1 98.25 127 LEU B CA 1
ATOM 2832 C C . LEU B 1 127 ? 13.32 -6.785 -5.461 1 98.25 127 LEU B C 1
ATOM 2834 O O . LEU B 1 127 ? 13.164 -6.961 -6.672 1 98.25 127 LEU B O 1
ATOM 2838 N N . VAL B 1 128 ? 12.727 -7.508 -4.559 1 98.62 128 VAL B N 1
ATOM 2839 C CA . VAL B 1 128 ? 11.648 -8.445 -4.859 1 98.62 128 VAL B CA 1
ATOM 2840 C C . VAL B 1 128 ? 10.328 -7.918 -4.297 1 98.62 128 VAL B C 1
ATOM 2842 O O . VAL B 1 128 ? 10.055 -8.07 -3.105 1 98.62 128 VAL B O 1
ATOM 2845 N N . PRO B 1 129 ? 9.562 -7.277 -5.164 1 98.75 129 PRO B N 1
ATOM 2846 C CA . PRO B 1 129 ? 8.234 -6.922 -4.664 1 98.75 129 PRO B CA 1
ATOM 2847 C C . PRO B 1 129 ? 7.387 -8.141 -4.309 1 98.75 129 PRO B C 1
ATOM 2849 O O . PRO B 1 129 ? 7.34 -9.109 -5.074 1 98.75 129 PRO B O 1
ATOM 2852 N N . VAL B 1 130 ? 6.797 -8.086 -3.125 1 98.88 130 VAL B N 1
ATOM 2853 C CA . VAL B 1 130 ? 5.961 -9.172 -2.629 1 98.88 130 VAL B CA 1
ATOM 2854 C C . VAL B 1 130 ? 4.523 -8.688 -2.467 1 98.88 130 VAL B C 1
ATOM 2856 O O . VAL B 1 130 ? 4.223 -7.902 -1.564 1 98.88 130 VAL B O 1
ATOM 2859 N N . LEU B 1 131 ? 3.662 -9.117 -3.371 1 98.81 131 LEU B N 1
ATOM 2860 C CA . LEU B 1 131 ? 2.234 -8.82 -3.312 1 98.81 131 LEU B CA 1
ATOM 2861 C C . LEU B 1 131 ? 1.455 -10.016 -2.768 1 98.81 131 LEU B C 1
ATOM 2863 O O . LEU B 1 131 ? 2.033 -11.07 -2.504 1 98.81 131 LEU B O 1
ATOM 2867 N N . HIS B 1 132 ? 0.166 -9.797 -2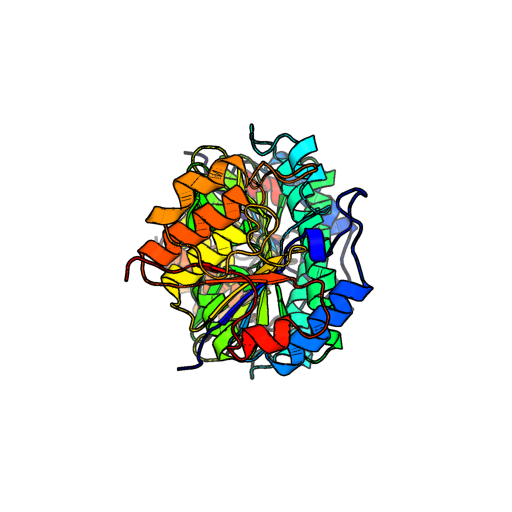.564 1 98.5 132 HIS B N 1
ATOM 2868 C CA . HIS B 1 132 ? -0.668 -10.859 -2.004 1 98.5 132 HIS B CA 1
ATOM 2869 C C . HIS B 1 132 ? -2.141 -10.633 -2.334 1 98.5 132 HIS B C 1
ATOM 2871 O O . HIS B 1 132 ? -2.555 -9.5 -2.594 1 98.5 132 HIS B O 1
ATOM 2877 N N . GLY B 1 133 ? -2.885 -11.758 -2.393 1 97.12 133 GLY B N 1
ATOM 2878 C CA . GLY B 1 133 ? -4.32 -11.539 -2.355 1 97.12 133 GLY B CA 1
ATOM 2879 C C . GLY B 1 133 ? -4.766 -10.688 -1.187 1 97.12 133 GLY B C 1
ATOM 2880 O O . GLY B 1 133 ? -4.238 -10.812 -0.08 1 97.12 133 GLY B O 1
ATOM 2881 N N . ASP B 1 134 ? -5.773 -9.867 -1.474 1 97.44 134 ASP B N 1
ATOM 2882 C CA . ASP B 1 134 ? -6.168 -8.883 -0.47 1 97.44 134 ASP B CA 1
ATOM 2883 C C . ASP B 1 134 ? -7.594 -8.391 -0.714 1 97.44 134 ASP B C 1
ATOM 2885 O O . ASP B 1 134 ? -8.203 -8.727 -1.729 1 97.44 134 ASP B O 1
ATOM 2889 N N . VAL B 1 135 ? -8.094 -7.727 0.231 1 97.75 135 VAL B N 1
ATOM 2890 C CA . VAL B 1 135 ? -9.266 -6.895 -0.018 1 97.75 135 VAL B CA 1
ATOM 2891 C C . VAL B 1 135 ? -8.844 -5.594 -0.701 1 97.75 135 VAL B C 1
ATOM 2893 O O . VAL B 1 135 ? -7.746 -5.082 -0.447 1 97.75 135 VAL B O 1
ATOM 2896 N N . ALA B 1 136 ? -9.617 -5.109 -1.614 1 97.5 136 ALA B N 1
ATOM 2897 C CA . ALA B 1 136 ? -9.398 -3.836 -2.291 1 97.5 136 ALA B CA 1
ATOM 2898 C C . ALA B 1 136 ? -10.711 -3.078 -2.479 1 97.5 136 ALA B C 1
ATOM 2900 O O . ALA B 1 136 ? -11.789 -3.668 -2.402 1 97.5 136 ALA B O 1
ATOM 2901 N N . MET B 1 137 ? -10.602 -1.802 -2.598 1 98.31 137 MET B N 1
ATOM 2902 C CA . MET B 1 137 ? -11.789 -0.996 -2.84 1 98.31 137 MET B CA 1
ATOM 2903 C C . MET B 1 137 ? -12.375 -1.281 -4.223 1 98.31 137 MET B C 1
ATOM 2905 O O . MET B 1 137 ? -11.625 -1.511 -5.176 1 98.31 137 MET B O 1
ATOM 2909 N N . ASP B 1 138 ? -13.641 -1.259 -4.336 1 98.31 138 ASP B N 1
ATOM 2910 C CA . ASP B 1 138 ? -14.367 -1.589 -5.559 1 98.31 138 ASP B CA 1
ATOM 2911 C C . ASP B 1 138 ? -15.398 -0.517 -5.895 1 98.31 138 ASP B C 1
ATOM 2913 O O . ASP B 1 138 ? -16.234 -0.178 -5.059 1 98.31 138 ASP B O 1
ATOM 2917 N N . LEU B 1 139 ? -15.453 -0.014 -7.07 1 97.88 139 LEU B N 1
ATOM 2918 C CA . LEU B 1 139 ? -16.281 1.112 -7.488 1 97.88 139 LEU B CA 1
ATOM 2919 C C . LEU B 1 139 ? -17.766 0.737 -7.473 1 97.88 139 LEU B C 1
ATOM 2921 O O . LEU B 1 139 ? -18.625 1.609 -7.375 1 97.88 139 LEU B O 1
ATOM 2925 N N . VAL B 1 140 ? -18.094 -0.557 -7.566 1 97.56 140 VAL B N 1
ATOM 2926 C CA . VAL B 1 140 ? -19.484 -1.019 -7.633 1 97.56 140 VAL B CA 1
ATOM 2927 C C . VAL B 1 140 ? -19.891 -1.643 -6.297 1 97.56 140 VAL B C 1
ATOM 2929 O O . VAL B 1 140 ? -20.906 -1.266 -5.707 1 97.56 140 VAL B O 1
ATOM 2932 N N . ARG B 1 141 ? -19 -2.42 -5.719 1 96.81 141 ARG B N 1
ATOM 2933 C CA . ARG B 1 141 ? -19.328 -3.244 -4.559 1 96.81 141 ARG B CA 1
ATOM 2934 C C . ARG B 1 141 ? -18.859 -2.592 -3.268 1 96.81 141 ARG B C 1
ATOM 2936 O O . ARG B 1 141 ? -19.156 -3.068 -2.174 1 96.81 141 ARG B O 1
ATOM 2943 N N . GLY B 1 142 ? -18.125 -1.523 -3.352 1 97.25 142 GLY B N 1
ATOM 2944 C CA . GLY B 1 142 ? -17.484 -0.923 -2.199 1 97.25 142 GLY B CA 1
ATOM 2945 C C . GLY B 1 142 ? -16.125 -1.531 -1.896 1 97.25 142 GLY B C 1
ATOM 2946 O O . GLY B 1 142 ? -15.117 -0.818 -1.821 1 97.25 142 GLY B O 1
ATOM 2947 N N . ALA B 1 143 ? -16.141 -2.803 -1.724 1 97.5 143 ALA B N 1
ATOM 2948 C CA . ALA B 1 143 ? -14.922 -3.594 -1.548 1 97.5 143 ALA B CA 1
ATOM 2949 C C . ALA B 1 143 ? -15.094 -4.996 -2.125 1 97.5 143 ALA B C 1
ATOM 2951 O O . ALA B 1 143 ? -16.219 -5.496 -2.242 1 97.5 143 ALA B O 1
ATOM 2952 N N . ALA B 1 144 ? -14.023 -5.566 -2.484 1 96.5 144 ALA B N 1
ATOM 2953 C CA . ALA B 1 144 ? -13.992 -6.945 -2.973 1 96.5 144 ALA B CA 1
ATOM 2954 C C . ALA B 1 144 ? -12.617 -7.566 -2.766 1 96.5 144 ALA B C 1
ATOM 2956 O O . ALA B 1 144 ? -11.664 -6.879 -2.381 1 96.5 144 ALA B O 1
ATOM 2957 N N . ILE B 1 145 ? -12.594 -8.852 -2.951 1 95.88 145 ILE B N 1
ATOM 2958 C CA . ILE B 1 145 ? -11.328 -9.57 -2.812 1 95.88 145 ILE B CA 1
ATOM 2959 C C . ILE B 1 145 ? -10.609 -9.617 -4.16 1 95.88 145 ILE B C 1
ATOM 2961 O O . ILE B 1 145 ? -11.211 -9.969 -5.18 1 95.88 145 ILE B O 1
ATOM 2965 N N . VAL B 1 146 ? -9.422 -9.172 -4.195 1 95.81 146 VAL B N 1
ATOM 2966 C CA . VAL B 1 146 ? -8.562 -9.375 -5.355 1 95.81 146 VAL B CA 1
ATOM 2967 C C . VAL B 1 146 ? -7.641 -10.57 -5.109 1 95.81 146 VAL B C 1
ATOM 2969 O O . VAL B 1 146 ? -6.832 -10.555 -4.176 1 95.81 146 VAL B O 1
ATOM 2972 N N . SER B 1 147 ? -7.75 -11.57 -5.914 1 94.62 147 SER B N 1
ATOM 2973 C CA . SER B 1 147 ? -6.957 -12.781 -5.723 1 94.62 147 SER B CA 1
ATOM 2974 C C . SER B 1 147 ? -5.535 -12.602 -6.246 1 94.62 147 SER B C 1
ATOM 2976 O O . SER B 1 147 ? -5.281 -11.734 -7.082 1 94.62 147 SER B O 1
ATOM 2978 N N . GLY B 1 148 ? -4.656 -13.414 -5.68 1 96.69 148 GLY B N 1
ATOM 2979 C CA . GLY B 1 148 ? -3.316 -13.453 -6.242 1 96.69 148 GLY B CA 1
ATOM 2980 C C . GLY B 1 148 ? -3.299 -13.805 -7.715 1 96.69 148 GLY B C 1
ATOM 2981 O O . GLY B 1 148 ? -2.455 -13.312 -8.469 1 96.69 148 GLY B O 1
ATOM 2982 N N . ASP B 1 149 ? -4.242 -14.578 -8.164 1 96.25 149 ASP B N 1
ATOM 2983 C CA . ASP B 1 149 ? -4.312 -14.977 -9.562 1 96.25 149 ASP B CA 1
ATOM 2984 C C . ASP B 1 149 ? -4.66 -13.781 -10.453 1 96.25 149 ASP B C 1
ATOM 2986 O O . ASP B 1 149 ? -4.086 -13.617 -11.531 1 96.25 149 ASP B O 1
ATOM 2990 N N . GLN B 1 150 ? -5.602 -13.031 -10.047 1 96.25 150 GLN B N 1
ATOM 2991 C CA . GLN B 1 150 ? -5.957 -11.836 -10.797 1 96.25 150 GLN B CA 1
ATOM 2992 C C . GLN B 1 150 ? -4.793 -10.852 -10.844 1 96.25 150 GLN B C 1
ATOM 2994 O O . GLN B 1 150 ? -4.543 -10.227 -11.875 1 96.25 150 GLN B O 1
ATOM 2999 N N . LEU B 1 151 ? -4.078 -10.695 -9.719 1 98.06 151 LEU B N 1
ATOM 3000 C CA . LEU B 1 151 ? -2.908 -9.828 -9.68 1 98.06 151 LEU B CA 1
ATOM 3001 C C . LEU B 1 151 ? -1.863 -10.273 -10.703 1 98.06 151 LEU B C 1
ATOM 3003 O O . LEU B 1 151 ? -1.322 -9.445 -11.445 1 98.06 151 LEU B O 1
ATOM 3007 N N . VAL B 1 152 ? -1.585 -11.562 -10.727 1 98 152 VAL B N 1
ATOM 3008 C CA . VAL B 1 152 ? -0.609 -12.117 -11.656 1 98 152 VAL B CA 1
ATOM 3009 C C . VAL B 1 152 ? -1.029 -11.812 -13.094 1 98 152 VAL B C 1
ATOM 3011 O O . VAL B 1 152 ? -0.224 -11.336 -13.891 1 98 152 VAL B O 1
ATOM 3014 N N . SER B 1 153 ? -2.301 -12.094 -13.398 1 96.88 153 SER B N 1
ATOM 3015 C CA . SER B 1 153 ? -2.785 -11.852 -14.75 1 96.88 153 SER B CA 1
ATOM 3016 C C . SER B 1 153 ? -2.672 -10.375 -15.117 1 96.88 153 SER B C 1
ATOM 3018 O O . SER B 1 153 ? -2.225 -10.031 -16.219 1 96.88 153 SER B O 1
ATOM 3020 N N . HIS B 1 154 ? -3.049 -9.492 -14.227 1 97.25 154 HIS B N 1
ATOM 3021 C CA . HIS B 1 154 ? -2.994 -8.055 -14.469 1 97.25 154 HIS B CA 1
ATOM 3022 C C . HIS B 1 154 ? -1.56 -7.586 -14.695 1 97.25 154 HIS B C 1
ATOM 3024 O O . HIS B 1 154 ? -1.275 -6.879 -15.664 1 97.25 154 HIS B O 1
ATOM 3030 N N . LEU B 1 155 ? -0.683 -8 -13.828 1 98 155 LEU B N 1
ATOM 3031 C CA . LEU B 1 155 ? 0.718 -7.605 -13.922 1 98 155 LEU B CA 1
ATOM 3032 C C . LEU B 1 155 ? 1.362 -8.18 -15.18 1 98 155 LEU B C 1
ATOM 3034 O O . LEU B 1 155 ? 2.119 -7.488 -15.859 1 98 155 LEU B O 1
ATOM 3038 N N . ALA B 1 156 ? 1.043 -9.398 -15.461 1 97.94 156 ALA B N 1
ATOM 3039 C CA . ALA B 1 156 ? 1.644 -10.062 -16.609 1 97.94 156 ALA B CA 1
ATOM 3040 C C . ALA B 1 156 ? 1.267 -9.352 -17.906 1 97.94 156 ALA B C 1
ATOM 3042 O O . ALA B 1 156 ? 2.094 -9.219 -18.812 1 97.94 156 ALA B O 1
ATOM 3043 N N . ARG B 1 157 ? 0.025 -8.906 -18.016 1 95.75 157 ARG B N 1
ATOM 3044 C CA . ARG B 1 157 ? -0.428 -8.172 -19.188 1 95.75 157 ARG B CA 1
ATOM 3045 C C . ARG B 1 157 ? 0.391 -6.898 -19.391 1 95.75 157 ARG B C 1
ATOM 3047 O O . ARG B 1 157 ? 0.645 -6.488 -20.531 1 95.75 157 ARG B O 1
ATOM 3054 N N . LEU B 1 158 ? 0.822 -6.324 -18.359 1 94.19 158 LEU B N 1
ATOM 3055 C CA . LEU B 1 158 ? 1.461 -5.016 -18.406 1 94.19 158 LEU B CA 1
ATOM 3056 C C . LEU B 1 158 ? 2.967 -5.152 -18.609 1 94.19 158 LEU B C 1
ATOM 3058 O O . LEU B 1 158 ? 3.574 -4.379 -19.359 1 94.19 158 LEU B O 1
ATOM 3062 N N . VAL B 1 159 ? 3.586 -6.18 -17.969 1 95 159 VAL B N 1
ATOM 3063 C CA . VAL B 1 159 ? 5.043 -6.184 -17.922 1 95 159 VAL B CA 1
ATOM 3064 C C . VAL B 1 159 ? 5.59 -7.203 -18.922 1 95 159 VAL B C 1
ATOM 3066 O O . VAL B 1 159 ? 6.789 -7.223 -19.203 1 95 159 VAL B O 1
ATOM 3069 N N . LYS B 1 160 ? 4.746 -8.102 -19.438 1 93.12 160 LYS B N 1
ATOM 3070 C CA . LYS B 1 160 ? 5.137 -9.125 -20.406 1 93.12 160 LYS B CA 1
ATOM 3071 C C . LYS B 1 160 ? 6.336 -9.922 -19.922 1 93.12 160 LYS B C 1
ATOM 3073 O O . LYS B 1 160 ? 7.383 -9.953 -20.562 1 93.12 160 LYS B O 1
ATOM 3078 N N . PRO B 1 161 ? 6.16 -10.656 -18.859 1 97.06 161 PRO B N 1
ATOM 3079 C CA . PRO B 1 161 ? 7.254 -11.406 -18.234 1 97.06 161 PRO B CA 1
ATOM 3080 C C . PRO B 1 161 ? 7.695 -12.602 -19.078 1 97.06 161 PRO B C 1
ATOM 3082 O O . PRO B 1 161 ? 6.926 -13.102 -19.906 1 97.06 161 PRO B O 1
ATOM 3085 N N . THR B 1 162 ? 8.938 -13.031 -18.875 1 96.38 162 THR B N 1
ATOM 3086 C CA . THR B 1 162 ? 9.469 -14.188 -19.578 1 96.38 162 THR B CA 1
ATOM 3087 C C . THR B 1 162 ? 8.922 -15.484 -18.984 1 96.38 162 THR B C 1
ATOM 3089 O O . THR B 1 162 ? 8.844 -16.5 -19.672 1 96.38 162 THR B O 1
ATOM 3092 N N . ILE B 1 163 ? 8.523 -15.383 -17.719 1 97 163 ILE B N 1
ATOM 3093 C CA . ILE B 1 163 ? 7.977 -16.531 -17.016 1 97 163 ILE B CA 1
ATOM 3094 C C . ILE B 1 163 ? 6.812 -16.094 -16.125 1 97 163 ILE B C 1
ATOM 3096 O O . ILE B 1 163 ? 6.906 -15.086 -15.422 1 97 163 ILE B O 1
ATOM 3100 N N . VAL B 1 164 ? 5.73 -16.766 -16.281 1 98.19 164 VAL B N 1
ATOM 3101 C CA . VAL B 1 164 ? 4.629 -16.719 -15.328 1 98.19 164 VAL B CA 1
ATOM 3102 C C . VAL B 1 164 ? 4.418 -18.109 -14.719 1 98.19 164 VAL B C 1
ATOM 3104 O O . VAL B 1 164 ? 4.035 -19.047 -15.422 1 98.19 164 VAL B O 1
ATOM 3107 N N . ALA B 1 165 ? 4.672 -18.219 -13.414 1 98.38 165 ALA B N 1
ATOM 3108 C CA . ALA B 1 165 ? 4.609 -19.516 -12.742 1 98.38 165 ALA B CA 1
ATOM 3109 C C . ALA B 1 165 ? 3.652 -19.469 -11.555 1 98.38 165 ALA B C 1
ATOM 3111 O O . ALA B 1 165 ? 3.801 -18.641 -10.656 1 98.38 165 ALA B O 1
ATOM 3112 N N . LEU B 1 166 ? 2.705 -20.359 -11.578 1 98.19 166 LEU B N 1
ATOM 3113 C CA . LEU B 1 166 ? 1.749 -20.469 -10.477 1 98.19 166 LEU B CA 1
ATOM 3114 C C . LEU B 1 166 ? 1.991 -21.75 -9.672 1 98.19 166 LEU B C 1
ATOM 3116 O O . LEU B 1 166 ? 1.644 -22.844 -10.117 1 98.19 166 LEU B O 1
ATOM 3120 N N . GLY B 1 167 ? 2.541 -21.516 -8.5 1 97.69 167 GLY B N 1
ATOM 3121 C CA . GLY B 1 167 ? 2.803 -22.625 -7.594 1 97.69 167 GLY B CA 1
ATOM 3122 C C . GLY B 1 167 ? 1.613 -22.984 -6.719 1 97.69 167 GLY B C 1
ATOM 3123 O O . GLY B 1 167 ? 1.149 -22.156 -5.934 1 97.69 167 GLY B O 1
ATOM 3124 N N . THR B 1 168 ? 1.14 -24.188 -6.82 1 95.94 168 THR B N 1
ATOM 3125 C CA . THR B 1 168 ? 0.048 -24.734 -6.012 1 95.94 168 THR B CA 1
ATOM 3126 C C . THR B 1 168 ? 0.492 -25.984 -5.262 1 95.94 168 THR B C 1
ATOM 3128 O O . THR B 1 168 ? 1.677 -26.328 -5.258 1 95.94 168 THR B O 1
ATOM 3131 N N . ALA B 1 169 ? -0.461 -26.547 -4.488 1 93.25 169 ALA B N 1
ATOM 3132 C CA . ALA B 1 169 ? -0.16 -27.797 -3.795 1 93.25 169 ALA B CA 1
ATOM 3133 C C . ALA B 1 169 ? -0.368 -29 -4.715 1 93.25 169 ALA B C 1
ATOM 3135 O O . ALA B 1 169 ? -0.038 -30.141 -4.352 1 93.25 169 ALA B O 1
ATOM 3136 N N . ALA B 1 170 ? -0.824 -28.797 -5.922 1 93.19 170 ALA B N 1
ATOM 3137 C CA . ALA B 1 170 ? -1.041 -29.859 -6.898 1 93.19 170 ALA B CA 1
ATOM 3138 C C . ALA B 1 170 ? 0.084 -29.891 -7.93 1 93.19 170 ALA B C 1
ATOM 3140 O O . ALA B 1 170 ? 0.749 -28.891 -8.164 1 93.19 170 ALA B O 1
ATOM 3141 N N . ASP B 1 171 ? 0.28 -31 -8.617 1 95.25 171 ASP B N 1
ATOM 3142 C CA . ASP B 1 171 ? 1.35 -31.188 -9.594 1 95.25 171 ASP B CA 1
ATOM 3143 C C . ASP B 1 171 ? 1.039 -30.438 -10.898 1 95.25 171 ASP B C 1
ATOM 3145 O O . ASP B 1 171 ? 1.918 -30.266 -11.742 1 95.25 171 ASP B O 1
ATOM 3149 N N . GLY B 1 172 ? -0.102 -29.938 -11.102 1 94.81 172 GLY B N 1
ATOM 3150 C CA . GLY B 1 172 ? -0.647 -29.266 -12.273 1 94.81 172 GLY B CA 1
ATOM 3151 C C . GLY B 1 172 ? -2.15 -29.438 -12.406 1 94.81 172 GLY B C 1
ATOM 3152 O O . GLY B 1 172 ? -2.842 -29.688 -11.422 1 94.81 172 GLY B O 1
ATOM 3153 N N . VAL B 1 173 ? -2.641 -29.156 -13.516 1 93.12 173 VAL B N 1
ATOM 3154 C CA . VAL B 1 173 ? -4.043 -29.438 -13.797 1 93.12 173 VAL B CA 1
ATOM 3155 C C . VAL B 1 173 ? -4.23 -30.938 -14.047 1 93.12 173 VAL B C 1
ATOM 3157 O O . VAL B 1 173 ? -3.602 -31.5 -14.945 1 93.12 173 VAL B O 1
ATOM 3160 N N . ILE B 1 174 ? -5.047 -31.516 -13.227 1 91 174 ILE B N 1
ATOM 3161 C CA . ILE B 1 174 ? -5.238 -32.969 -13.289 1 91 174 ILE B CA 1
ATOM 3162 C C . ILE B 1 174 ? -6.539 -33.281 -14.023 1 91 174 ILE B C 1
ATOM 3164 O O . ILE B 1 174 ? -7.586 -32.719 -13.719 1 91 174 ILE B O 1
ATOM 3168 N N . SER B 1 175 ? -6.438 -34.031 -15.008 1 87.5 175 SER B N 1
ATOM 3169 C CA . SER B 1 175 ? -7.559 -34.594 -15.758 1 87.5 175 SER B CA 1
ATOM 3170 C C . SER B 1 175 ? -7.43 -36.125 -15.891 1 87.5 175 SER B C 1
ATOM 3172 O O . SER B 1 175 ? -6.383 -36.625 -16.297 1 87.5 175 SER B O 1
ATOM 3174 N N . ASP B 1 176 ? -8.492 -36.812 -15.5 1 87.06 176 ASP B N 1
ATOM 3175 C CA . ASP B 1 176 ? -8.516 -38.281 -15.539 1 87.06 176 ASP B CA 1
ATOM 3176 C C . ASP B 1 176 ? -7.332 -38.844 -14.781 1 87.06 176 ASP B C 1
ATOM 3178 O O . ASP B 1 176 ? -6.652 -39.75 -15.281 1 87.06 176 ASP B O 1
ATOM 3182 N N . GLY B 1 177 ? -6.988 -38.219 -13.672 1 87.12 177 GLY B N 1
ATOM 3183 C CA . GLY B 1 177 ? -5.988 -38.719 -12.75 1 87.12 177 GLY B CA 1
ATOM 3184 C C . GLY B 1 177 ? -4.566 -38.406 -13.172 1 87.12 177 GLY B C 1
ATOM 3185 O O . GLY B 1 177 ? -3.613 -38.781 -12.492 1 87.12 177 GLY B O 1
ATOM 3186 N N . GLU B 1 178 ? -4.469 -37.75 -14.305 1 92.31 178 GLU B N 1
ATOM 3187 C CA . GLU B 1 178 ? -3.139 -37.438 -14.82 1 92.31 178 GLU B CA 1
ATOM 3188 C C . GLU B 1 178 ? -2.941 -35.938 -14.945 1 92.31 178 GLU B C 1
ATOM 3190 O O . GLU B 1 178 ? -3.9 -35.188 -15.188 1 92.31 178 GLU B O 1
ATOM 3195 N N . VAL B 1 179 ? -1.728 -35.5 -14.797 1 94.25 179 VAL B N 1
ATOM 3196 C CA . VAL B 1 179 ? -1.398 -34.094 -15 1 94.25 179 VAL B CA 1
ATOM 3197 C C . VAL B 1 179 ? -1.404 -33.781 -16.484 1 94.25 179 VAL B C 1
ATOM 3199 O O . VAL B 1 179 ? -0.74 -34.438 -17.281 1 94.25 179 VAL B O 1
ATOM 3202 N N . LEU B 1 180 ? -2.145 -32.812 -16.891 1 93.62 180 LEU B N 1
ATOM 3203 C CA . LEU B 1 180 ? -2.113 -32.344 -18.281 1 93.62 180 LEU B CA 1
ATOM 3204 C C . LEU B 1 180 ? -0.828 -31.562 -18.562 1 93.62 180 LEU B C 1
ATOM 3206 O O . LEU B 1 180 ? -0.528 -30.578 -17.891 1 93.62 180 LEU B O 1
ATOM 3210 N N . PRO B 1 181 ? -0.057 -32.062 -19.547 1 94.69 181 PRO B N 1
ATOM 3211 C CA . PRO B 1 181 ? 1.182 -31.344 -19.828 1 94.69 181 PRO B CA 1
ATOM 3212 C C . PRO B 1 181 ? 0.93 -29.953 -20.391 1 94.69 181 PRO B C 1
ATOM 3214 O O . PRO B 1 181 ? 1.759 -29.047 -20.234 1 94.69 181 PRO B O 1
ATOM 3217 N N . GLN B 1 182 ? -0.203 -29.828 -21.109 1 94.75 182 GLN B N 1
ATOM 3218 C CA . GLN B 1 182 ? -0.564 -28.562 -21.75 1 94.75 182 GLN B CA 1
ATOM 3219 C C . GLN B 1 182 ? -2.068 -28.328 -21.672 1 94.75 182 GLN B C 1
ATOM 3221 O O . GLN B 1 182 ? -2.857 -29.266 -21.625 1 94.75 182 GLN B O 1
ATOM 3226 N N . LEU B 1 183 ? -2.377 -27.094 -21.547 1 93.75 183 LEU B N 1
ATOM 3227 C CA . LEU B 1 183 ? -3.775 -26.672 -21.516 1 93.75 183 LEU B CA 1
ATOM 3228 C C . LEU B 1 183 ? -4 -25.469 -22.422 1 93.75 183 LEU B C 1
ATOM 3230 O O . LEU B 1 183 ? -3.244 -24.5 -22.359 1 93.75 183 LEU B O 1
ATOM 3234 N N . ARG B 1 184 ? -4.953 -25.547 -23.375 1 93.5 184 ARG B N 1
ATOM 3235 C CA . ARG B 1 184 ? -5.395 -24.469 -24.25 1 93.5 184 ARG B CA 1
ATOM 3236 C C . ARG B 1 184 ? -6.898 -24.25 -24.125 1 93.5 184 ARG B C 1
ATOM 3238 O O . ARG B 1 184 ? -7.621 -25.094 -23.609 1 93.5 184 ARG B O 1
ATOM 3245 N N . ARG B 1 185 ? -7.305 -23.094 -24.547 1 90.19 185 ARG B N 1
ATOM 3246 C CA . ARG B 1 185 ? -8.711 -22.719 -24.438 1 90.19 185 ARG B CA 1
ATOM 3247 C C . ARG B 1 185 ? -9.602 -23.766 -25.109 1 90.19 185 ARG B C 1
ATOM 3249 O O . ARG B 1 185 ? -10.656 -24.125 -24.578 1 90.19 185 ARG B O 1
ATOM 3256 N N . ALA B 1 186 ? -9.242 -24.234 -26.281 1 84.75 186 ALA B N 1
ATOM 3257 C CA . ALA B 1 186 ? -10.023 -25.203 -27.047 1 84.75 186 ALA B CA 1
ATOM 3258 C C . ALA B 1 186 ? -10.203 -26.516 -26.266 1 84.75 186 ALA B C 1
ATOM 3260 O O . ALA B 1 186 ? -11.195 -27.219 -26.438 1 84.75 186 ALA B O 1
ATOM 3261 N N . GLY B 1 187 ? -9.336 -26.891 -25.375 1 78.69 187 GLY B N 1
ATOM 3262 C CA . GLY B 1 187 ? -9.352 -28.172 -24.688 1 78.69 187 GLY B CA 1
ATOM 3263 C C . GLY B 1 187 ? -9.984 -28.094 -23.297 1 78.69 187 GLY B C 1
ATOM 3264 O O . GLY B 1 187 ? -10.148 -29.109 -22.625 1 78.69 187 GLY B O 1
ATOM 3265 N N . VAL B 1 188 ? -10.406 -26.906 -22.875 1 79.81 188 VAL B N 1
ATOM 3266 C CA . VAL B 1 188 ? -10.766 -26.719 -21.484 1 79.81 188 VAL B CA 1
ATOM 3267 C C . VAL B 1 188 ? -12.211 -27.172 -21.25 1 79.81 188 VAL B C 1
ATOM 3269 O O . VAL B 1 188 ? -12.562 -27.625 -20.156 1 79.81 188 VAL B O 1
ATOM 3272 N N . SER B 1 189 ? -13.039 -27.047 -22.234 1 76.5 189 SER B N 1
ATOM 3273 C CA . SER B 1 189 ? -14.445 -27.391 -22.078 1 76.5 189 SER B CA 1
ATOM 3274 C C . SER B 1 189 ? -14.609 -28.797 -21.516 1 76.5 189 SER B C 1
ATOM 3276 O O . SER B 1 189 ? -15.477 -29.047 -20.688 1 76.5 189 SER B O 1
ATOM 3278 N N . GLY B 1 190 ? -13.758 -29.656 -21.906 1 74 190 GLY B N 1
ATOM 3279 C CA . GLY B 1 190 ? -13.883 -31.047 -21.5 1 74 190 GLY B CA 1
ATOM 3280 C C . GLY B 1 190 ? -13.414 -31.312 -20.078 1 74 190 GLY B C 1
ATOM 3281 O O . GLY B 1 190 ? -13.711 -32.375 -19.516 1 74 190 GLY B O 1
ATOM 3282 N N . ILE B 1 191 ? -12.758 -30.312 -19.5 1 76.75 191 ILE B N 1
ATOM 3283 C CA . ILE B 1 191 ? -12.141 -30.625 -18.219 1 76.75 191 ILE B CA 1
ATOM 3284 C C . ILE B 1 191 ? -12.75 -29.75 -17.125 1 76.75 191 ILE B C 1
ATOM 3286 O O . ILE B 1 191 ? -12.508 -29.984 -15.93 1 76.75 191 ILE B O 1
ATOM 3290 N N . TRP B 1 192 ? -13.609 -28.812 -17.406 1 75.5 192 TRP B N 1
ATOM 3291 C CA . TRP B 1 192 ? -14.18 -27.875 -16.438 1 75.5 192 TRP B CA 1
ATOM 3292 C C . TRP B 1 192 ? -14.891 -28.625 -15.32 1 75.5 192 TRP B C 1
ATOM 3294 O O . TRP B 1 192 ? -14.805 -28.25 -14.148 1 75.5 192 TRP B O 1
ATOM 3304 N N . SER B 1 193 ? -15.531 -29.625 -15.758 1 71.94 193 SER B N 1
ATOM 3305 C CA . SER B 1 193 ? -16.312 -30.406 -14.797 1 71.94 193 SER B CA 1
ATOM 3306 C C . SER B 1 193 ? -15.398 -31.078 -13.773 1 71.94 193 SER B C 1
ATOM 3308 O O . SER B 1 193 ? -15.836 -31.406 -12.672 1 71.94 193 SER B O 1
ATOM 3310 N N . GLU B 1 194 ? -14.18 -31.297 -14.188 1 71.31 194 GLU B N 1
ATOM 3311 C CA . GLU B 1 194 ? -13.211 -31.953 -13.312 1 71.31 194 GLU B CA 1
ATOM 3312 C C . GLU B 1 194 ? -12.508 -30.953 -12.406 1 71.31 194 GLU B C 1
ATOM 3314 O O . GLU B 1 194 ? -11.914 -31.328 -11.398 1 71.31 194 GLU B O 1
ATOM 3319 N N . LEU B 1 195 ? -12.5 -29.75 -12.852 1 67.88 195 LEU B N 1
ATOM 3320 C CA . LEU B 1 195 ? -11.797 -28.688 -12.141 1 67.88 195 LEU B CA 1
ATOM 3321 C C . LEU B 1 195 ? -12.688 -28.094 -11.055 1 67.88 195 LEU B C 1
ATOM 3323 O O . LEU B 1 195 ? -13.305 -27.031 -11.258 1 67.88 195 LEU B O 1
ATOM 3327 N N . GLY B 1 196 ? -13.359 -28.969 -10.367 1 55.41 196 GLY B N 1
ATOM 3328 C CA . GLY B 1 196 ? -14.328 -28.547 -9.367 1 55.41 196 GLY B CA 1
ATOM 3329 C C . GLY B 1 196 ? -13.773 -27.531 -8.398 1 55.41 196 GLY B C 1
ATOM 3330 O O . GLY B 1 196 ? -12.586 -27.203 -8.438 1 55.41 196 GLY B O 1
ATOM 3331 N N . PRO B 1 197 ? -14.766 -26.812 -7.746 1 50.97 197 PRO B N 1
ATOM 3332 C CA . PRO B 1 197 ? -14.398 -25.859 -6.695 1 50.97 197 PRO B CA 1
ATOM 3333 C C . PRO B 1 197 ? -13.469 -26.484 -5.648 1 50.97 197 PRO B C 1
ATOM 3335 O O . PRO B 1 197 ? -13.484 -27.688 -5.441 1 50.97 197 PRO B O 1
ATOM 3338 N N . SER B 1 198 ? -12.258 -25.984 -5.41 1 49.25 198 SER B N 1
ATOM 3339 C CA . SER B 1 198 ? -11.336 -26.453 -4.383 1 49.25 198 SER B CA 1
ATOM 3340 C C . SER B 1 198 ? -12.078 -26.781 -3.088 1 49.25 198 SER B C 1
ATOM 3342 O O . SER B 1 198 ? -13.125 -26.203 -2.803 1 49.25 198 SER B O 1
ATOM 3344 N N . ALA B 1 199 ? -11.672 -27.969 -2.432 1 46.22 199 ALA B N 1
ATOM 3345 C CA . ALA B 1 199 ? -12.102 -28.312 -1.078 1 46.22 199 ALA B CA 1
ATOM 3346 C C . ALA B 1 199 ? -11.68 -27.234 -0.079 1 46.22 199 ALA B C 1
ATOM 3348 O O . ALA B 1 199 ? -10.547 -26.75 -0.121 1 46.22 199 ALA B O 1
ATOM 3349 N N . GLY B 1 200 ? -12.656 -26.531 0.689 1 46.06 200 GLY B N 1
ATOM 3350 C CA . GLY B 1 200 ? -12.523 -25.578 1.777 1 46.06 200 GLY B CA 1
ATOM 3351 C C . GLY B 1 200 ? -13.039 -24.188 1.426 1 46.06 200 GLY B C 1
ATOM 3352 O O . GLY B 1 200 ? -13.688 -24 0.395 1 46.06 200 GLY B O 1
ATOM 3353 N N . VAL B 1 201 ? -12.867 -23.266 2.406 1 39.72 201 VAL B N 1
ATOM 3354 C CA . VAL B 1 201 ? -13.344 -21.891 2.252 1 39.72 201 VAL B CA 1
ATOM 3355 C C . VAL B 1 201 ? -12.539 -21.188 1.166 1 39.72 201 VAL B C 1
ATOM 3357 O O . VAL B 1 201 ? -11.336 -20.969 1.325 1 39.72 201 VAL B O 1
ATOM 3360 N N . ASP B 1 202 ? -12.828 -21.406 -0.198 1 50 202 ASP B N 1
ATOM 3361 C CA . ASP B 1 202 ? -12.117 -20.75 -1.292 1 50 202 ASP B CA 1
ATOM 3362 C C . ASP B 1 202 ? -12.961 -19.656 -1.925 1 50 202 ASP B C 1
ATOM 3364 O O . ASP B 1 202 ? -13.969 -19.938 -2.576 1 50 202 ASP B O 1
ATOM 3368 N N . VAL B 1 203 ? -12.68 -18.375 -1.552 1 48.75 203 VAL B N 1
ATOM 3369 C CA . VAL B 1 203 ? -13.453 -17.234 -2.041 1 48.75 203 VAL B CA 1
ATOM 3370 C C . VAL B 1 203 ? -12.922 -16.797 -3.408 1 48.75 203 VAL B C 1
ATOM 3372 O O . VAL B 1 203 ? -13.445 -15.859 -4.012 1 48.75 203 VAL B O 1
ATOM 3375 N N . THR B 1 204 ? -11.914 -17.516 -3.979 1 56.47 204 THR B N 1
ATOM 3376 C CA . THR B 1 204 ? -11.281 -17.094 -5.227 1 56.47 204 THR B CA 1
ATOM 3377 C C . THR B 1 204 ? -11.625 -18.062 -6.355 1 56.47 204 THR B C 1
ATOM 3379 O O . THR B 1 204 ? -11.227 -17.844 -7.504 1 56.47 204 THR B O 1
ATOM 3382 N N . GLY B 1 205 ? -12.359 -19.047 -6.199 1 65.62 205 GLY B N 1
ATOM 3383 C CA . GLY B 1 205 ? -12.812 -19.969 -7.23 1 65.62 205 GLY B CA 1
ATOM 3384 C C . GLY B 1 205 ? -11.922 -21.188 -7.383 1 65.62 205 GLY B C 1
ATOM 3385 O O . GLY B 1 205 ? -12.094 -21.984 -8.312 1 65.62 205 GLY B O 1
ATOM 3386 N N . GLY B 1 206 ? -10.898 -21.344 -6.59 1 79.38 206 GLY B N 1
ATOM 3387 C CA . GLY B 1 206 ? -10.062 -22.531 -6.59 1 79.38 206 GLY B CA 1
ATOM 3388 C C . GLY B 1 206 ? -9.273 -22.719 -7.871 1 79.38 206 GLY B C 1
ATOM 3389 O O . GLY B 1 206 ? -8.766 -21.734 -8.43 1 79.38 206 GLY B O 1
ATOM 3390 N N . MET B 1 207 ? -9.117 -23.984 -8.328 1 84.94 207 MET B N 1
ATOM 3391 C CA . MET B 1 207 ? -8.344 -24.312 -9.523 1 84.94 207 MET B CA 1
ATOM 3392 C C . MET B 1 207 ? -9.031 -23.766 -10.773 1 84.94 207 MET B C 1
ATOM 3394 O O . MET B 1 207 ? -8.359 -23.281 -11.688 1 84.94 207 MET B O 1
ATOM 3398 N N . ARG B 1 208 ? -10.344 -23.828 -10.812 1 86.25 208 ARG B N 1
ATOM 3399 C CA . ARG B 1 208 ? -11.086 -23.312 -11.953 1 86.25 208 ARG B CA 1
ATOM 3400 C C . ARG B 1 208 ? -10.805 -21.828 -12.164 1 86.25 208 ARG B C 1
ATOM 3402 O O . ARG B 1 208 ? -10.562 -21.391 -13.289 1 86.25 208 ARG B O 1
ATOM 3409 N N . GLY B 1 209 ? -10.875 -21.062 -11.133 1 88.88 209 GLY B N 1
ATOM 3410 C CA . GLY B 1 209 ? -10.594 -19.641 -11.219 1 88.88 209 GLY B CA 1
ATOM 3411 C C . GLY B 1 209 ? -9.188 -19.344 -11.711 1 88.88 209 GLY B C 1
ATOM 3412 O O . GLY B 1 209 ? -8.992 -18.453 -12.547 1 88.88 209 GLY B O 1
ATOM 3413 N N . LYS B 1 210 ? -8.25 -20.125 -11.258 1 93 210 LYS B N 1
ATOM 3414 C CA . LYS B 1 210 ? -6.859 -19.984 -11.688 1 93 210 LYS B CA 1
ATOM 3415 C C . LYS B 1 210 ? -6.719 -20.25 -13.188 1 93 210 LYS B C 1
ATOM 3417 O O . LYS B 1 210 ? -6.105 -19.453 -13.906 1 93 210 LYS B O 1
ATOM 3422 N N . VAL B 1 211 ? -7.289 -21.297 -13.57 1 92.62 211 VAL B N 1
ATOM 3423 C CA . VAL B 1 211 ? -7.184 -21.703 -14.961 1 92.62 211 VAL B CA 1
ATOM 3424 C C . VAL B 1 211 ? -7.844 -20.672 -15.867 1 92.62 211 VAL B C 1
ATOM 3426 O O . VAL B 1 211 ? -7.293 -20.312 -16.906 1 92.62 211 VAL B O 1
ATOM 3429 N N . GLU B 1 212 ? -8.977 -20.203 -15.461 1 91.94 212 GLU B N 1
ATOM 3430 C CA . GLU B 1 212 ? -9.664 -19.172 -16.25 1 91.94 212 GLU B CA 1
ATOM 3431 C C . GLU B 1 212 ? -8.797 -17.938 -16.422 1 91.94 212 GLU B C 1
ATOM 3433 O O . GLU B 1 212 ? -8.664 -17.406 -17.516 1 91.94 212 GLU B O 1
ATOM 3438 N N . GLU B 1 213 ? -8.195 -17.469 -15.344 1 93.88 213 GLU B N 1
ATOM 3439 C CA . GLU B 1 213 ? -7.305 -16.312 -15.391 1 93.88 213 GLU B CA 1
ATOM 3440 C C . GLU B 1 213 ? -6.145 -16.547 -16.344 1 93.88 213 GLU B C 1
ATOM 3442 O O . GLU B 1 213 ? -5.785 -15.656 -17.125 1 93.88 213 GLU B O 1
ATOM 3447 N N . LEU B 1 214 ? -5.613 -17.734 -16.312 1 95.38 214 LEU B N 1
ATOM 3448 C CA . LEU B 1 214 ? -4.41 -18.031 -17.078 1 95.38 214 LEU B CA 1
ATOM 3449 C C . LEU B 1 214 ? -4.742 -18.25 -18.547 1 95.38 214 LEU B C 1
ATOM 3451 O O . LEU B 1 214 ? -3.939 -17.922 -19.422 1 95.38 214 LEU B O 1
ATOM 3455 N N . LEU B 1 215 ? -5.934 -18.797 -18.797 1 94.44 215 LEU B N 1
ATOM 3456 C CA . LEU B 1 215 ? -6.359 -18.938 -20.188 1 94.44 215 LEU B CA 1
ATOM 3457 C C . LEU B 1 215 ? -6.582 -17.578 -20.828 1 94.44 215 LEU B C 1
ATOM 3459 O O . LEU B 1 215 ? -6.246 -17.375 -22 1 94.44 215 LEU B O 1
ATOM 3463 N N . ASP B 1 216 ? -7.156 -16.672 -20.078 1 94.31 216 ASP B N 1
ATOM 3464 C CA . ASP B 1 216 ? -7.312 -15.305 -20.562 1 94.31 216 ASP B CA 1
ATOM 3465 C C . ASP B 1 216 ? -5.961 -14.688 -20.922 1 94.31 216 ASP B C 1
ATOM 3467 O O . ASP B 1 216 ? -5.828 -14.016 -21.938 1 94.31 216 ASP B O 1
ATOM 3471 N N . LEU B 1 217 ? -5.035 -14.891 -20.078 1 95.38 217 LEU B N 1
ATOM 3472 C CA . LEU B 1 217 ? -3.684 -14.398 -20.312 1 95.38 217 LEU B CA 1
ATOM 3473 C C . LEU B 1 217 ? -3.078 -15.047 -21.547 1 95.38 217 LEU B C 1
ATOM 3475 O O . LEU B 1 217 ? -2.449 -14.375 -22.375 1 95.38 217 LEU B O 1
ATOM 3479 N N . ALA B 1 218 ? -3.262 -16.328 -21.656 1 95.56 218 ALA B N 1
ATOM 3480 C CA . ALA B 1 218 ? -2.75 -17.078 -22.812 1 95.56 218 ALA B CA 1
ATOM 3481 C C . ALA B 1 218 ? -3.34 -16.547 -24.109 1 95.56 218 ALA B C 1
ATOM 3483 O O . ALA B 1 218 ? -2.648 -16.484 -25.125 1 95.56 218 ALA B O 1
ATOM 3484 N N . ASP B 1 219 ? -4.586 -16.188 -24.062 1 94 219 ASP B N 1
ATOM 3485 C CA . ASP B 1 219 ? -5.262 -15.617 -25.219 1 94 219 ASP B CA 1
ATOM 3486 C C . ASP B 1 219 ? -4.594 -14.32 -25.672 1 94 219 ASP B C 1
ATOM 3488 O O . ASP B 1 219 ? -4.711 -13.922 -26.828 1 94 219 ASP B O 1
ATOM 3492 N N . GLU B 1 220 ? -3.906 -13.734 -24.812 1 94.12 220 GLU B N 1
ATOM 3493 C CA . GLU B 1 220 ? -3.223 -12.484 -25.109 1 94.12 220 GLU B CA 1
ATOM 3494 C C . GLU B 1 220 ? -1.746 -12.719 -25.422 1 94.12 220 GLU B C 1
ATOM 3496 O O . GLU B 1 220 ? -0.972 -11.766 -25.547 1 94.12 220 GLU B O 1
ATOM 3501 N N . GLY B 1 221 ? -1.349 -13.938 -25.438 1 94.44 221 GLY B N 1
ATOM 3502 C CA . GLY B 1 221 ? -0.014 -14.281 -25.906 1 94.44 221 GLY B CA 1
ATOM 3503 C C . GLY B 1 221 ? 0.964 -14.531 -24.766 1 94.44 221 GLY B C 1
ATOM 3504 O O . GLY B 1 221 ? 2.17 -14.656 -25 1 94.44 221 GLY B O 1
ATOM 3505 N N . VAL B 1 222 ? 0.492 -14.602 -23.531 1 96.19 222 VAL B N 1
ATOM 3506 C CA . VAL B 1 222 ? 1.375 -14.836 -22.391 1 96.19 222 VAL B CA 1
ATOM 3507 C C . VAL B 1 222 ? 1.131 -16.234 -21.828 1 96.19 222 VAL B C 1
ATOM 3509 O O . VAL B 1 222 ? 0.049 -16.516 -21.312 1 96.19 222 VAL B O 1
ATOM 3512 N N . SER B 1 223 ? 2.102 -17.078 -21.922 1 96.31 223 SER B N 1
ATOM 3513 C CA . SER B 1 223 ? 2.008 -18.438 -21.391 1 96.31 223 SER B CA 1
ATOM 3514 C C . SER B 1 223 ? 2.344 -18.469 -19.906 1 96.31 223 SER B C 1
ATOM 3516 O O . SER B 1 223 ? 2.975 -17.547 -19.391 1 96.31 223 SER B O 1
ATOM 3518 N N . SER B 1 224 ? 1.865 -19.484 -19.25 1 97.62 224 SER B N 1
ATOM 3519 C CA . SER B 1 224 ? 2.117 -19.672 -17.828 1 97.62 224 SER B CA 1
ATOM 3520 C C . SER B 1 224 ? 2.229 -21.156 -17.484 1 97.62 224 SER B C 1
ATOM 3522 O O . SER B 1 224 ? 1.866 -22.016 -18.281 1 97.62 224 SER B O 1
ATOM 3524 N N . VAL B 1 225 ? 2.781 -21.453 -16.344 1 97.94 225 VAL B N 1
ATOM 3525 C CA . VAL B 1 225 ? 2.9 -22.828 -15.883 1 97.94 225 VAL B CA 1
ATOM 3526 C C . VAL B 1 225 ? 2.266 -22.969 -14.5 1 97.94 225 VAL B C 1
ATOM 3528 O O . VAL B 1 225 ? 2.4 -22.078 -13.664 1 97.94 225 VAL B O 1
ATOM 3531 N N . ILE B 1 226 ? 1.489 -23.969 -14.344 1 97.5 226 ILE B N 1
ATOM 3532 C CA . ILE B 1 226 ? 0.985 -24.391 -13.039 1 97.5 226 ILE B CA 1
ATOM 3533 C C . ILE B 1 226 ? 1.803 -25.562 -12.523 1 97.5 226 ILE B C 1
ATOM 3535 O O . ILE B 1 226 ? 1.946 -26.578 -13.219 1 97.5 226 ILE B O 1
ATOM 3539 N N . PHE B 1 227 ? 2.342 -25.484 -11.32 1 97.81 227 PHE B N 1
ATOM 3540 C CA . PHE B 1 227 ? 3.238 -26.531 -10.836 1 97.81 227 PHE B CA 1
ATOM 3541 C C . PHE B 1 227 ? 3.086 -26.719 -9.328 1 97.81 227 PHE B C 1
ATOM 3543 O O . PHE B 1 227 ? 2.334 -25.984 -8.68 1 97.81 227 PHE B O 1
ATOM 3550 N N . ASN B 1 228 ? 3.754 -27.719 -8.781 1 97.75 228 ASN B N 1
ATOM 3551 C CA . ASN B 1 228 ? 3.674 -28.047 -7.363 1 97.75 228 ASN B CA 1
ATOM 3552 C C . ASN B 1 228 ? 4.77 -27.344 -6.562 1 97.75 228 ASN B C 1
ATOM 3554 O O . ASN B 1 228 ? 5.895 -27.844 -6.484 1 97.75 228 ASN B O 1
ATOM 3558 N N . ALA B 1 229 ? 4.426 -26.281 -5.895 1 97.75 229 ALA B N 1
ATOM 3559 C CA . ALA B 1 229 ? 5.387 -25.5 -5.133 1 97.75 229 ALA B CA 1
ATOM 3560 C C . ALA B 1 229 ? 5.668 -26.141 -3.775 1 97.75 229 ALA B C 1
ATOM 3562 O O . ALA B 1 229 ? 6.566 -25.703 -3.051 1 97.75 229 ALA B O 1
ATOM 3563 N N . SER B 1 230 ? 4.941 -27.172 -3.395 1 97.06 230 SER B N 1
ATOM 3564 C CA . SER B 1 230 ? 5.172 -27.875 -2.137 1 97.06 230 SER B CA 1
ATOM 3565 C C . SER B 1 230 ? 6.324 -28.875 -2.262 1 97.06 230 SER B C 1
ATOM 3567 O O . SER B 1 230 ? 6.805 -29.406 -1.26 1 97.06 230 SER B O 1
ATOM 3569 N N . LYS B 1 231 ? 6.754 -29.125 -3.438 1 97.19 231 LYS B N 1
ATOM 3570 C CA . LYS B 1 231 ? 7.875 -30.031 -3.672 1 97.19 231 LYS B CA 1
ATOM 3571 C C . LYS B 1 231 ? 9.195 -29.266 -3.705 1 97.19 231 LYS B C 1
ATOM 3573 O O . LYS B 1 231 ? 9.367 -28.344 -4.504 1 97.19 231 LYS B O 1
ATOM 3578 N N . PRO B 1 232 ? 10.117 -29.734 -2.859 1 97.38 232 PRO B N 1
ATOM 3579 C CA . PRO B 1 232 ? 11.398 -29.031 -2.805 1 97.38 232 PRO B CA 1
ATOM 3580 C C . PRO B 1 232 ? 12.094 -28.969 -4.164 1 97.38 232 PRO B C 1
ATOM 3582 O O . PRO B 1 232 ? 12.086 -29.938 -4.914 1 97.38 232 PRO B O 1
ATOM 3585 N N . GLY B 1 233 ? 12.57 -27.766 -4.504 1 97.06 233 GLY B N 1
ATOM 3586 C CA . GLY B 1 233 ? 13.375 -27.578 -5.699 1 97.06 233 GLY B CA 1
ATOM 3587 C C . GLY B 1 233 ? 12.555 -27.156 -6.906 1 97.06 233 GLY B C 1
ATOM 3588 O O . GLY B 1 233 ? 13.109 -26.672 -7.898 1 97.06 233 GLY B O 1
ATOM 3589 N N . MET B 1 234 ? 11.289 -27.266 -6.848 1 97.62 234 MET B N 1
ATOM 3590 C CA . MET B 1 234 ? 10.438 -27.047 -8.016 1 97.62 234 MET B CA 1
ATOM 3591 C C . MET B 1 234 ? 10.43 -25.562 -8.398 1 97.62 234 MET B C 1
ATOM 3593 O O . MET B 1 234 ? 10.438 -25.219 -9.578 1 97.62 234 MET B O 1
ATOM 3597 N N . ILE B 1 235 ? 10.422 -24.656 -7.453 1 98 235 ILE B N 1
ATOM 3598 C CA . ILE B 1 235 ? 10.383 -23.234 -7.719 1 98 235 ILE B CA 1
ATOM 3599 C C . ILE B 1 235 ? 11.641 -22.812 -8.477 1 98 235 ILE B C 1
ATOM 3601 O O . ILE B 1 235 ? 11.555 -22.094 -9.477 1 98 235 ILE B O 1
ATOM 3605 N N . GLU B 1 236 ? 12.773 -23.266 -8.055 1 96.94 236 GLU B N 1
ATOM 3606 C CA . GLU B 1 236 ? 14.023 -22.953 -8.734 1 96.94 236 GLU B CA 1
ATOM 3607 C C . GLU B 1 236 ? 14.008 -23.453 -10.18 1 96.94 236 GLU B C 1
ATOM 3609 O O . GLU B 1 236 ? 14.406 -22.734 -11.094 1 96.94 236 GLU B O 1
ATOM 3614 N N . ARG B 1 237 ? 13.555 -24.688 -10.336 1 97 237 ARG B N 1
ATOM 3615 C CA . ARG B 1 237 ? 13.508 -25.312 -11.664 1 97 237 ARG B CA 1
ATOM 3616 C C . ARG B 1 237 ? 12.625 -24.5 -12.609 1 97 237 ARG B C 1
ATOM 3618 O O . ARG B 1 237 ? 13.023 -24.203 -13.734 1 97 237 ARG B O 1
ATOM 3625 N N . VAL B 1 238 ? 11.477 -24.125 -12.133 1 97.25 238 VAL B N 1
ATOM 3626 C CA . VAL B 1 238 ? 10.523 -23.391 -12.969 1 97.25 238 VAL B CA 1
ATOM 3627 C C . VAL B 1 238 ? 11.07 -22.016 -13.297 1 97.25 238 VAL B C 1
ATOM 3629 O O . VAL B 1 238 ? 10.969 -21.547 -14.438 1 97.25 238 VAL B O 1
ATOM 3632 N N . LEU B 1 239 ? 11.664 -21.328 -12.336 1 96.31 239 LEU B N 1
ATOM 3633 C CA . LEU B 1 239 ? 12.172 -19.984 -12.531 1 96.31 239 LEU B CA 1
ATOM 3634 C C . LEU B 1 239 ? 13.391 -19.984 -13.438 1 96.31 239 LEU B C 1
ATOM 3636 O O . LEU B 1 239 ? 13.766 -18.938 -13.984 1 96.31 239 LEU B O 1
ATOM 3640 N N . ARG B 1 240 ? 13.961 -21.156 -13.641 1 94.62 240 ARG B N 1
ATOM 3641 C CA . ARG B 1 240 ? 15.086 -21.297 -14.562 1 94.62 240 ARG B CA 1
ATOM 3642 C C . ARG B 1 240 ? 14.602 -21.703 -15.953 1 94.62 240 ARG B C 1
ATOM 3644 O O . ARG B 1 240 ? 15.406 -21.891 -16.875 1 94.62 240 ARG B O 1
ATOM 3651 N N . GLY B 1 241 ? 13.375 -21.969 -16.062 1 94.25 241 GLY B N 1
ATOM 3652 C CA . GLY B 1 241 ? 12.812 -22.172 -17.391 1 94.25 241 GLY B CA 1
ATOM 3653 C C . GLY B 1 241 ? 12.5 -23.625 -17.688 1 94.25 241 GLY B C 1
ATOM 3654 O O . GLY B 1 241 ? 12.109 -23.969 -18.812 1 94.25 241 GLY B O 1
ATOM 3655 N N . GLU B 1 242 ? 12.617 -24.469 -16.672 1 95.25 242 GLU B N 1
ATOM 3656 C CA . GLU B 1 242 ? 12.297 -25.891 -16.875 1 95.25 242 GLU B CA 1
ATOM 3657 C C . GLU B 1 242 ? 10.797 -26.094 -17.031 1 95.25 242 GLU B C 1
ATOM 3659 O O . GLU B 1 242 ? 10 -25.453 -16.344 1 95.25 242 GLU B O 1
ATOM 3664 N N . ARG B 1 243 ? 10.414 -27.016 -17.875 1 90.56 243 ARG B N 1
ATOM 3665 C CA . ARG B 1 243 ? 9.008 -27.359 -18.047 1 90.56 243 ARG B CA 1
ATOM 3666 C C . ARG B 1 243 ? 8.539 -28.312 -16.953 1 90.56 243 ARG B C 1
ATOM 3668 O O . ARG B 1 243 ? 9.031 -29.438 -16.844 1 90.56 243 ARG B O 1
ATOM 3675 N N . VAL B 1 244 ? 7.691 -27.875 -16.172 1 93.62 244 VAL B N 1
ATOM 3676 C CA . VAL B 1 244 ? 7.117 -28.656 -15.078 1 93.62 244 VAL B CA 1
ATOM 3677 C C . VAL B 1 244 ? 5.609 -28.438 -15.016 1 93.62 244 VAL B C 1
ATOM 3679 O O . VAL B 1 244 ? 5.117 -27.375 -15.414 1 93.62 244 VAL B O 1
ATOM 3682 N N . GLY B 1 245 ? 4.887 -29.406 -14.641 1 96.69 245 GLY B N 1
ATOM 3683 C CA . GLY B 1 245 ? 3.457 -29.266 -14.414 1 96.69 245 GLY B CA 1
ATOM 3684 C C . GLY B 1 245 ? 2.668 -29.047 -15.695 1 96.69 245 GLY B C 1
ATOM 3685 O O . GLY B 1 245 ? 2.848 -29.781 -16.672 1 96.69 245 GLY B O 1
ATOM 3686 N N . THR B 1 246 ? 1.754 -28.109 -15.703 1 97.06 246 THR B N 1
ATOM 3687 C CA . THR B 1 246 ? 0.886 -27.844 -16.844 1 97.06 246 THR B CA 1
ATOM 3688 C C . THR B 1 246 ? 1.223 -26.5 -17.484 1 97.06 246 THR B C 1
ATOM 3690 O O . THR B 1 246 ? 1.204 -25.469 -16.812 1 97.06 246 THR B O 1
ATOM 3693 N N . LEU B 1 247 ? 1.581 -26.531 -18.75 1 97.19 247 LEU B N 1
ATOM 3694 C CA . LEU B 1 247 ? 1.765 -25.312 -19.516 1 97.19 247 LEU B CA 1
ATOM 3695 C C . LEU B 1 247 ? 0.432 -24.797 -20.062 1 97.19 247 LEU B C 1
ATOM 3697 O O . LEU B 1 247 ? -0.28 -25.531 -20.75 1 97.19 247 LEU B O 1
ATOM 3701 N N . VAL B 1 248 ? 0.048 -23.594 -19.672 1 96.5 248 VAL B N 1
ATOM 3702 C CA . VAL B 1 248 ? -1.138 -22.938 -20.219 1 96.5 248 VAL B CA 1
ATOM 3703 C C . VAL B 1 248 ? -0.729 -21.969 -21.328 1 96.5 248 VAL B C 1
ATOM 3705 O O . VAL B 1 248 ? -0.03 -21 -21.062 1 96.5 248 VAL B O 1
ATOM 3708 N N . GLU B 1 249 ? -1.146 -22.188 -22.484 1 95.31 249 GLU B N 1
ATOM 3709 C CA . GLU B 1 249 ? -0.678 -21.375 -23.609 1 95.31 249 GLU B CA 1
ATOM 3710 C C . GLU B 1 249 ? -1.8 -21.141 -24.625 1 95.31 249 GLU B C 1
ATOM 3712 O O . GLU B 1 249 ? -2.857 -21.766 -24.547 1 95.31 249 GLU B O 1
ATOM 3717 N N . GLY B 1 250 ? -1.638 -20 -25.344 1 85.81 250 GLY B N 1
ATOM 3718 C CA . GLY B 1 250 ? -2.631 -19.609 -26.328 1 85.81 250 GLY B CA 1
ATOM 3719 C C . GLY B 1 250 ? -2.672 -20.547 -27.516 1 85.81 250 GLY B C 1
ATOM 3720 O O . GLY B 1 250 ? -2.092 -21.641 -27.484 1 85.81 250 GLY B O 1
ATOM 3721 N N . ARG B 1 251 ? -3.574 -20.125 -28.609 1 72.38 251 ARG B N 1
ATOM 3722 C CA . ARG B 1 251 ? -3.795 -20.875 -29.844 1 72.38 251 ARG B CA 1
ATOM 3723 C C . ARG B 1 251 ? -2.527 -20.906 -30.688 1 72.38 251 ARG B C 1
ATOM 3725 O O . ARG B 1 251 ? -1.765 -19.938 -30.719 1 72.38 251 ARG B O 1
ATOM 3732 N N . ARG B 1 252 ? -1.854 -22.125 -30.781 1 55.25 252 ARG B N 1
ATOM 3733 C CA . ARG B 1 252 ? -0.902 -22.156 -31.891 1 55.25 252 ARG B CA 1
ATOM 3734 C C . ARG B 1 252 ? -1.598 -21.859 -33.219 1 55.25 252 ARG B C 1
ATOM 3736 O O . ARG B 1 252 ? -2.779 -22.172 -33.375 1 55.25 252 ARG B O 1
#

Organism: Methanothrix harundinacea (strain 6Ac) (NCBI:txid1110509)

InterPro domains:
  IPR001048 Aspartate/glutamate/uridylate kinase [PF00696] (4-228)
  IPR024192 Fosfomycin resistance kinase, FomA-type [NF040647] (6-247)
  IPR024192 Fosfomycin resistance kinase, FomA-type [PIRSF016496] (2-249)
  IPR024192 Fosfomycin resistance kinase, FomA-type [cd04241] (6-248)
  IPR036393 Acetylglutamate kinase-like superfamily [G3DSA:3.40.1160.10] (2-249)
  IPR036393 Acetylglutamate kinase-like superfamily [SSF53633] (3-249)

Nearest PDB structures (foldseek):
  8u0m-assembly1_A  TM=8.862E-01  e=9.331E-23  Thermococcus paral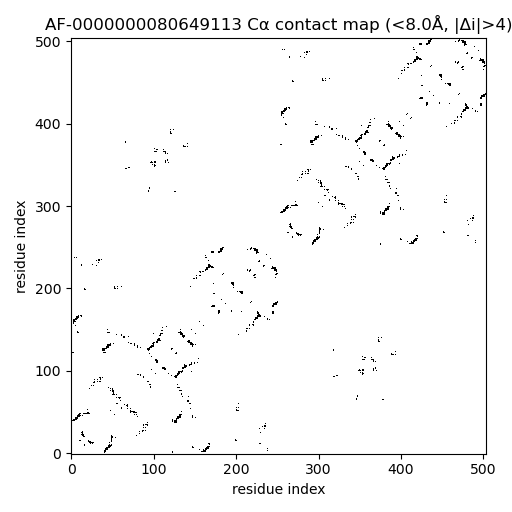vinellae
  8u0n-assembly1_A  TM=8.821E-01  e=2.665E-22  Thermococcus paralvinellae
  7lnw-assembly1_B  TM=8.645E-01  e=3.567E-22  Methanomethylophilus alvi
  8u0l-assembly1_A  TM=8.768E-01  e=7.182E-22  Thermococcus paralvinellae
  8u0l-assembly1_B  TM=8.583E-01  e=2.240E-20  Thermococcus paralvinellae

Sequence (504 aa):
MTEIRILKVGGSVLTDKTRLESARTEEIERIAAEVAGCGEGLILVHGAGSFGHFHAERYRLAERFDAEGVLETHRSVVRLNDLVVEGLRRAGSSPVPVHPLGSSLLKDGRIVGMEVGPILEMVRRGLVPVLHGDVAMDLVRGAAIVSGDQLVSHLARLVKPTIVALGTAADGVISDGEVLPQLRRAGVSGIWSELGPSAGVDVTGGMRGKVEELLDLADEGVSSVIFNASKPGMIERVLRGERVGTLVEGRRMTEIRILKVGGSVLTDKTRLESARTEEIERIAAEVAGCGEGLILVHGAGSFGHFHAERYRLAERFDAEGVLETHRSVVRLNDLVVEGLRRAGSSPVPVHPLGSSLLKDGRIVGMEVGPILEMVRRGLVPVLHGDVAMDLVRGAAIVSGDQLVSHLARLVKPTIVALGTAADGVISDGEVLPQLRRAGVSGIWSELGPSAGVDVTGGMRGKVEELLDLADEGVSSVIFNASKPGMIERVLRGERVGTLVEGRR

Radius of gyration: 23.68 Å; Cα contacts (8 Å, |Δi|>4): 1245; chains: 2; bounding box: 43×77×57 Å

pLDDT: mean 92.31, std 10.76, range [39.72, 98.88]

Solvent-accessible surface area (backbone atoms only — not comparable to full-atom values): 24894 Å² total; per-residue (Å²): 128,84,67,38,33,37,41,33,40,33,14,66,46,38,19,40,66,88,36,81,65,32,68,33,61,69,49,39,42,50,49,17,47,44,40,38,81,58,38,71,23,23,38,38,29,25,37,34,38,19,17,25,45,58,40,35,58,74,45,36,30,88,78,33,67,41,71,68,33,48,40,53,17,38,54,37,22,47,56,53,48,49,53,48,41,51,30,20,38,74,46,68,36,45,43,38,77,32,58,40,40,35,18,25,23,24,48,77,65,36,80,77,43,63,40,55,61,24,52,53,50,32,23,73,70,54,22,24,34,36,37,43,22,32,44,24,30,15,80,71,47,54,30,27,62,42,42,31,56,55,50,51,43,55,48,39,73,74,66,64,44,83,39,36,38,40,23,28,75,42,62,30,52,60,55,96,92,34,67,34,63,63,47,38,73,89,62,41,77,82,43,50,83,65,40,44,73,46,93,67,94,56,95,65,44,40,57,39,38,46,49,52,45,43,45,57,35,3,69,72,72,43,53,34,28,31,24,32,53,72,43,89,65,39,60,44,42,46,78,71,66,48,90,55,40,14,36,31,35,44,87,127,128,83,65,37,33,39,41,34,41,33,13,67,45,39,19,42,67,90,37,82,64,32,68,32,62,69,48,39,42,52,51,18,47,43,40,38,81,58,39,72,22,24,39,38,28,26,37,35,37,19,17,26,44,59,39,32,56,75,44,35,31,88,79,34,65,39,70,67,34,49,41,55,17,38,54,38,23,47,54,53,49,50,54,48,42,49,29,20,39,75,44,67,35,46,45,37,78,33,58,40,40,34,17,25,24,25,46,76,62,36,81,77,44,63,41,56,63,24,54,54,50,31,24,74,70,55,22,24,35,37,34,44,22,33,42,25,30,15,80,71,49,54,31,26,63,42,42,32,56,56,50,50,44,56,49,40,73,72,67,63,43,86,39,37,38,40,24,29,75,42,62,29,53,61,55,95,91,35,68,34,61,62,46,37,71,91,62,40,77,82,41,51,83,67,41,44,72,47,94,67,94,56,96,64,44,38,59,39,38,45,49,52,45,42,44,57,35,3,69,72,71,43,53,35,30,30,24,32,53,70,43,89,66,40,60,44,42,45,77,71,66,47,90,54,39,12,36,31,35,44,88,127

Secondary structure (DSSP, 8-state):
-PPPEEEEE-HHHHB-TTSTT-B-HHHHHHHHHHHHTT-TTEEEEE--TTTTHHHHHHTTTTTS--HHHHHHHHHHHHHHHHHHHHHHHHTT--EEE--HHHHEEEETTEEEEE--HHHHHHHHTT-EEEEE-EEEEETTTEEEEEPHHHHHHHHHHHH--SEEEEEESSSS-EETTEE-SEE-HHHHTTTGGGS---SSS-SS-HHHHHHHHHHHHHHTT--EEEEETTSTTHHHHHHTT---SEEE----/-PPPEEEEE-HHHHB-TTSTT-B-HHHHHHHHHHHHTT-TTEEEEE--TTTTHHHHHHTTTTTS--HHHHHHHHHHHHHHHHHHHHHHHHTT--EEE--HHHHEEEETTEEEEE--HHHHHHHHTT-EEEEE-EEEEETTTEEEEEPHHHHHHHHHHHH--SEEEEEESSSS-EETTEE-SEE-HHHHTTTGGGS---SSS-SS-HHHHHHHHHHHHHHTT--EEEEETTSTTHHHHHHTT---SEEE----